Protein AF-A0A7S3B8C9-F1 (afdb_monomer)

Radius of gyration: 28.11 Å; Cα contacts (8 Å, |Δi|>4): 388; chains: 1; bounding box: 52×72×87 Å

Sequence (396 aa):
MQEWKDFEALPPGGKSAETAKGLLTSGVLKSQLLQKQERHVEASRAYSALAEGPCPVAAAQEGCSLEETQQRTLEEKMRSLEIALQCARLADADGSSKQLGSDYKRKLEENQQLAQVQLKFVKELQPCMEQARMELARMEQEAQNQPGCSAKHALIALMKERHAKVCSELVDLNSLLQWAWEWEMWESALAIFDFARPHKEYPAQVAIALKMILLQNRPKEIPPFEDCLKQAKQIRKLYPNSYIFQLDTVCALLEEQQLKQRRSVSDDIDRVPSILAGKGRTVEIQPAEIQPAPVPWEELYRCYGNPHSCGLKMRELWSADGETYRHLLSSLKALLKGWLKPTPSMAREQRMEIAAVHRQLGVVSDLDRIISEVEDPQLRTDFKELRQEVTQLQLI

Secondary structure (DSSP, 8-state):
---GGGGS-S---HHHHHHHHHHHHTSHHHHHHHHHTT-HHHHHHHHHHHHHSPPP-----TT--HHHHHHHHHHHHHHHHHHHHHHHHHHHHTTGGGGT-HHHHHHHHHHHHHHHHHHHHHHHHHHHHHHHHHHHHHHHHH-TT-THHHHHHHHHHHHHHHHHHHHHS---HHHHHHHHHHTT-HHHHHHHHHHHTTT---HHHHHHHHHHHHHTT-TT-PPPHHHHHHHHHHHHHH--STTTS-HHHHHHHHHHHHHHTT----SGGGSHHHHHTT--------TT--PPPPPPHHHHHHHHS-TTTS-HHHHHHHTS-HHHHHHHHHHHHHHHHHHHTTGGGS-HHHHHHHHHHHHHTTHHHHHHHHHHH---HHHHHHHHHHHHHHHHHHT-

Organism: NCBI:txid156174

Foldseek 3Di:
DPDPPVVPPDDDDPVVVVVVVLCVVLLVVVLVVCVVVLVLQVSLVSLLCSLADFGDQDPPDPPDDPLNSLLVLLVSSLVSLVSSLVSLVSCVVVVNNVVCDPVNNVVSVLLNLLSVLLSLLSVLLVVLLVVLVVVLVVVCVVDVDDPVNVVSVVVSVVSVVVSNVSSGHRDDLVVQLVVCVVSVVLVSNLSSQVSCVVPDADQVSLLVSLLCQLQVPPPPDRDDLVNSVVSLQVQCQVDVDCRNSVVLSSLLSSLVSCVVVVPPCVDLCCAPLNVLQPRHPPPCPDPDDPGRHRDDLLVVCQNQLDLVRHDPSSVCQCPPDPVSVVSSLSNNLSSLCSLLVCLVVDDPVVLQVVLVSCVVSVNLVSLVVCLVVDPDPVSNVSSVVSSVSSVVSNVD

Structure (mmCIF, N/CA/C/O backbone):
data_AF-A0A7S3B8C9-F1
#
_entry.id   AF-A0A7S3B8C9-F1
#
loop_
_atom_site.group_PDB
_atom_site.id
_atom_site.type_symbol
_atom_site.label_atom_id
_atom_site.label_alt_id
_atom_site.label_comp_id
_atom_site.label_asym_id
_atom_site.label_entity_id
_atom_site.label_seq_id
_atom_site.pdbx_PDB_ins_code
_atom_site.Cartn_x
_atom_site.Cartn_y
_atom_site.Cartn_z
_atom_site.occupancy
_atom_site.B_iso_or_equiv
_atom_site.auth_seq_id
_atom_site.auth_comp_id
_atom_site.auth_asym_id
_atom_site.auth_atom_id
_atom_site.pdbx_PDB_model_num
ATOM 1 N N . MET A 1 1 ? -23.062 -14.464 48.655 1.00 35.97 1 MET A N 1
ATOM 2 C CA . MET A 1 1 ? -23.072 -12.997 48.837 1.00 35.97 1 MET A CA 1
ATOM 3 C C . MET A 1 1 ? -21.839 -12.618 49.646 1.00 35.97 1 MET A C 1
ATOM 5 O O . MET A 1 1 ? -21.941 -12.444 50.850 1.00 35.97 1 MET A O 1
ATOM 9 N N . GLN A 1 2 ? -20.672 -12.594 48.997 1.00 31.30 2 GLN A N 1
ATOM 10 C CA . GLN A 1 2 ? -19.427 -12.109 49.599 1.00 31.30 2 GLN A CA 1
ATOM 11 C C . GLN A 1 2 ? -19.404 -10.586 49.415 1.00 31.30 2 GLN A C 1
ATOM 13 O O . GLN A 1 2 ? -19.699 -10.096 48.323 1.00 31.30 2 GLN A O 1
ATOM 18 N N . GLU A 1 3 ? -19.191 -9.866 50.509 1.00 37.19 3 GLU A N 1
ATOM 19 C CA . GLU A 1 3 ? -19.527 -8.457 50.679 1.00 37.19 3 GLU A CA 1
ATOM 20 C C . GLU A 1 3 ? -18.608 -7.505 49.900 1.00 37.19 3 GLU A C 1
ATOM 22 O O . GLU A 1 3 ? -17.403 -7.700 49.798 1.00 37.19 3 GLU A O 1
ATOM 27 N N . TRP A 1 4 ? -19.186 -6.396 49.441 1.00 38.84 4 TRP A N 1
ATOM 28 C CA . TRP A 1 4 ? -18.512 -5.223 48.867 1.00 38.84 4 TRP A CA 1
ATOM 29 C C . TRP A 1 4 ? -17.483 -4.538 49.797 1.00 38.84 4 TRP A C 1
ATOM 31 O O . TRP A 1 4 ? -16.884 -3.541 49.406 1.00 38.84 4 TRP A O 1
ATOM 41 N N . LYS A 1 5 ? -17.276 -5.037 51.022 1.00 37.88 5 LYS A N 1
ATOM 42 C CA . LYS A 1 5 ? -16.484 -4.363 52.063 1.00 37.88 5 LYS A CA 1
ATOM 43 C C . LYS A 1 5 ? -14.971 -4.486 51.880 1.00 37.88 5 LYS A C 1
ATOM 45 O O . LYS A 1 5 ? -14.237 -3.668 52.422 1.00 37.88 5 LYS A O 1
ATOM 50 N N . ASP A 1 6 ? -14.501 -5.420 51.057 1.00 40.19 6 ASP A N 1
ATOM 51 C CA . ASP A 1 6 ? -13.059 -5.622 50.854 1.00 40.19 6 ASP A CA 1
ATOM 52 C C . ASP A 1 6 ? -12.434 -4.647 49.834 1.00 40.19 6 ASP A C 1
ATOM 54 O O . ASP A 1 6 ? -11.219 -4.639 49.652 1.00 40.19 6 ASP A O 1
ATOM 58 N N . PHE A 1 7 ? -13.232 -3.787 49.185 1.00 41.69 7 PHE A N 1
ATOM 59 C CA . PHE A 1 7 ? -12.725 -2.767 48.253 1.00 41.69 7 PHE A CA 1
ATOM 60 C C . PHE A 1 7 ? -12.426 -1.405 48.910 1.00 41.69 7 PHE A C 1
ATOM 62 O O . PHE A 1 7 ? -11.807 -0.553 48.276 1.00 41.69 7 PHE A O 1
ATOM 69 N N . GLU A 1 8 ? -12.818 -1.195 50.172 1.00 39.81 8 GLU A N 1
ATOM 70 C CA . GLU A 1 8 ? -12.581 0.064 50.905 1.00 39.81 8 GLU A CA 1
ATOM 71 C C . GLU A 1 8 ? -11.243 0.095 51.669 1.00 39.81 8 GLU A C 1
ATOM 73 O O . GLU A 1 8 ? -10.869 1.123 52.229 1.00 39.81 8 GLU A O 1
ATOM 78 N N . ALA A 1 9 ? -10.467 -0.992 51.650 1.00 38.31 9 ALA A N 1
ATOM 79 C CA . ALA A 1 9 ? -9.166 -1.069 52.313 1.00 38.31 9 ALA A CA 1
ATOM 80 C C . ALA A 1 9 ? -8.001 -0.723 51.361 1.00 38.31 9 ALA A C 1
ATOM 82 O O . ALA A 1 9 ? -7.125 -1.545 51.099 1.00 38.31 9 ALA A O 1
ATOM 83 N N . LEU A 1 10 ? -7.967 0.508 50.843 1.00 37.44 10 LEU A N 1
ATOM 84 C CA . LEU A 1 10 ? -6.754 1.097 50.254 1.00 37.44 10 LEU A CA 1
ATOM 85 C C . LEU A 1 10 ? -6.317 2.309 51.095 1.00 37.44 10 LEU A C 1
ATOM 87 O O . LEU A 1 10 ? -7.171 3.073 51.546 1.00 37.44 10 LEU A O 1
ATOM 91 N N . PRO A 1 11 ? -5.005 2.497 51.341 1.00 36.56 11 PRO A N 1
ATOM 92 C CA . PRO A 1 11 ? -4.516 3.521 52.258 1.00 36.56 11 PRO A CA 1
ATOM 93 C C . PRO A 1 11 ? -4.837 4.936 51.742 1.00 36.56 11 PRO A C 1
ATOM 95 O O . PRO A 1 11 ? -4.921 5.148 50.526 1.00 36.56 11 PRO A O 1
ATOM 98 N N . PRO A 1 12 ? -4.991 5.928 52.642 1.00 39.62 12 PRO A N 1
ATOM 99 C CA . PRO A 1 12 ? -5.417 7.272 52.285 1.00 39.62 12 PRO A CA 1
ATOM 100 C C . PRO A 1 12 ? -4.251 8.035 51.647 1.00 39.62 12 PRO A C 1
ATOM 102 O O . PRO A 1 12 ? -3.489 8.732 52.308 1.00 39.62 12 PRO A O 1
ATOM 105 N N . GLY A 1 13 ? -4.102 7.891 50.334 1.00 36.97 13 GLY A N 1
ATOM 106 C CA . GLY A 1 13 ? -3.324 8.792 49.490 1.00 36.97 13 GLY A CA 1
ATOM 107 C C . GLY A 1 13 ? -4.278 9.509 48.543 1.00 36.97 13 GLY A C 1
ATOM 108 O O . GLY A 1 13 ? -4.949 8.854 47.749 1.00 36.97 13 GLY A O 1
ATOM 109 N N . GLY A 1 14 ? -4.343 10.842 48.608 1.00 38.84 14 GLY A N 1
ATOM 110 C CA . GLY A 1 14 ? -5.335 11.690 47.921 1.00 38.84 14 GLY A CA 1
ATOM 111 C C . GLY A 1 14 ? -5.435 11.555 46.392 1.00 38.84 14 GLY A C 1
ATOM 112 O O . GLY A 1 14 ? -6.376 12.070 45.811 1.00 38.84 14 GLY A O 1
ATOM 113 N N . LYS A 1 15 ? -4.534 10.810 45.738 1.00 43.41 15 LYS A N 1
ATOM 114 C CA . LYS A 1 15 ? -4.616 10.468 44.305 1.00 43.41 15 LYS A CA 1
ATOM 115 C C . LYS A 1 15 ? -5.424 9.188 44.027 1.00 43.41 15 LYS A C 1
ATOM 117 O O . LYS A 1 15 ? -5.913 9.002 42.920 1.00 43.41 15 LYS A O 1
ATOM 122 N N . SER A 1 16 ? -5.597 8.309 45.017 1.00 52.06 16 SER A N 1
ATOM 123 C CA . SER A 1 16 ? -6.273 7.008 44.870 1.00 52.06 16 SER A CA 1
ATOM 124 C C . SER A 1 16 ? -7.801 7.137 44.809 1.00 52.06 16 SER A C 1
ATOM 126 O O . SER A 1 16 ? -8.441 6.505 43.974 1.00 52.06 16 SER A O 1
ATOM 128 N N . ALA A 1 17 ? -8.394 8.011 45.629 1.00 44.78 17 ALA A N 1
ATOM 129 C CA . ALA A 1 17 ? -9.850 8.158 45.719 1.00 44.78 17 ALA A CA 1
ATOM 130 C C . ALA A 1 17 ? -10.471 8.865 44.498 1.00 44.78 17 ALA A C 1
ATOM 132 O O . ALA A 1 17 ? -11.533 8.456 44.036 1.00 44.78 17 ALA A O 1
ATOM 133 N N . GLU A 1 18 ? -9.811 9.882 43.933 1.00 45.78 18 GLU A N 1
ATOM 134 C CA . GLU A 1 18 ? -10.274 10.547 42.703 1.00 45.78 18 GLU A CA 1
ATOM 135 C C . GLU A 1 18 ? -10.107 9.649 41.476 1.00 45.78 18 GLU A C 1
ATOM 137 O O . GLU A 1 18 ? -11.013 9.569 40.647 1.00 45.78 18 GLU A O 1
ATOM 142 N N . THR A 1 19 ? -9.009 8.890 41.411 1.00 51.72 19 THR A N 1
ATOM 143 C CA . THR A 1 19 ? -8.790 7.886 40.361 1.00 51.72 19 THR A CA 1
ATOM 144 C C . THR A 1 19 ? -9.820 6.756 40.466 1.00 51.72 19 THR A C 1
ATOM 146 O O . THR A 1 19 ? -10.418 6.371 39.466 1.00 51.72 19 THR A O 1
ATOM 149 N N . ALA A 1 20 ? -10.113 6.270 41.677 1.00 46.75 20 ALA A N 1
ATOM 150 C CA . ALA A 1 20 ? -11.146 5.262 41.910 1.00 46.75 20 ALA A CA 1
ATOM 151 C C . ALA A 1 20 ? -12.556 5.784 41.577 1.00 46.75 20 ALA A C 1
ATOM 153 O O . ALA A 1 20 ? -13.338 5.078 40.943 1.00 46.75 20 ALA A O 1
ATOM 154 N N . LYS A 1 21 ? -12.875 7.037 41.930 1.00 47.16 21 LYS A N 1
ATOM 155 C CA . LYS A 1 21 ? -14.155 7.679 41.591 1.00 47.16 21 LYS A CA 1
ATOM 156 C C . LYS A 1 21 ? -14.303 7.898 40.082 1.00 47.16 21 LYS A C 1
ATOM 158 O O . LYS A 1 21 ? -15.380 7.644 39.552 1.00 47.16 21 LYS A O 1
ATOM 163 N N . GLY A 1 22 ? -13.228 8.283 39.390 1.00 52.88 22 GLY A N 1
ATOM 164 C CA . GLY A 1 22 ? -13.180 8.392 37.928 1.00 52.88 22 GLY A CA 1
ATOM 165 C C . GLY A 1 22 ? -13.323 7.044 37.210 1.00 52.88 22 GLY A C 1
ATOM 166 O O . GLY A 1 22 ? -13.997 6.956 36.189 1.00 52.88 22 GLY A O 1
ATOM 167 N N . LEU A 1 23 ? -12.760 5.969 37.770 1.00 53.81 23 LEU A N 1
ATOM 168 C CA . LEU A 1 23 ? -12.910 4.599 37.258 1.00 53.81 23 LEU A CA 1
ATOM 169 C C . LEU A 1 23 ? -14.314 4.009 37.496 1.00 53.81 23 LEU A C 1
ATOM 171 O O . LEU A 1 23 ? -14.769 3.148 36.736 1.00 53.81 23 LEU A O 1
ATOM 175 N N . LEU A 1 24 ? -15.003 4.460 38.550 1.00 52.56 24 LEU A N 1
ATOM 176 C CA . LEU A 1 24 ? -16.390 4.090 38.847 1.00 52.56 24 LEU A CA 1
ATOM 177 C C . LEU A 1 24 ? -17.375 4.787 37.902 1.00 52.56 24 LEU A C 1
ATOM 179 O O . LEU A 1 24 ? -18.306 4.144 37.418 1.00 52.56 24 LEU A O 1
ATOM 183 N N . THR A 1 25 ? -17.166 6.072 37.603 1.00 54.22 25 THR A N 1
ATOM 184 C CA . THR A 1 25 ? -18.020 6.828 36.671 1.00 54.22 25 THR A CA 1
ATOM 185 C C . THR A 1 25 ? -17.751 6.493 35.209 1.00 54.22 25 THR A C 1
ATOM 187 O O . THR A 1 25 ? -18.662 6.601 34.393 1.00 54.22 25 THR A O 1
ATOM 190 N N . SER A 1 26 ? -16.542 6.037 34.869 1.00 62.03 26 SER A N 1
ATOM 191 C CA . SER A 1 26 ? -16.179 5.680 33.496 1.00 62.03 26 SER A CA 1
ATOM 192 C C . SER A 1 26 ? -16.781 4.368 33.007 1.00 62.03 26 SER A C 1
ATOM 194 O O . SER A 1 26 ? -16.716 4.109 31.818 1.00 62.03 26 SER A O 1
ATOM 196 N N . GLY A 1 27 ? -17.335 3.518 33.882 1.00 67.75 27 GLY A N 1
ATOM 197 C CA . GLY A 1 27 ? -17.846 2.189 33.514 1.00 67.75 27 GLY A CA 1
ATOM 198 C C . GLY A 1 27 ? -16.761 1.120 33.293 1.00 67.75 27 GLY A C 1
ATOM 199 O O . GLY A 1 27 ? -17.086 -0.052 33.071 1.00 67.75 27 GLY A O 1
ATOM 200 N N . VAL A 1 28 ? -15.477 1.477 33.419 1.00 77.69 28 VAL A N 1
ATOM 201 C CA . VAL A 1 28 ? -14.329 0.563 33.262 1.00 77.69 28 VAL A CA 1
ATOM 202 C C . VAL A 1 28 ? -14.343 -0.544 34.318 1.00 77.69 28 VAL A C 1
ATOM 204 O O . VAL A 1 28 ? -14.175 -1.717 33.981 1.00 77.69 28 VAL A O 1
ATOM 207 N N . LEU A 1 29 ? -14.617 -0.206 35.583 1.00 79.38 29 LEU A N 1
ATOM 208 C CA . LEU A 1 29 ? -14.643 -1.190 36.676 1.00 79.38 29 LEU A CA 1
ATOM 209 C C . LEU A 1 29 ? -15.743 -2.238 36.503 1.00 79.38 29 LEU A C 1
ATOM 211 O O . LEU A 1 29 ? -15.519 -3.415 36.779 1.00 79.38 29 LEU A O 1
ATOM 215 N N . LYS A 1 30 ? -16.917 -1.835 36.000 1.00 83.81 30 LYS A N 1
ATOM 216 C CA . LYS A 1 30 ? -18.008 -2.770 35.698 1.00 83.81 30 LYS A CA 1
ATOM 217 C C . LYS A 1 30 ? -17.568 -3.784 34.643 1.00 83.81 30 LYS A C 1
ATOM 219 O O . LYS A 1 30 ? -17.777 -4.979 34.826 1.00 83.81 30 LYS A O 1
ATOM 224 N N . SER A 1 31 ? -16.932 -3.317 33.572 1.00 85.44 31 SER A N 1
ATOM 225 C CA . SER A 1 31 ? -16.451 -4.171 32.480 1.00 85.44 31 SER A CA 1
ATOM 226 C C . SER A 1 31 ? -15.377 -5.157 32.957 1.00 85.44 31 SER A C 1
ATOM 228 O O . SER A 1 31 ? -15.472 -6.351 32.676 1.00 85.44 31 SER A O 1
ATOM 230 N N . GLN A 1 32 ? -14.426 -4.693 33.776 1.00 86.56 32 GLN A N 1
ATOM 231 C CA . GLN A 1 32 ? -13.397 -5.545 34.388 1.00 86.56 32 GLN A CA 1
ATOM 232 C C . GLN A 1 32 ? -13.987 -6.584 35.348 1.00 86.56 32 GLN A C 1
ATOM 234 O O . GLN A 1 32 ? -13.549 -7.734 35.366 1.00 86.56 32 GLN A O 1
ATOM 239 N N . LEU A 1 33 ? -14.986 -6.201 36.149 1.00 88.12 33 LEU A N 1
ATOM 240 C CA . LEU A 1 33 ? -15.662 -7.122 37.060 1.00 88.12 33 LEU A CA 1
ATOM 241 C C . LEU A 1 33 ? -16.395 -8.223 36.288 1.00 88.12 33 LEU A C 1
ATOM 243 O O . LEU A 1 33 ? -16.258 -9.393 36.631 1.00 88.12 33 LEU A O 1
ATOM 247 N N . LEU A 1 34 ? -17.126 -7.863 35.227 1.00 88.69 34 LEU A N 1
ATOM 248 C CA . LEU A 1 34 ? -17.808 -8.828 34.359 1.00 88.69 34 LEU A CA 1
ATOM 249 C C . LEU A 1 34 ? -16.815 -9.792 33.701 1.00 88.69 34 LEU A C 1
ATOM 251 O O . LEU A 1 34 ? -17.081 -10.990 33.641 1.00 88.69 34 LEU A O 1
ATOM 255 N N . GLN A 1 35 ? -15.656 -9.287 33.265 1.00 86.94 35 GLN A N 1
ATOM 256 C CA . GLN A 1 35 ? -14.588 -10.116 32.710 1.00 86.94 35 GLN A CA 1
ATOM 257 C C . GLN A 1 35 ? -14.032 -11.102 33.747 1.00 86.94 35 GLN A C 1
ATOM 259 O O . GLN A 1 35 ? -13.902 -12.284 33.444 1.00 86.94 35 GLN A O 1
ATOM 264 N N . LYS A 1 36 ? -13.745 -10.645 34.975 1.00 88.62 36 LYS A N 1
ATOM 265 C CA . LYS A 1 36 ? -13.267 -11.508 36.072 1.00 88.62 36 LYS A CA 1
ATOM 266 C C . LYS A 1 36 ? -14.292 -12.552 36.517 1.00 88.62 36 LYS A C 1
ATOM 268 O O . LYS A 1 36 ? -13.905 -13.580 37.053 1.00 88.62 36 LYS A O 1
ATOM 273 N N . GLN A 1 37 ? -15.579 -12.277 36.326 1.00 89.44 37 GLN A N 1
ATOM 274 C CA . GLN A 1 37 ? -16.675 -13.209 36.599 1.00 89.44 37 GLN A CA 1
ATOM 275 C C . GLN A 1 37 ? -16.949 -14.174 35.433 1.00 89.44 37 GLN A C 1
ATOM 277 O O . GLN A 1 37 ? -17.967 -14.858 35.465 1.00 89.44 37 GLN A O 1
ATOM 282 N N . GLU A 1 38 ? -16.110 -14.185 34.388 1.00 86.69 38 GLU A N 1
ATOM 283 C CA . GLU A 1 38 ? -16.276 -15.020 33.183 1.00 86.69 38 GLU A CA 1
ATOM 284 C C . GLU A 1 38 ? -17.606 -14.769 32.443 1.00 86.69 38 GLU A C 1
ATOM 286 O O . GLU A 1 38 ? -18.069 -15.548 31.612 1.00 86.69 38 GLU A O 1
ATOM 291 N N . ARG A 1 39 ? -18.230 -13.605 32.676 1.00 88.38 39 ARG A N 1
ATOM 292 C CA . ARG A 1 39 ? -19.445 -13.167 31.974 1.00 88.38 39 ARG A CA 1
ATOM 293 C C . ARG A 1 39 ? -19.064 -12.527 30.642 1.00 88.38 39 ARG A C 1
ATOM 295 O O . ARG A 1 39 ? -19.304 -11.342 30.408 1.00 88.38 39 ARG A O 1
ATOM 302 N N . HIS A 1 40 ? -18.448 -13.315 29.764 1.00 88.75 40 HIS A N 1
ATOM 303 C CA . HIS A 1 40 ? -17.762 -12.846 28.557 1.00 88.75 40 HIS A CA 1
ATOM 304 C C . HIS A 1 40 ? -18.657 -12.073 27.573 1.00 88.75 40 HIS A C 1
ATOM 306 O O . HIS A 1 40 ? -18.230 -11.056 27.024 1.00 88.75 40 HIS A O 1
ATOM 312 N N . VAL A 1 41 ? -19.919 -12.483 27.400 1.00 88.00 41 VAL A N 1
ATOM 313 C CA . VAL A 1 41 ? -20.901 -11.771 26.556 1.00 88.00 41 VAL A CA 1
ATOM 314 C C . VAL A 1 41 ? -21.162 -10.356 27.077 1.00 88.00 41 VAL A C 1
ATOM 316 O O . VAL A 1 41 ? -21.166 -9.386 26.318 1.00 88.00 41 VAL A O 1
ATOM 319 N N . GLU A 1 42 ? -21.366 -10.223 28.383 1.00 90.25 42 GLU A N 1
ATOM 320 C CA . GLU A 1 42 ? -21.683 -8.943 29.012 1.00 90.25 42 GLU A CA 1
ATOM 321 C C . GLU A 1 42 ? -20.457 -8.045 29.119 1.00 90.25 42 GLU A C 1
ATOM 323 O O . GLU A 1 42 ? -20.565 -6.844 28.879 1.00 90.25 42 GLU A O 1
ATOM 328 N N . ALA A 1 43 ? -19.293 -8.629 29.416 1.00 89.81 43 ALA A N 1
ATOM 329 C CA . ALA A 1 43 ? -18.018 -7.930 29.383 1.00 89.81 43 ALA A CA 1
ATOM 330 C C . ALA A 1 43 ? -17.751 -7.360 27.983 1.00 89.81 43 ALA A C 1
ATOM 332 O O . ALA A 1 43 ? -17.446 -6.177 27.862 1.00 89.81 43 ALA A O 1
ATOM 333 N N . SER A 1 44 ? -17.955 -8.155 26.923 1.00 90.38 44 SER A N 1
ATOM 334 C CA . SER A 1 44 ? -17.796 -7.694 25.537 1.00 90.38 44 SER A CA 1
ATOM 335 C C . SER A 1 44 ? -18.695 -6.494 25.228 1.00 90.38 44 SER A C 1
ATOM 337 O O . SER A 1 44 ? -18.209 -5.474 24.742 1.00 90.38 44 SER A O 1
ATOM 339 N N . ARG A 1 45 ? -19.988 -6.571 25.576 1.00 90.94 45 ARG A N 1
ATOM 340 C CA . ARG A 1 45 ? -20.936 -5.461 25.375 1.00 90.94 45 ARG A CA 1
ATOM 341 C C . ARG A 1 45 ? -20.561 -4.222 26.183 1.00 90.94 45 ARG A C 1
ATOM 343 O O . ARG A 1 45 ? -20.679 -3.111 25.676 1.00 90.94 45 ARG A O 1
ATOM 350 N N . ALA A 1 46 ? -20.108 -4.403 27.421 1.00 88.62 46 ALA A N 1
ATOM 351 C CA . ALA A 1 46 ? -19.705 -3.300 28.282 1.00 88.62 46 ALA A CA 1
ATOM 352 C C . ALA A 1 46 ? -18.461 -2.585 27.729 1.00 88.62 46 ALA A C 1
ATOM 354 O O . ALA A 1 46 ? -18.478 -1.365 27.602 1.00 88.62 46 ALA A O 1
ATOM 355 N N . TYR A 1 47 ? -17.437 -3.326 27.296 1.00 90.06 47 TYR A N 1
ATOM 356 C CA . TYR A 1 47 ? -16.252 -2.746 26.658 1.00 90.06 47 TYR A CA 1
ATOM 357 C C . TYR A 1 47 ? -16.548 -2.099 25.297 1.00 90.06 47 TYR A C 1
ATOM 359 O O . TYR A 1 47 ? -16.010 -1.033 25.007 1.00 90.06 47 TYR A O 1
ATOM 367 N N . SER A 1 48 ? -17.444 -2.675 24.489 1.00 89.44 48 SER A N 1
ATOM 368 C CA . SER A 1 48 ? -17.911 -2.034 23.251 1.00 89.44 48 SER A CA 1
ATOM 369 C C . SER A 1 48 ? -18.605 -0.700 23.539 1.00 89.44 48 SER A C 1
ATOM 371 O O . SER A 1 48 ? -18.342 0.289 22.861 1.00 89.44 48 SER A O 1
ATOM 373 N N . ALA A 1 49 ? -19.448 -0.644 24.576 1.00 88.06 49 ALA A N 1
ATOM 374 C CA . ALA A 1 49 ? -20.120 0.587 24.981 1.00 88.06 49 ALA A CA 1
ATOM 375 C C . ALA A 1 49 ? -19.140 1.652 25.504 1.00 88.06 49 ALA A C 1
ATOM 377 O O . ALA A 1 49 ? -19.369 2.838 25.289 1.00 88.06 49 ALA A O 1
ATOM 378 N N . LEU A 1 50 ? -18.037 1.250 26.148 1.00 85.56 50 LEU A N 1
ATOM 379 C CA . LEU A 1 50 ? -16.966 2.172 26.548 1.00 85.56 50 LEU A CA 1
ATOM 380 C C . LEU A 1 50 ? -16.251 2.793 25.346 1.00 85.56 50 LEU A C 1
ATOM 382 O O . LEU A 1 50 ? -15.927 3.976 25.372 1.00 85.56 50 LEU A O 1
ATOM 386 N N . ALA A 1 51 ? -16.023 2.009 24.293 1.00 85.75 51 ALA A N 1
ATOM 387 C CA . ALA A 1 51 ? -15.381 2.503 23.081 1.00 85.75 51 ALA A CA 1
ATOM 388 C C . ALA A 1 51 ? -16.289 3.454 22.277 1.00 85.75 51 ALA A C 1
ATOM 390 O O . ALA A 1 51 ? -15.830 4.487 21.781 1.00 85.75 51 ALA A O 1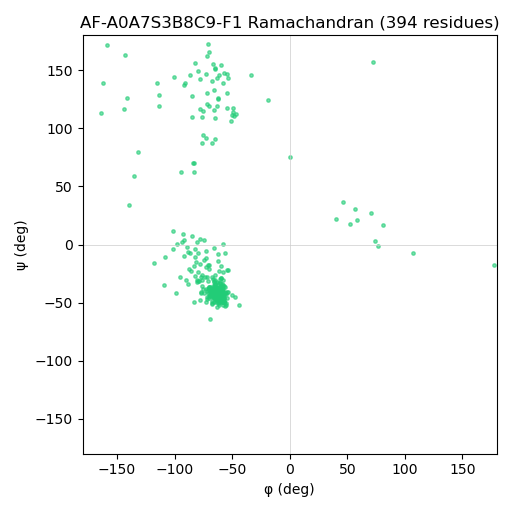
ATOM 391 N N . GLU A 1 52 ? -17.577 3.118 22.167 1.00 83.06 52 GLU A N 1
ATOM 392 C CA . GLU A 1 52 ? -18.576 3.917 21.444 1.00 83.06 52 GLU A CA 1
ATOM 393 C C . GLU A 1 52 ? -19.038 5.151 22.243 1.00 83.06 52 GLU A C 1
ATOM 395 O O . GLU A 1 52 ? -19.411 6.165 21.657 1.00 83.06 52 GLU A O 1
ATOM 400 N N . GLY A 1 53 ? -19.001 5.088 23.575 1.00 73.69 53 GLY A N 1
ATOM 401 C CA . GLY A 1 53 ? -19.463 6.156 24.455 1.00 73.69 53 GLY A CA 1
ATOM 402 C C . GLY A 1 53 ? -18.550 7.390 24.482 1.00 73.69 53 GLY A C 1
ATOM 403 O O . GLY A 1 53 ? -17.376 7.323 24.098 1.00 73.69 53 GLY A O 1
ATOM 404 N N . PRO A 1 54 ? -19.062 8.539 24.956 1.00 64.31 54 PRO A N 1
ATOM 405 C CA . PRO A 1 54 ? -18.236 9.713 25.202 1.00 64.31 54 PRO A CA 1
ATOM 406 C C . PRO A 1 54 ? -17.196 9.370 26.271 1.00 64.31 54 PRO A C 1
ATOM 408 O O . PRO A 1 54 ? -17.545 8.905 27.358 1.00 64.31 54 PRO A O 1
ATOM 411 N N . CYS A 1 55 ? -15.915 9.577 25.962 1.00 59.28 55 CYS A N 1
ATOM 412 C CA . CYS A 1 55 ? -14.875 9.311 26.944 1.00 59.28 55 CYS A CA 1
ATOM 413 C C . CYS A 1 55 ? -15.012 10.291 28.115 1.00 59.28 55 CYS A C 1
ATOM 415 O O . CYS A 1 55 ? -15.144 11.499 27.890 1.00 59.28 55 CYS A O 1
ATOM 417 N N . PRO A 1 56 ? -14.949 9.811 29.368 1.00 53.19 56 PRO A N 1
ATOM 418 C CA . PRO A 1 56 ? -14.736 10.705 30.487 1.00 53.19 56 PRO A CA 1
ATOM 419 C C . PRO A 1 56 ? -13.364 11.332 30.270 1.00 53.19 56 PRO A C 1
ATOM 421 O O . PRO A 1 56 ? -12.374 10.615 30.149 1.00 53.19 56 PRO A O 1
ATOM 424 N N . VAL A 1 57 ? -13.327 12.658 30.140 1.00 49.16 57 VAL A N 1
ATOM 425 C CA . VAL A 1 57 ? -12.092 13.426 29.957 1.00 49.16 57 VAL A CA 1
ATOM 426 C C . VAL A 1 57 ? -11.079 12.920 30.978 1.00 49.16 57 VAL A C 1
ATOM 428 O O . VAL A 1 57 ? -11.302 13.067 32.182 1.00 49.16 57 VAL A O 1
ATOM 431 N N . ALA A 1 58 ? -10.010 12.271 30.507 1.00 47.31 58 ALA A N 1
ATOM 432 C CA . ALA A 1 58 ? -8.907 11.891 31.369 1.00 47.31 58 ALA A CA 1
ATOM 433 C C . ALA A 1 58 ? -8.459 13.176 32.064 1.00 47.31 58 ALA A C 1
ATOM 435 O O . ALA A 1 58 ? -8.106 14.147 31.390 1.00 47.31 58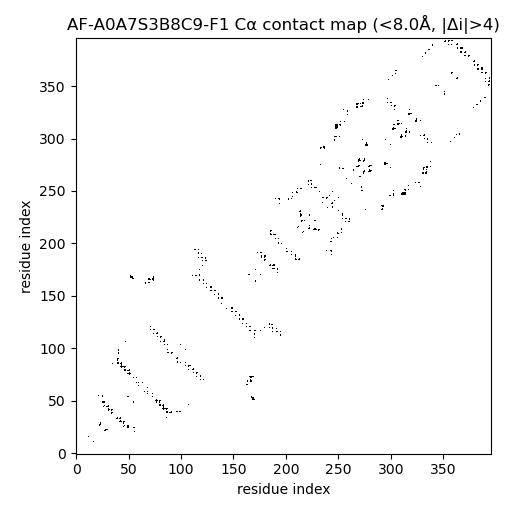 ALA A O 1
ATOM 436 N N . ALA A 1 59 ? -8.570 13.219 33.395 1.00 43.44 59 ALA A N 1
ATOM 437 C CA . ALA A 1 59 ? -8.065 14.336 34.175 1.00 43.44 59 ALA A CA 1
ATOM 438 C C . ALA A 1 59 ? -6.632 14.585 33.699 1.00 43.44 59 ALA A C 1
ATOM 440 O O . ALA A 1 59 ? -5.816 13.661 33.746 1.00 43.44 59 ALA A O 1
ATOM 441 N N . ALA A 1 60 ? -6.381 15.771 33.136 1.00 43.44 60 ALA A N 1
ATOM 442 C CA . ALA A 1 60 ? -5.097 16.106 32.545 1.00 43.44 60 ALA A CA 1
ATOM 443 C C . ALA A 1 60 ? -4.009 15.770 33.568 1.00 43.44 60 ALA A C 1
ATOM 445 O O . ALA A 1 60 ? -3.951 16.371 34.641 1.00 43.44 60 ALA A O 1
ATOM 446 N N . GLN A 1 61 ? -3.196 14.753 33.278 1.00 49.16 61 GLN A N 1
ATOM 447 C CA . GLN A 1 61 ? -2.019 14.487 34.089 1.00 49.16 61 GLN A CA 1
ATOM 448 C C . GLN A 1 61 ? -1.126 15.720 33.962 1.00 49.16 61 GLN A C 1
ATOM 450 O O . GLN A 1 61 ? -0.840 16.151 32.843 1.00 49.16 61 GLN A O 1
ATOM 455 N N . GLU A 1 62 ? -0.739 16.314 35.094 1.00 41.06 62 GLU A N 1
ATOM 456 C CA . GLU A 1 62 ? 0.136 17.488 35.127 1.00 41.06 62 GLU A CA 1
ATOM 457 C C . GLU A 1 62 ? 1.366 17.241 34.236 1.00 41.06 62 GLU A C 1
ATOM 459 O O . GLU A 1 62 ? 2.167 16.346 34.506 1.00 41.06 62 GLU A O 1
ATOM 464 N N . GLY A 1 63 ? 1.481 18.008 33.146 1.00 49.38 63 GLY A N 1
ATOM 465 C CA . GLY A 1 63 ? 2.596 17.938 32.197 1.00 49.38 63 GLY A CA 1
ATOM 466 C C . GLY A 1 63 ? 2.304 17.309 30.828 1.00 49.38 63 GLY A C 1
ATOM 467 O O . GLY A 1 63 ? 3.168 17.403 29.963 1.00 49.38 63 GLY A O 1
ATOM 468 N N . CYS A 1 64 ? 1.125 16.721 30.581 1.00 49.97 64 CYS A N 1
ATOM 469 C CA . CYS A 1 64 ? 0.736 16.285 29.230 1.00 49.97 64 CYS A CA 1
ATOM 470 C C . CYS A 1 64 ? -0.014 17.385 28.471 1.00 49.97 64 CYS A C 1
ATOM 472 O O . CYS A 1 64 ? -0.884 18.061 29.025 1.00 49.97 64 CYS A O 1
ATOM 474 N N . SER A 1 65 ? 0.288 17.543 27.182 1.00 66.44 65 SER A N 1
ATOM 475 C CA . SER A 1 65 ? -0.467 18.448 26.314 1.00 66.44 65 SER A CA 1
ATOM 476 C C . SER A 1 65 ? -1.904 17.941 26.102 1.00 66.44 65 SER A C 1
ATOM 478 O O . SER A 1 65 ? -2.202 16.745 26.212 1.00 66.44 65 SER A O 1
ATOM 480 N N . LEU A 1 66 ? -2.828 18.856 25.786 1.00 67.56 66 LEU A N 1
ATOM 481 C CA . LEU A 1 66 ? -4.227 18.513 25.489 1.00 67.56 66 LEU A CA 1
ATOM 482 C C . LEU A 1 66 ? -4.327 17.515 24.319 1.00 67.56 66 LEU A C 1
ATOM 484 O O . LEU A 1 66 ? -5.174 16.627 24.327 1.00 67.56 66 LEU A O 1
ATOM 488 N N . GLU A 1 67 ? -3.430 17.643 23.343 1.00 67.00 67 GLU A N 1
ATOM 489 C CA . GLU A 1 67 ? -3.363 16.815 22.135 1.00 67.00 67 GLU A CA 1
ATOM 490 C C . GLU A 1 67 ? -2.907 15.384 22.457 1.00 67.00 67 GLU A C 1
ATOM 492 O O . GLU A 1 67 ? -3.560 14.427 22.046 1.00 67.00 67 GLU A O 1
ATOM 497 N N . GLU A 1 68 ? -1.877 15.222 23.293 1.00 69.56 68 GLU A N 1
ATOM 498 C CA . GLU A 1 68 ? -1.443 13.906 23.789 1.00 69.56 68 GLU A CA 1
ATOM 499 C C . GLU A 1 68 ? -2.526 13.225 24.634 1.00 69.56 68 GLU A C 1
ATOM 501 O O . GLU A 1 68 ? -2.722 12.012 24.556 1.00 69.56 68 GLU A O 1
ATOM 506 N N . THR A 1 69 ? -3.264 14.002 25.430 1.00 69.62 69 THR A N 1
ATOM 507 C CA . THR A 1 69 ? -4.370 13.487 26.253 1.00 69.62 69 THR A CA 1
ATOM 508 C C . THR A 1 69 ? -5.521 12.980 25.373 1.00 69.62 69 THR A C 1
ATOM 510 O O . THR A 1 69 ? -6.106 11.927 25.638 1.00 69.62 69 THR A O 1
ATOM 513 N N . GLN A 1 70 ? -5.813 13.687 24.280 1.00 75.50 70 GLN A N 1
ATOM 514 C CA . GLN A 1 70 ? -6.798 13.274 23.281 1.00 75.50 70 GLN A CA 1
ATOM 515 C C . GLN A 1 70 ? -6.353 12.016 22.523 1.00 75.50 70 GLN A C 1
ATOM 517 O O . GLN A 1 70 ? -7.142 11.084 22.393 1.00 75.50 70 GLN A O 1
ATOM 522 N N . GLN A 1 71 ? -5.091 11.921 22.096 1.00 78.19 71 GLN A N 1
ATOM 523 C CA . GLN A 1 71 ? -4.595 10.711 21.435 1.00 78.19 71 GLN A CA 1
ATOM 524 C C . GLN A 1 71 ? -4.677 9.482 22.356 1.00 78.19 71 GLN A C 1
ATOM 526 O O . GLN A 1 71 ? -5.157 8.430 21.933 1.00 78.19 71 GLN A O 1
ATOM 531 N N . ARG A 1 72 ? -4.288 9.619 23.632 1.00 79.50 72 ARG A N 1
ATOM 532 C CA . ARG A 1 72 ? -4.434 8.543 24.631 1.00 79.50 72 ARG A CA 1
ATOM 533 C C . ARG A 1 72 ? -5.881 8.079 24.774 1.00 79.50 72 ARG A C 1
ATOM 535 O O . ARG A 1 72 ? -6.129 6.891 24.937 1.00 79.50 72 ARG A O 1
ATOM 542 N N . THR A 1 73 ? -6.834 9.001 24.659 1.00 81.50 73 THR A N 1
ATOM 543 C CA . THR A 1 73 ? -8.267 8.683 24.703 1.00 81.50 73 THR A CA 1
ATOM 544 C C . THR A 1 73 ? -8.662 7.734 23.563 1.00 81.50 73 THR A C 1
ATOM 546 O O . THR A 1 73 ? -9.344 6.734 23.793 1.00 81.50 73 THR A O 1
ATOM 549 N N . LEU A 1 74 ? -8.188 7.987 22.340 1.00 84.50 74 LEU A N 1
ATOM 550 C CA . LEU A 1 74 ? -8.415 7.092 21.201 1.00 84.50 74 LEU A CA 1
ATOM 551 C C . LEU A 1 74 ? -7.732 5.728 21.395 1.00 84.50 74 LEU A C 1
ATOM 553 O O . LEU A 1 74 ? -8.324 4.691 21.101 1.00 84.50 74 LEU A O 1
ATOM 557 N N . GLU A 1 75 ? -6.513 5.714 21.938 1.00 86.56 75 GLU A N 1
ATOM 558 C CA . GLU A 1 75 ? -5.780 4.481 22.256 1.00 86.56 75 GLU A CA 1
ATOM 559 C C . GLU A 1 75 ? -6.507 3.634 23.322 1.00 86.56 75 GLU A C 1
ATOM 561 O O . GLU A 1 75 ? -6.590 2.410 23.202 1.00 86.56 75 GLU A O 1
ATOM 566 N N . GLU A 1 76 ? -7.111 4.262 24.334 1.00 84.25 76 GLU A N 1
ATOM 567 C CA . GLU A 1 76 ? -7.941 3.588 25.342 1.00 84.25 76 GLU A CA 1
ATOM 568 C C . GLU A 1 76 ? -9.230 3.004 24.746 1.00 84.25 76 GLU A C 1
ATOM 570 O O . GLU A 1 76 ? -9.635 1.888 25.100 1.00 84.25 76 GLU A O 1
ATOM 575 N N . LYS A 1 77 ? -9.859 3.712 23.801 1.00 85.62 77 LYS A N 1
ATOM 576 C CA . LYS A 1 77 ? -11.015 3.201 23.049 1.00 85.62 77 LYS A CA 1
ATOM 577 C C . LYS A 1 77 ? -10.641 2.002 22.185 1.00 85.62 77 LYS A C 1
ATOM 579 O O . LYS A 1 77 ? -11.338 0.988 22.220 1.00 85.62 77 LYS A O 1
ATOM 584 N N . MET A 1 78 ? -9.513 2.071 21.478 1.00 88.25 78 MET A N 1
ATOM 585 C CA . MET A 1 78 ? -8.967 0.940 20.721 1.00 88.25 78 MET A CA 1
ATOM 586 C C . MET A 1 78 ? -8.721 -0.272 21.617 1.00 88.25 78 MET A C 1
ATOM 588 O O . MET A 1 78 ? -9.167 -1.375 21.301 1.00 88.25 78 MET A O 1
ATOM 592 N N . ARG A 1 79 ? -8.088 -0.063 22.776 1.00 88.00 79 ARG A N 1
ATOM 593 C CA . ARG A 1 79 ? -7.858 -1.125 23.761 1.00 88.00 79 ARG A CA 1
ATOM 594 C C . ARG A 1 79 ? -9.168 -1.723 24.276 1.00 88.00 79 ARG A C 1
ATOM 596 O O . ARG A 1 79 ? -9.260 -2.928 24.489 1.00 88.00 79 ARG A O 1
ATOM 603 N N . SER A 1 80 ? -10.197 -0.900 24.458 1.00 89.31 80 SER A N 1
ATOM 604 C CA . SER A 1 80 ? -11.525 -1.373 24.857 1.00 89.31 80 SER A CA 1
ATOM 605 C C . SER A 1 80 ? -12.154 -2.261 23.775 1.00 89.31 80 SER A C 1
ATOM 607 O O . SER A 1 80 ? -12.680 -3.324 24.101 1.00 89.31 80 SER A O 1
ATOM 609 N N . LEU A 1 81 ? -12.030 -1.905 22.490 1.00 90.62 81 LEU A N 1
ATOM 610 C CA . LEU A 1 81 ? -12.478 -2.746 21.367 1.00 90.62 81 LEU A CA 1
ATOM 611 C C . LEU A 1 81 ? -11.699 -4.069 21.283 1.00 90.62 81 LEU A C 1
ATOM 613 O O . LEU A 1 81 ? -12.300 -5.124 21.085 1.00 90.62 81 LEU A O 1
ATOM 617 N N . GLU A 1 82 ? -10.383 -4.039 21.503 1.00 91.06 82 GLU A N 1
ATOM 618 C CA . GLU A 1 82 ? -9.536 -5.240 21.567 1.00 91.06 82 GLU A CA 1
ATOM 619 C C . GLU A 1 82 ? -9.992 -6.212 22.661 1.00 91.06 82 GLU A C 1
ATOM 621 O O . GLU A 1 82 ? -10.178 -7.405 22.405 1.00 91.06 82 GLU A O 1
ATOM 626 N N . ILE A 1 83 ? -10.229 -5.703 23.873 1.00 90.81 83 ILE A N 1
ATOM 627 C CA . ILE A 1 83 ? -10.710 -6.520 24.994 1.00 90.81 83 ILE A CA 1
ATOM 628 C C . ILE A 1 83 ? -12.128 -7.032 24.713 1.00 90.81 83 ILE A C 1
ATOM 630 O O . ILE A 1 83 ? -12.437 -8.190 25.008 1.00 90.81 83 ILE A O 1
ATOM 634 N N . ALA A 1 84 ? -12.990 -6.211 24.105 1.00 90.56 84 ALA A N 1
ATOM 635 C CA . ALA A 1 84 ? -14.333 -6.625 23.718 1.00 90.56 84 ALA A CA 1
ATOM 636 C C . ALA A 1 84 ? -14.306 -7.798 22.721 1.00 90.56 84 ALA A C 1
ATOM 638 O O . ALA A 1 84 ? -15.098 -8.736 22.872 1.00 90.56 84 ALA A O 1
ATOM 639 N N . LEU A 1 85 ? -13.388 -7.774 21.745 1.00 91.25 85 LEU A N 1
ATOM 640 C CA . LEU A 1 85 ? -13.185 -8.850 20.769 1.00 91.25 85 LEU A CA 1
ATOM 641 C C . LEU A 1 85 ? -12.638 -10.108 21.429 1.00 91.25 85 LEU A C 1
ATOM 643 O O . LEU A 1 85 ? -13.125 -11.206 21.160 1.00 91.25 85 LEU A O 1
ATOM 647 N N . GLN A 1 86 ? -11.666 -9.961 22.329 1.00 91.31 86 GLN A N 1
ATOM 648 C CA . GLN A 1 86 ? -11.140 -11.085 23.097 1.00 91.31 86 GLN A CA 1
ATOM 649 C C . GLN A 1 86 ? -12.248 -11.763 23.913 1.00 91.31 86 GLN A C 1
ATOM 651 O O . GLN A 1 86 ? -12.382 -12.983 23.866 1.00 91.31 86 GLN A O 1
ATOM 656 N N . CYS A 1 87 ? -13.090 -10.987 24.600 1.00 88.69 87 CYS A N 1
ATOM 657 C CA . CYS A 1 87 ? -14.231 -11.523 25.341 1.00 88.69 87 CYS A CA 1
ATOM 658 C C . CYS A 1 87 ? -15.253 -12.198 24.412 1.00 88.69 87 CYS A C 1
ATOM 660 O O . CYS A 1 87 ? -15.770 -13.258 24.748 1.00 88.69 87 CYS A O 1
ATOM 662 N N . ALA A 1 88 ? -15.518 -11.640 23.226 1.00 88.75 88 ALA A N 1
ATOM 663 C CA . ALA A 1 88 ? -16.409 -12.270 22.251 1.00 88.75 88 ALA A CA 1
ATOM 664 C C . ALA A 1 88 ? -15.874 -13.628 21.755 1.00 88.75 88 ALA A C 1
ATOM 666 O O . ALA A 1 88 ? -16.658 -14.562 21.599 1.00 88.75 88 ALA A O 1
ATOM 667 N N . ARG A 1 89 ? -14.552 -13.753 21.561 1.00 89.00 89 ARG A N 1
ATOM 668 C CA . ARG A 1 89 ? -13.883 -15.013 21.187 1.00 89.00 89 ARG A CA 1
ATOM 669 C C . ARG A 1 89 ? -13.878 -16.041 22.320 1.00 89.00 89 ARG A C 1
ATOM 671 O O . ARG A 1 89 ? -14.037 -17.225 22.061 1.00 89.00 89 ARG A O 1
ATOM 678 N N . LEU A 1 90 ? -13.726 -15.612 23.573 1.00 87.62 90 LEU A N 1
ATOM 679 C CA . LEU A 1 90 ? -13.865 -16.515 24.725 1.00 87.62 90 LEU A CA 1
ATOM 680 C C . LEU A 1 90 ? -15.307 -17.024 24.850 1.00 87.62 90 LEU A C 1
ATOM 682 O O . LEU A 1 90 ? -15.534 -18.219 24.993 1.00 87.62 90 LEU A O 1
ATOM 686 N N . ALA A 1 91 ? -16.296 -16.151 24.637 1.00 85.81 91 ALA A N 1
ATOM 687 C CA . ALA A 1 91 ? -17.696 -16.566 24.594 1.00 85.81 91 ALA A CA 1
ATOM 688 C C . ALA A 1 91 ? -17.989 -17.610 23.491 1.00 85.81 91 ALA A C 1
ATOM 690 O O . ALA A 1 91 ? -18.904 -18.420 23.650 1.00 85.81 91 ALA A O 1
ATOM 691 N N . ASP A 1 92 ? -17.240 -17.611 22.378 1.00 84.31 92 ASP A N 1
ATOM 692 C CA . ASP A 1 92 ? -17.308 -18.679 21.366 1.00 84.31 92 ASP A CA 1
ATOM 693 C C . ASP A 1 92 ? -16.814 -20.016 21.896 1.00 84.31 92 ASP A C 1
ATOM 695 O O . ASP A 1 92 ? -17.501 -21.025 21.727 1.00 84.31 92 ASP A O 1
ATOM 699 N N . ALA A 1 93 ? -15.641 -20.014 22.530 1.00 84.00 93 ALA A N 1
ATOM 700 C CA . ALA A 1 93 ? -15.015 -21.219 23.061 1.00 84.00 93 ALA A CA 1
ATOM 701 C C . ALA A 1 93 ? -15.918 -21.920 24.089 1.00 84.00 93 ALA A C 1
ATOM 703 O O . ALA A 1 93 ? -16.034 -23.144 24.080 1.00 84.00 93 ALA A O 1
ATOM 704 N N . ASP A 1 94 ? -16.636 -21.135 24.892 1.00 81.69 94 ASP A N 1
ATOM 705 C CA . ASP A 1 94 ? -17.455 -21.635 25.999 1.00 81.69 94 ASP A CA 1
ATOM 706 C C . ASP A 1 94 ? -18.915 -21.912 25.579 1.00 81.69 94 ASP A C 1
ATOM 708 O O . ASP A 1 94 ? -19.775 -22.225 26.404 1.00 81.69 94 ASP A O 1
ATOM 712 N N . GLY A 1 95 ? -19.242 -21.747 24.289 1.00 77.00 95 GLY A N 1
ATOM 713 C CA . GLY A 1 95 ? -20.579 -21.986 23.729 1.00 77.00 95 GLY A CA 1
ATOM 714 C C . GLY A 1 95 ? -21.636 -20.923 24.066 1.00 77.00 95 GLY A C 1
ATOM 715 O O . GLY A 1 95 ? -22.794 -21.049 23.652 1.00 77.00 95 GLY A O 1
ATOM 716 N N . SER A 1 96 ? -21.261 -19.850 24.769 1.00 75.19 96 SER A N 1
ATOM 717 C CA . SER A 1 96 ? -22.151 -18.744 25.158 1.00 75.19 96 SER A CA 1
ATOM 718 C C . SER A 1 96 ? -22.365 -17.700 24.046 1.00 75.19 96 SER A C 1
ATOM 720 O O . SER A 1 96 ? -23.291 -16.885 24.114 1.00 75.19 96 SER A O 1
ATOM 722 N N . SER A 1 97 ? -21.589 -17.766 22.955 1.00 73.88 97 SER A N 1
ATOM 723 C CA . SER A 1 97 ? -21.625 -16.817 21.832 1.00 73.88 97 SER A CA 1
ATOM 724 C C . SER A 1 97 ? -22.966 -16.703 21.104 1.00 73.88 97 SER A C 1
ATOM 726 O O . SER A 1 97 ? -23.167 -15.704 20.401 1.00 73.88 97 SER A O 1
ATOM 728 N N . LYS A 1 98 ? -23.892 -17.665 21.219 1.00 72.44 98 LYS A N 1
ATOM 729 C CA . LYS A 1 98 ? -25.195 -17.585 20.524 1.00 72.44 98 LYS A CA 1
ATOM 730 C C . LYS A 1 98 ? -25.948 -16.278 20.828 1.00 72.44 98 LYS A C 1
ATOM 732 O O . LYS A 1 98 ? -26.780 -15.860 20.034 1.00 72.44 98 LYS A O 1
ATOM 737 N N . GLN A 1 99 ? -25.622 -15.615 21.940 1.00 72.44 99 GLN A N 1
ATOM 738 C CA . GLN A 1 99 ? -26.207 -14.344 22.372 1.00 72.44 99 GLN A CA 1
ATOM 739 C C . GLN A 1 99 ? -25.590 -13.083 21.733 1.00 72.44 99 GLN A C 1
ATOM 741 O O . GLN A 1 99 ? -26.199 -12.015 21.807 1.00 72.44 99 GLN A O 1
ATOM 746 N N . LEU A 1 100 ? -24.386 -13.158 21.152 1.00 77.69 100 LEU A N 1
ATOM 747 C CA . LEU A 1 100 ? -23.724 -12.006 20.520 1.00 77.69 100 LEU A CA 1
ATOM 748 C C . LEU A 1 100 ? -24.111 -11.861 19.042 1.00 77.69 100 LEU A C 1
ATOM 750 O O . LEU A 1 100 ? -24.275 -10.743 18.575 1.00 77.69 100 LEU A O 1
ATOM 754 N N . GLY A 1 101 ? -24.335 -12.968 18.327 1.00 81.06 101 GLY A N 1
ATOM 755 C CA . GLY A 1 101 ? -24.613 -12.948 16.886 1.00 81.06 101 GLY A CA 1
ATOM 756 C C . GLY A 1 101 ? -23.375 -12.612 16.038 1.00 81.06 101 GLY A C 1
ATOM 757 O O . GLY A 1 101 ? -22.408 -12.019 16.517 1.00 81.06 101 GLY A O 1
ATOM 758 N N . SER A 1 102 ? -23.381 -13.018 14.766 1.00 84.69 102 SER A N 1
ATOM 759 C CA . SER A 1 102 ? -22.277 -12.760 13.824 1.00 84.69 102 SER A CA 1
ATOM 760 C C . SER A 1 102 ? -22.103 -11.273 13.516 1.00 84.69 102 SER A C 1
ATOM 762 O O . SER A 1 102 ? -20.977 -10.786 13.439 1.00 84.69 102 SER A O 1
ATOM 764 N N . ASP A 1 103 ? -23.211 -10.543 13.397 1.00 87.25 103 ASP A N 1
ATOM 765 C CA . ASP A 1 103 ? -23.209 -9.133 12.996 1.00 87.25 103 ASP A CA 1
ATOM 766 C C . ASP A 1 103 ? -22.559 -8.231 14.045 1.00 87.25 103 ASP A C 1
ATOM 768 O O . ASP A 1 103 ? -21.848 -7.290 13.700 1.00 87.25 103 ASP A O 1
ATOM 772 N N . TYR A 1 104 ? -22.741 -8.549 15.330 1.00 88.75 104 TYR A N 1
ATOM 773 C CA . TYR A 1 104 ? -22.080 -7.833 16.417 1.00 88.75 104 TYR A CA 1
ATOM 774 C C . TYR A 1 104 ? -20.559 -7.972 16.336 1.00 88.75 104 TYR A C 1
ATOM 776 O O . TYR A 1 104 ? -19.847 -6.979 16.446 1.00 88.75 104 TYR A O 1
ATOM 784 N N . LYS A 1 105 ? -20.053 -9.195 16.122 1.00 87.06 105 LYS A N 1
ATOM 785 C CA . LYS A 1 105 ? -18.607 -9.441 16.029 1.00 87.06 105 LYS A CA 1
ATOM 786 C C . LYS A 1 105 ? -18.010 -8.749 14.817 1.00 87.06 105 LYS A C 1
ATOM 788 O O . LYS A 1 105 ? -16.996 -8.080 14.962 1.00 87.06 105 LYS A O 1
ATOM 793 N N . ARG A 1 106 ? -18.688 -8.837 13.666 1.00 89.06 106 ARG A N 1
ATOM 794 C CA . ARG A 1 106 ? -18.278 -8.124 12.453 1.00 89.06 106 ARG A CA 1
ATOM 795 C C . ARG A 1 106 ? -18.194 -6.618 12.705 1.00 89.06 106 ARG A C 1
ATOM 797 O O . ARG A 1 106 ? -17.160 -6.024 12.433 1.00 89.06 106 ARG A O 1
ATOM 804 N N . LYS A 1 107 ? -19.230 -6.017 13.304 1.00 90.56 107 LYS A N 1
ATOM 805 C CA . LYS A 1 107 ? -19.231 -4.587 13.654 1.00 90.56 107 LYS A CA 1
ATOM 806 C C . LYS A 1 107 ? -18.089 -4.230 14.613 1.00 90.56 107 LYS A C 1
ATOM 808 O O . LYS A 1 107 ? -17.479 -3.176 14.486 1.00 90.56 107 LYS A O 1
ATOM 813 N N . LEU A 1 108 ? -17.798 -5.091 15.584 1.00 89.94 108 LEU A N 1
ATOM 814 C CA . LEU A 1 108 ? -16.734 -4.862 16.557 1.00 89.94 108 LEU A CA 1
ATOM 815 C C . LEU A 1 108 ? -15.339 -4.900 15.903 1.00 89.94 108 LEU A C 1
ATOM 817 O O . LEU A 1 108 ? -14.495 -4.068 16.227 1.00 89.94 108 LEU A O 1
ATOM 821 N N . GLU A 1 109 ? -15.115 -5.822 14.962 1.00 91.69 109 GLU A N 1
ATOM 822 C CA . GLU A 1 109 ? -13.894 -5.892 14.145 1.00 91.69 109 GLU A CA 1
ATOM 823 C C . GLU A 1 109 ? -13.764 -4.673 13.222 1.00 91.69 109 GLU A C 1
ATOM 825 O O . GLU A 1 109 ? -12.701 -4.052 13.178 1.00 91.69 109 GLU A O 1
ATOM 830 N N . GLU A 1 110 ? -14.851 -4.279 12.551 1.00 91.56 110 GLU A N 1
ATOM 831 C CA . GLU A 1 110 ? -14.916 -3.067 11.724 1.00 91.56 110 GLU A CA 1
ATOM 832 C C . GLU A 1 110 ? -14.585 -1.813 12.553 1.00 91.56 110 GLU A C 1
ATOM 834 O O . GLU A 1 110 ? -13.738 -1.016 12.154 1.00 91.56 110 GLU A O 1
ATOM 839 N N . ASN A 1 111 ? -15.177 -1.664 13.744 1.00 91.69 111 ASN A N 1
ATOM 840 C CA . ASN A 1 111 ? -14.904 -0.548 14.653 1.00 91.69 111 ASN A CA 1
ATOM 841 C C . ASN A 1 111 ? -13.442 -0.530 15.125 1.00 91.69 111 ASN A C 1
ATOM 843 O O . ASN A 1 111 ? -12.842 0.540 15.225 1.00 91.69 111 ASN A O 1
ATOM 847 N N . GLN A 1 112 ? -12.854 -1.694 15.423 1.00 91.62 112 GLN A N 1
ATOM 848 C CA . GLN A 1 112 ? -11.448 -1.786 15.826 1.00 91.62 112 GLN A CA 1
ATOM 849 C C . GLN A 1 112 ? -10.521 -1.335 14.691 1.00 91.62 112 GLN A C 1
ATOM 851 O O . GLN A 1 112 ? -9.599 -0.549 14.914 1.00 91.62 112 GLN A O 1
ATOM 856 N N . GLN A 1 113 ? -10.769 -1.817 13.475 1.00 91.44 113 GLN A N 1
ATOM 857 C CA . GLN A 1 113 ? -9.999 -1.443 12.292 1.00 91.44 113 GLN A CA 1
ATOM 858 C C . GLN A 1 113 ? -10.165 0.049 11.960 1.00 91.44 113 GLN A C 1
ATOM 860 O O . GLN A 1 113 ? -9.173 0.726 11.692 1.00 91.44 113 GLN A O 1
ATOM 865 N N . LEU A 1 114 ? -11.381 0.594 12.061 1.00 92.25 114 LEU A N 1
ATOM 866 C CA . LEU A 1 114 ? -11.639 2.025 11.884 1.00 92.25 114 LEU A CA 1
ATOM 867 C C . LEU A 1 114 ? -10.872 2.871 12.910 1.00 92.25 114 LEU A C 1
ATOM 869 O O . LEU A 1 114 ? -10.224 3.851 12.544 1.00 92.25 114 LEU A O 1
ATOM 873 N N . ALA A 1 115 ? -10.865 2.461 14.180 1.00 90.88 115 ALA A N 1
ATOM 874 C CA . ALA A 1 115 ? -10.108 3.145 15.224 1.00 90.88 115 ALA A CA 1
ATOM 875 C C . ALA A 1 115 ? -8.588 3.116 14.953 1.00 90.88 115 ALA A C 1
ATOM 877 O O . ALA A 1 115 ? -7.903 4.118 15.158 1.00 90.88 115 ALA A O 1
ATOM 878 N N . GLN A 1 116 ? -8.057 2.010 14.414 1.00 91.56 116 GLN A N 1
ATOM 879 C CA . GLN A 1 116 ? -6.658 1.929 13.967 1.00 91.56 116 GLN A CA 1
ATOM 880 C C . GLN A 1 116 ? -6.356 2.906 12.821 1.00 91.56 116 GLN A C 1
ATOM 882 O O . GLN A 1 116 ? -5.294 3.535 12.817 1.00 91.56 116 GLN A O 1
ATOM 887 N N . VAL A 1 117 ? -7.275 3.059 11.862 1.00 93.25 117 VAL A N 1
ATOM 888 C CA . VAL A 1 117 ? -7.157 4.050 10.779 1.00 93.25 117 VAL A CA 1
ATOM 889 C C . VAL A 1 117 ? -7.178 5.472 11.345 1.00 93.25 117 VAL A C 1
ATOM 891 O O . VAL A 1 117 ? -6.316 6.275 10.992 1.00 93.25 117 VAL A O 1
ATOM 894 N N . GLN A 1 118 ? -8.081 5.773 12.281 1.00 93.31 118 GLN A N 1
ATOM 895 C CA . GLN A 1 118 ? -8.127 7.071 12.962 1.00 93.31 118 GLN A CA 1
ATOM 896 C C . GLN A 1 118 ? -6.845 7.369 13.746 1.00 93.31 118 GLN A C 1
ATOM 898 O O . GLN A 1 118 ? -6.375 8.503 13.735 1.00 93.31 118 GLN A O 1
ATOM 903 N N . LEU A 1 119 ? -6.232 6.368 14.381 1.00 90.75 119 LEU A N 1
ATOM 904 C CA . LEU A 1 119 ? -4.965 6.566 15.082 1.00 90.75 119 LEU A CA 1
ATOM 905 C C . LEU A 1 119 ? -3.823 6.899 14.112 1.00 90.75 119 LEU A C 1
ATOM 907 O O . LEU A 1 119 ? -3.003 7.763 14.417 1.00 90.75 119 LEU A O 1
ATOM 911 N N . LYS A 1 120 ? -3.767 6.248 12.940 1.00 90.75 120 LYS A N 1
ATOM 912 C CA . LYS A 1 120 ? -2.816 6.622 11.875 1.00 90.75 120 LYS A CA 1
ATOM 913 C C . LYS A 1 120 ? -3.052 8.062 11.416 1.00 90.75 120 LYS A C 1
ATOM 915 O O . LYS A 1 120 ? -2.099 8.831 11.351 1.00 90.75 120 LYS A O 1
ATOM 920 N N . PHE A 1 121 ? -4.317 8.431 11.210 1.00 93.81 121 PHE A N 1
ATOM 921 C CA . PHE A 1 121 ? -4.718 9.790 10.854 1.00 93.81 121 PHE A CA 1
ATOM 922 C C . PHE A 1 121 ? -4.244 10.821 11.879 1.00 93.81 121 PHE A C 1
ATOM 924 O O . PHE A 1 121 ? -3.609 11.801 11.514 1.00 93.81 121 PHE A O 1
ATOM 931 N N . VAL A 1 122 ? -4.476 10.592 13.172 1.00 91.00 122 VAL A N 1
ATOM 932 C CA . VAL A 1 122 ? -4.031 11.506 14.238 1.00 91.00 122 VAL A CA 1
ATOM 933 C C . VAL A 1 122 ? -2.507 11.654 14.258 1.00 91.00 122 VAL A C 1
ATOM 935 O O . VAL A 1 122 ? -2.001 12.772 14.363 1.00 91.00 122 VAL A O 1
ATOM 938 N N . LYS A 1 123 ? -1.774 10.546 14.096 1.00 89.75 123 LYS A N 1
ATOM 939 C CA . LYS A 1 123 ? -0.303 10.545 14.079 1.00 89.75 123 LYS A CA 1
ATOM 940 C C . LYS A 1 123 ? 0.286 11.316 12.900 1.00 89.75 123 LYS A C 1
AT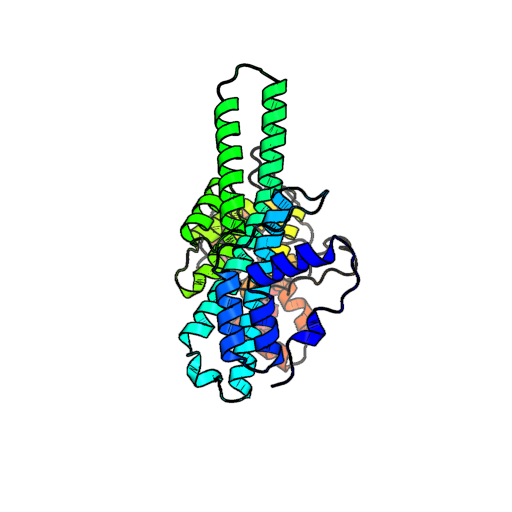OM 942 O O . LYS A 1 123 ? 1.329 11.938 13.062 1.00 89.75 123 LYS A O 1
ATOM 947 N N . GLU A 1 124 ? -0.363 11.283 11.740 1.00 90.31 124 GLU A N 1
ATOM 948 C CA . GLU A 1 124 ? 0.041 12.078 10.574 1.00 90.31 124 GLU A CA 1
ATOM 949 C C . GLU A 1 124 ? -0.446 13.535 10.681 1.00 90.31 124 GLU A C 1
ATOM 951 O O . GLU A 1 124 ? 0.262 14.454 10.282 1.00 90.31 124 GLU A O 1
ATOM 956 N N . LEU A 1 125 ? -1.603 13.785 11.306 1.00 90.19 125 LEU A N 1
ATOM 957 C CA . LEU A 1 125 ? -2.155 15.132 11.476 1.00 90.19 125 LEU A CA 1
ATOM 958 C C . LEU A 1 125 ? -1.300 16.005 12.404 1.00 90.19 125 LEU A C 1
ATOM 960 O O . LEU A 1 125 ? -1.158 17.204 12.166 1.00 90.19 125 LEU A O 1
ATOM 964 N N . GLN A 1 126 ? -0.744 15.429 13.472 1.00 86.25 126 GLN A N 1
ATOM 965 C CA . GLN A 1 126 ? 0.049 16.159 14.463 1.00 86.25 126 GLN A CA 1
ATOM 966 C C . GLN A 1 126 ? 1.246 16.924 13.854 1.00 86.25 126 GLN A C 1
ATOM 968 O O . GLN A 1 126 ? 1.326 18.139 14.069 1.00 86.25 126 GLN A O 1
ATOM 973 N N . PRO A 1 127 ? 2.144 16.304 13.059 1.00 86.31 127 PRO A N 1
ATOM 974 C CA . PRO A 1 127 ? 3.224 17.035 12.398 1.00 86.31 127 PRO A CA 1
ATOM 975 C C . PRO A 1 127 ? 2.710 18.045 11.360 1.00 86.31 127 PRO A C 1
ATOM 977 O O . PRO A 1 127 ? 3.283 19.128 11.256 1.00 86.31 127 PRO A O 1
ATOM 980 N N . CYS A 1 128 ? 1.612 17.762 10.648 1.00 85.75 128 CYS A N 1
ATOM 981 C CA . CYS A 1 128 ? 0.999 18.724 9.722 1.00 85.75 128 CYS A CA 1
ATOM 982 C C . CYS A 1 128 ? 0.503 19.986 10.447 1.00 85.75 128 CYS A C 1
ATOM 984 O O . CYS A 1 128 ? 0.718 21.105 9.976 1.00 85.75 128 CYS A O 1
ATOM 986 N N . MET A 1 129 ? -0.130 19.826 11.614 1.00 85.75 129 MET A N 1
ATOM 987 C CA . MET A 1 129 ? -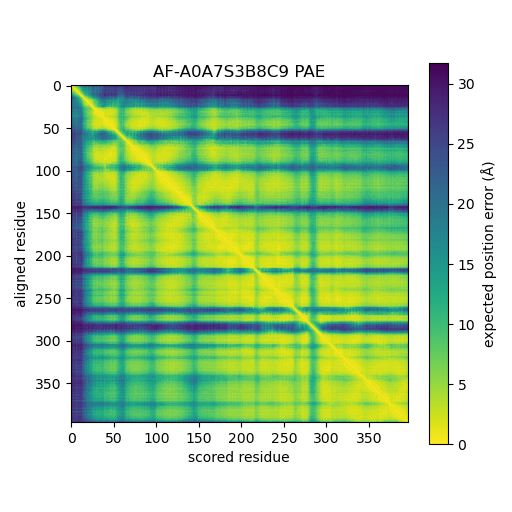0.548 20.951 12.455 1.00 85.75 129 MET A CA 1
ATOM 988 C C . MET A 1 129 ? 0.650 21.762 12.949 1.00 85.75 129 MET A C 1
ATOM 990 O O . MET A 1 129 ? 0.590 22.991 12.943 1.00 85.75 129 MET A O 1
ATOM 994 N N . GLU A 1 130 ? 1.732 21.101 13.365 1.00 85.94 130 GLU A N 1
ATOM 995 C CA . GLU A 1 130 ? 2.934 21.784 13.848 1.00 85.94 130 GLU A CA 1
ATOM 996 C C . GLU A 1 130 ? 3.638 22.556 12.725 1.00 85.94 130 GLU A C 1
ATOM 998 O O . GLU A 1 130 ? 3.981 23.726 12.892 1.00 85.94 130 GLU A O 1
ATOM 1003 N N . GLN A 1 131 ? 3.749 21.965 11.533 1.00 85.44 131 GLN A N 1
ATOM 1004 C CA . GLN A 1 131 ? 4.249 22.669 10.354 1.00 85.44 131 GLN A CA 1
ATOM 1005 C C . GLN A 1 131 ? 3.391 23.900 10.031 1.00 85.44 131 GLN A C 1
ATOM 1007 O O . GLN A 1 131 ? 3.926 24.986 9.798 1.00 85.44 131 GLN A O 1
ATOM 1012 N N . ALA A 1 132 ? 2.063 23.767 10.077 1.00 84.81 132 ALA A N 1
ATOM 1013 C CA . ALA A 1 132 ? 1.161 24.887 9.844 1.00 84.81 132 ALA A CA 1
ATOM 1014 C C . ALA A 1 132 ? 1.339 26.014 10.881 1.00 84.81 132 ALA A C 1
ATOM 1016 O O . ALA A 1 132 ? 1.270 27.185 10.501 1.00 84.81 132 ALA A O 1
ATOM 1017 N N . ARG A 1 133 ? 1.603 25.682 12.155 1.00 85.88 133 ARG A N 1
ATOM 1018 C CA . ARG A 1 133 ? 1.910 26.655 13.223 1.00 85.88 133 ARG A CA 1
ATOM 1019 C C . ARG A 1 133 ? 3.229 27.375 12.984 1.00 85.88 133 ARG A C 1
ATOM 1021 O O . ARG A 1 133 ? 3.269 28.595 13.100 1.00 85.88 133 ARG A O 1
ATOM 1028 N N . MET A 1 134 ? 4.285 26.646 12.629 1.00 86.25 134 MET A N 1
ATOM 1029 C CA . MET A 1 134 ? 5.591 27.243 12.332 1.00 86.25 134 MET A CA 1
ATOM 1030 C C . MET A 1 134 ? 5.518 28.190 11.129 1.00 86.25 134 MET A C 1
ATOM 1032 O O . MET A 1 134 ? 6.058 29.293 11.173 1.00 86.25 134 MET A O 1
ATOM 1036 N N . GLU A 1 135 ? 4.813 27.792 10.067 1.00 83.94 135 GLU A N 1
ATOM 1037 C CA . GLU A 1 135 ? 4.587 28.647 8.898 1.00 83.94 135 GLU A CA 1
ATOM 1038 C C . GLU A 1 135 ? 3.786 29.901 9.253 1.00 83.94 135 GLU A C 1
ATOM 1040 O O . GLU A 1 135 ? 4.130 30.987 8.790 1.00 83.94 135 GLU A O 1
ATOM 1045 N N . LEU A 1 136 ? 2.752 29.770 10.093 1.00 83.94 136 LEU A N 1
ATOM 1046 C CA . LEU A 1 136 ? 1.984 30.910 10.584 1.00 83.94 136 LEU A CA 1
ATOM 1047 C C . LEU A 1 136 ? 2.871 31.874 11.382 1.00 83.94 136 LEU A C 1
ATOM 1049 O O . LEU A 1 136 ? 2.902 33.058 11.062 1.00 83.94 136 LEU A O 1
ATOM 1053 N N . ALA A 1 137 ? 3.641 31.368 12.348 1.00 83.88 137 ALA A N 1
ATOM 1054 C CA . ALA A 1 137 ? 4.553 32.181 13.149 1.00 83.88 137 ALA A CA 1
ATOM 1055 C C . ALA A 1 137 ? 5.583 32.912 12.271 1.00 83.88 137 ALA A C 1
ATOM 1057 O O . ALA A 1 137 ? 5.884 34.084 12.501 1.00 83.88 137 ALA A O 1
ATOM 1058 N N . ARG A 1 138 ? 6.086 32.252 11.218 1.00 83.12 138 ARG A N 1
ATOM 1059 C CA . ARG A 1 138 ? 6.965 32.884 10.228 1.00 83.12 138 ARG A CA 1
ATOM 1060 C C . ARG A 1 138 ? 6.244 33.996 9.458 1.00 83.12 138 ARG A C 1
ATOM 1062 O O . ARG A 1 138 ? 6.784 35.088 9.337 1.00 83.12 138 ARG A O 1
ATOM 1069 N N . MET A 1 139 ? 5.024 33.751 8.972 1.00 81.00 139 MET A N 1
ATOM 1070 C CA . MET A 1 139 ? 4.226 34.763 8.262 1.00 81.00 139 MET A CA 1
ATOM 1071 C C . MET A 1 139 ? 3.899 35.976 9.145 1.00 81.00 139 MET A C 1
ATOM 1073 O O . MET A 1 139 ? 3.939 37.107 8.666 1.00 81.00 139 MET A O 1
ATOM 1077 N N . GLU A 1 140 ? 3.610 35.756 10.429 1.00 82.50 140 GLU A N 1
ATOM 1078 C CA . GLU A 1 140 ? 3.362 36.818 11.412 1.00 82.50 140 GLU A CA 1
ATOM 1079 C C . GLU A 1 140 ? 4.610 37.665 11.686 1.00 82.50 140 GLU A C 1
ATOM 1081 O O . GLU A 1 140 ? 4.504 38.885 11.823 1.00 82.50 140 GLU A O 1
ATOM 1086 N N . GLN A 1 141 ? 5.791 37.036 11.729 1.00 77.50 141 GLN A N 1
ATOM 1087 C CA . GLN A 1 141 ? 7.075 37.734 11.847 1.00 77.50 141 GLN A CA 1
ATOM 1088 C C . GLN A 1 141 ? 7.436 38.515 10.575 1.00 77.50 141 GLN A C 1
ATOM 1090 O O . GLN A 1 141 ? 8.007 39.601 10.667 1.00 77.50 141 GLN A O 1
ATOM 1095 N N . GLU A 1 142 ? 7.108 37.983 9.396 1.00 74.88 142 GLU A N 1
ATOM 1096 C CA . GLU A 1 142 ? 7.482 38.561 8.100 1.00 74.88 142 GLU A CA 1
ATOM 1097 C C . GLU A 1 142 ? 6.541 39.692 7.639 1.00 74.88 142 GLU A C 1
ATOM 1099 O O . GLU A 1 142 ? 6.987 40.589 6.923 1.00 74.88 142 GLU A O 1
ATOM 1104 N N . ALA A 1 143 ? 5.266 39.713 8.051 1.00 58.69 143 ALA A N 1
ATOM 1105 C CA . ALA A 1 143 ? 4.366 40.840 7.788 1.00 58.69 143 ALA A CA 1
ATOM 1106 C C . ALA A 1 143 ? 3.109 40.828 8.678 1.00 58.69 143 ALA A C 1
ATOM 1108 O O . ALA A 1 143 ? 2.190 40.039 8.466 1.00 58.69 143 ALA A O 1
ATOM 1109 N N . GLN A 1 144 ? 2.980 41.811 9.576 1.00 55.25 144 GLN A N 1
ATOM 1110 C CA . GLN A 1 144 ? 1.814 41.971 10.463 1.00 55.25 144 GLN A CA 1
ATOM 1111 C C . GLN A 1 144 ? 0.459 42.212 9.757 1.00 55.25 144 GLN A C 1
ATOM 1113 O O . GLN A 1 144 ? -0.564 42.186 10.428 1.00 55.25 144 GLN A O 1
ATOM 1118 N N . ASN A 1 145 ? 0.401 42.429 8.434 1.00 56.28 145 ASN A N 1
ATOM 1119 C CA . ASN A 1 145 ? -0.832 42.835 7.735 1.00 56.28 145 ASN A CA 1
ATOM 1120 C C . ASN A 1 145 ? -1.059 42.154 6.370 1.00 56.28 145 ASN A C 1
ATOM 1122 O O . ASN A 1 145 ? -1.600 42.777 5.456 1.00 56.28 145 ASN A O 1
ATOM 1126 N N . GLN A 1 146 ? -0.657 40.890 6.186 1.00 58.69 146 GLN A N 1
ATOM 1127 C CA . GLN A 1 146 ? -1.028 40.157 4.968 1.00 58.69 146 GLN A CA 1
ATOM 1128 C C . GLN A 1 146 ? -2.335 39.354 5.131 1.00 58.69 146 GLN A C 1
ATOM 1130 O O . GLN A 1 146 ? -2.503 38.643 6.124 1.00 58.69 146 GLN A O 1
ATOM 1135 N N . PRO A 1 147 ? -3.238 39.378 4.128 1.00 60.38 147 PRO A N 1
ATOM 1136 C CA . PRO A 1 147 ? -4.523 38.669 4.162 1.00 60.38 147 PRO A CA 1
ATOM 1137 C C . PRO A 1 147 ? -4.403 37.136 4.262 1.00 60.38 147 PRO A C 1
ATOM 1139 O O . PRO A 1 147 ? -5.378 36.474 4.598 1.00 60.38 147 PRO A O 1
ATOM 1142 N N . GLY A 1 148 ? -3.220 36.555 4.022 1.00 61.16 148 GLY A N 1
ATOM 1143 C CA . GLY A 1 148 ? -2.981 35.113 4.172 1.00 61.16 148 GLY A CA 1
ATOM 1144 C C . GLY A 1 148 ? -2.917 34.618 5.625 1.00 61.16 148 GLY A C 1
ATOM 1145 O O . GLY A 1 148 ? -3.117 33.431 5.874 1.00 61.16 148 GLY A O 1
ATOM 1146 N N . CYS A 1 149 ? -2.681 35.512 6.591 1.00 67.62 149 CYS A N 1
ATOM 1147 C CA . CYS A 1 149 ? -2.529 35.145 8.000 1.00 67.62 149 CYS A CA 1
ATOM 1148 C C . CYS A 1 149 ? -3.852 34.653 8.626 1.00 67.62 149 CYS A C 1
ATOM 1150 O O . CYS A 1 149 ? -3.874 33.651 9.343 1.00 67.62 149 CYS A O 1
ATOM 1152 N N . SER A 1 150 ? -4.986 35.285 8.296 1.00 76.31 150 SER A N 1
ATOM 1153 C CA . SER A 1 150 ? -6.307 34.904 8.827 1.00 76.31 150 SER A CA 1
ATOM 1154 C C . SER A 1 150 ? -6.788 33.541 8.315 1.00 76.31 150 SER A C 1
ATOM 1156 O O . SER A 1 150 ? -7.337 32.749 9.081 1.00 76.31 150 SER A O 1
ATOM 1158 N N . ALA A 1 151 ? -6.532 33.226 7.042 1.00 80.25 151 ALA A N 1
ATOM 1159 C CA . ALA A 1 151 ? -6.871 31.930 6.457 1.00 80.25 151 ALA A CA 1
ATOM 1160 C C . ALA A 1 151 ? -6.092 30.782 7.123 1.00 80.25 151 ALA A C 1
ATOM 1162 O O . ALA A 1 151 ? -6.659 29.728 7.413 1.00 80.25 151 ALA A O 1
ATOM 1163 N N . LYS A 1 152 ? -4.805 30.997 7.428 1.00 83.25 152 LYS A N 1
ATOM 1164 C CA . LYS A 1 152 ? -3.962 29.997 8.098 1.00 83.25 152 LYS A CA 1
ATOM 1165 C C . LYS A 1 152 ? -4.393 29.760 9.552 1.00 83.25 152 LYS A C 1
ATOM 1167 O O . LYS A 1 152 ? -4.442 28.610 9.983 1.00 83.25 152 LYS A O 1
ATOM 1172 N N . HIS A 1 153 ? -4.800 30.806 10.276 1.00 84.12 153 HIS A N 1
ATOM 1173 C CA . HIS A 1 153 ? -5.427 30.667 11.596 1.00 84.12 153 HIS A CA 1
ATOM 1174 C C . HIS A 1 153 ? -6.700 29.814 11.553 1.00 84.12 153 HIS A C 1
ATOM 1176 O O . HIS A 1 153 ? -6.855 28.900 12.365 1.00 84.12 153 HIS A O 1
ATOM 1182 N N . ALA A 1 154 ? -7.596 30.094 10.600 1.00 85.56 154 ALA A N 1
ATOM 1183 C CA . ALA A 1 154 ? -8.837 29.341 10.433 1.00 85.56 154 ALA A CA 1
ATOM 1184 C C . ALA A 1 154 ? -8.564 27.859 10.129 1.00 85.56 154 ALA A C 1
ATOM 1186 O O . ALA A 1 154 ? -9.208 26.986 10.711 1.00 85.56 154 ALA A O 1
ATOM 1187 N N . LEU A 1 155 ? -7.563 27.570 9.290 1.00 86.56 155 LEU A N 1
ATOM 1188 C CA . LEU A 1 155 ? -7.131 26.203 9.001 1.00 86.56 155 LEU A CA 1
ATOM 1189 C C . LEU A 1 155 ? -6.627 25.482 10.261 1.00 86.56 155 LEU A C 1
ATOM 1191 O O . LEU A 1 155 ? -7.077 24.377 10.543 1.00 86.56 155 LEU A O 1
ATOM 1195 N N . ILE A 1 156 ? -5.744 26.102 11.052 1.00 86.56 156 ILE A N 1
ATOM 1196 C CA . ILE A 1 156 ? -5.219 25.487 12.286 1.00 86.56 156 ILE A CA 1
ATOM 1197 C C . ILE A 1 156 ? -6.344 25.243 13.302 1.00 86.56 156 ILE A C 1
ATOM 1199 O O . ILE A 1 156 ? -6.364 24.200 13.957 1.00 86.56 156 ILE A O 1
ATOM 1203 N N . ALA A 1 157 ? -7.286 26.180 13.439 1.00 86.69 157 ALA A N 1
ATOM 1204 C CA . ALA A 1 157 ? -8.446 26.011 14.311 1.00 86.69 157 ALA A CA 1
ATOM 1205 C C . ALA A 1 157 ? -9.324 24.831 13.861 1.00 86.69 157 ALA A C 1
ATOM 1207 O O . ALA A 1 157 ? -9.694 23.997 14.689 1.00 86.69 157 ALA A O 1
ATOM 1208 N N . LEU A 1 158 ? -9.577 24.713 12.554 1.00 88.94 158 LEU A N 1
ATOM 1209 C CA . LEU A 1 158 ? -10.316 23.594 11.974 1.00 88.94 158 LEU A CA 1
ATOM 1210 C C . LEU A 1 158 ? -9.592 22.259 12.207 1.00 88.94 158 LEU A C 1
ATOM 1212 O O . LEU A 1 158 ? -10.219 21.294 12.638 1.00 88.94 158 LEU A O 1
ATOM 1216 N N . MET A 1 159 ? -8.274 22.198 11.991 1.00 89.00 159 MET A N 1
ATOM 1217 C CA . MET A 1 159 ? -7.477 20.990 12.244 1.00 89.00 159 MET A CA 1
ATOM 1218 C C . MET A 1 159 ? -7.539 20.567 13.718 1.00 89.00 159 MET A C 1
ATOM 1220 O O . MET A 1 159 ? -7.729 19.386 13.998 1.00 89.00 159 MET A O 1
ATOM 1224 N N . LYS A 1 160 ? -7.467 21.516 14.664 1.00 87.06 160 LYS A N 1
ATOM 1225 C CA . LYS A 1 160 ? -7.625 21.243 16.106 1.00 87.06 160 LYS A CA 1
ATOM 1226 C C . LYS A 1 160 ? -9.013 20.705 16.453 1.00 87.06 160 LYS A C 1
ATOM 1228 O O . LYS A 1 160 ? -9.123 19.749 17.218 1.00 87.06 160 LYS A O 1
ATOM 1233 N N . GLU A 1 161 ? -10.067 21.298 15.895 1.00 88.06 161 GLU A N 1
ATOM 1234 C CA . GLU A 1 161 ? -11.443 20.825 16.086 1.00 88.06 161 GLU A CA 1
ATOM 1235 C C . GLU A 1 161 ? -11.598 19.385 15.580 1.00 88.06 161 GLU A C 1
ATOM 1237 O O . GLU A 1 161 ? -12.119 18.520 16.287 1.00 88.06 161 GLU A O 1
ATOM 1242 N N . ARG A 1 162 ? -11.102 19.098 14.370 1.00 88.62 162 ARG A N 1
ATOM 1243 C CA . ARG A 1 162 ? -11.164 17.747 13.800 1.00 88.62 162 ARG A CA 1
ATOM 1244 C C . ARG A 1 162 ? -10.297 16.757 14.562 1.00 88.62 162 ARG A C 1
ATOM 1246 O O . ARG A 1 162 ? -10.761 15.649 14.790 1.00 88.62 162 ARG A O 1
ATOM 1253 N N . HIS A 1 163 ? -9.107 17.144 15.018 1.00 88.69 163 HIS A N 1
ATOM 1254 C CA . HIS A 1 163 ? -8.279 16.313 15.893 1.00 88.69 163 HIS A CA 1
ATOM 1255 C C . HIS A 1 163 ? -9.054 15.896 17.151 1.00 88.69 163 HIS A C 1
ATOM 1257 O O . HIS A 1 163 ? -9.160 14.709 17.455 1.00 88.69 163 HIS A O 1
ATOM 1263 N N . ALA A 1 164 ? -9.675 16.858 17.842 1.00 85.50 164 ALA A N 1
ATOM 1264 C CA . ALA A 1 164 ? -10.489 16.582 19.023 1.00 85.50 164 ALA A CA 1
ATOM 1265 C C . ALA A 1 164 ? -11.681 15.657 18.711 1.00 85.50 164 ALA A C 1
ATOM 1267 O O . ALA A 1 164 ? -12.019 14.784 19.513 1.00 85.50 164 ALA A O 1
ATOM 1268 N N . LYS A 1 165 ? -12.292 15.799 17.530 1.00 87.81 165 LYS A N 1
ATOM 1269 C CA . LYS A 1 165 ? -13.378 14.926 17.069 1.00 87.81 165 LYS A CA 1
ATOM 1270 C C . LYS A 1 165 ? -12.893 13.495 16.803 1.00 87.81 165 LYS A C 1
ATOM 1272 O O . LYS A 1 165 ? -13.441 12.561 17.373 1.00 87.81 165 LYS A O 1
ATOM 1277 N N . VAL A 1 166 ? -11.822 13.323 16.025 1.00 88.44 166 VAL A N 1
ATOM 1278 C CA . VAL A 1 166 ? -11.240 12.005 15.695 1.00 88.44 166 VAL A CA 1
ATOM 1279 C C . VAL A 1 166 ? -10.776 11.260 16.947 1.00 88.44 166 VAL A C 1
ATOM 1281 O O . VAL A 1 166 ? -10.875 10.039 17.003 1.00 88.44 166 VAL A O 1
ATOM 1284 N N . CYS A 1 167 ? -10.301 11.984 17.959 1.00 85.56 167 CYS A N 1
ATOM 1285 C CA . CYS A 1 167 ? -9.874 11.397 19.224 1.00 85.56 167 CYS A CA 1
ATOM 1286 C C . CYS A 1 167 ? -11.029 11.060 20.182 1.00 85.56 167 CYS A C 1
ATOM 1288 O O . CYS A 1 167 ? -10.865 10.218 21.065 1.00 85.56 167 CYS A O 1
ATOM 1290 N N . SER A 1 168 ? -12.182 11.722 20.050 1.00 82.56 168 SER A N 1
ATOM 1291 C CA . SER A 1 168 ? -13.305 11.556 20.982 1.00 82.56 168 SER A CA 1
ATOM 1292 C C . SER A 1 168 ? -14.350 10.546 20.512 1.00 82.56 168 SER A C 1
ATOM 1294 O O . SER A 1 168 ? -14.978 9.899 21.352 1.00 82.56 168 SER A O 1
ATOM 1296 N N . GLU A 1 169 ? -14.512 10.339 19.206 1.00 86.56 169 GLU A N 1
ATOM 1297 C CA . GLU A 1 169 ? -15.508 9.426 18.635 1.00 86.56 169 GLU A CA 1
ATOM 1298 C C . GLU A 1 169 ? -15.004 8.688 17.388 1.00 86.56 169 GLU A C 1
ATOM 1300 O O . GLU A 1 169 ? -14.014 9.076 16.763 1.00 86.56 169 GLU A O 1
ATOM 1305 N N . LEU A 1 170 ? -15.699 7.606 17.020 1.00 87.38 170 LEU A N 1
ATOM 1306 C CA . LEU A 1 170 ? -15.459 6.929 15.749 1.00 87.38 170 LEU A CA 1
ATOM 1307 C C . LEU A 1 170 ? -16.091 7.748 14.623 1.00 87.38 170 LEU A C 1
ATOM 1309 O O . LEU A 1 170 ? -17.314 7.847 14.529 1.00 87.38 170 LEU A O 1
ATOM 1313 N N . VAL A 1 171 ? -15.249 8.365 13.799 1.00 90.31 171 VAL A N 1
ATOM 1314 C CA . VAL A 1 171 ? -15.682 9.268 12.728 1.00 90.31 171 VAL A CA 1
ATOM 1315 C C . VAL A 1 171 ? -15.997 8.468 11.468 1.00 90.31 171 VAL A C 1
ATOM 1317 O O . VAL A 1 171 ? -15.346 7.466 11.172 1.00 90.31 171 VAL A O 1
ATOM 1320 N N . ASP A 1 172 ? -16.990 8.920 10.701 1.00 90.44 172 ASP A N 1
ATOM 1321 C CA . ASP A 1 172 ? -17.320 8.303 9.425 1.00 90.44 172 ASP A CA 1
ATOM 1322 C C . ASP A 1 172 ? -16.151 8.385 8.426 1.00 90.44 172 ASP A C 1
ATOM 1324 O O . ASP A 1 172 ? -15.391 9.357 8.367 1.00 90.44 172 ASP A O 1
ATOM 1328 N N . LEU A 1 173 ? -16.025 7.345 7.604 1.00 91.62 173 LEU A N 1
ATOM 1329 C CA . LEU A 1 173 ? -14.891 7.192 6.699 1.00 91.62 173 LEU A CA 1
ATOM 1330 C C . LEU A 1 173 ? -14.824 8.284 5.618 1.00 91.62 173 LEU A C 1
ATOM 1332 O O . LEU A 1 173 ? -13.731 8.642 5.185 1.00 91.62 173 LEU A O 1
ATOM 1336 N N . ASN A 1 174 ? -15.970 8.828 5.191 1.00 92.12 174 ASN A N 1
ATOM 1337 C CA . ASN A 1 174 ? -16.014 9.875 4.169 1.00 92.12 174 ASN A CA 1
ATOM 1338 C C . ASN A 1 174 ? -15.444 11.189 4.707 1.00 92.12 174 ASN A C 1
ATOM 1340 O O . ASN A 1 174 ? -14.647 11.820 4.019 1.00 92.12 174 ASN A O 1
ATOM 1344 N N . SER A 1 175 ? -15.796 11.565 5.939 1.00 93.56 175 SER A N 1
ATOM 1345 C CA . SER A 1 175 ? -15.219 12.724 6.622 1.00 93.56 175 SER A CA 1
ATOM 1346 C C . SER A 1 175 ? -13.708 12.570 6.795 1.00 93.56 175 SER A C 1
ATOM 1348 O O . SER A 1 175 ? -12.962 13.489 6.466 1.00 93.56 175 SER A O 1
ATOM 1350 N N . LEU A 1 176 ? -13.244 11.395 7.243 1.00 94.12 176 LEU A N 1
ATOM 1351 C CA . LEU A 1 176 ? -11.809 11.116 7.374 1.00 94.12 176 LEU A CA 1
ATOM 1352 C C . LEU A 1 176 ? -11.084 11.227 6.029 1.00 94.12 176 LEU A C 1
ATOM 1354 O O . LEU A 1 176 ? -10.018 11.836 5.959 1.00 94.12 176 LEU A O 1
ATOM 1358 N N . LEU A 1 177 ? -11.666 10.674 4.959 1.00 95.12 177 LEU A N 1
ATOM 1359 C CA . LEU A 1 177 ? -11.081 10.742 3.622 1.00 95.12 177 LEU A CA 1
ATOM 1360 C C . LEU A 1 177 ? -11.037 12.177 3.102 1.00 95.12 177 LEU A C 1
ATOM 1362 O O . LEU A 1 177 ? -10.022 12.586 2.548 1.00 95.12 177 LEU A O 1
ATOM 1366 N N . GLN A 1 178 ? -12.119 12.936 3.285 1.00 95.19 178 GLN A N 1
ATOM 1367 C CA . GLN A 1 178 ? -12.189 14.330 2.869 1.00 95.19 178 GLN A CA 1
ATOM 1368 C C . GLN A 1 178 ? -11.080 15.146 3.539 1.00 95.19 178 GLN A C 1
ATOM 1370 O O . GLN A 1 178 ? -10.334 15.830 2.845 1.00 95.19 178 GLN A O 1
ATOM 1375 N N . TRP A 1 179 ? -10.921 15.028 4.859 1.00 94.38 179 TRP A N 1
ATOM 1376 C CA . TRP A 1 179 ? -9.881 15.761 5.584 1.00 94.38 179 TRP A CA 1
ATOM 1377 C C . TRP A 1 179 ? -8.477 15.298 5.197 1.00 94.38 179 TRP A C 1
ATOM 1379 O O . TRP A 1 179 ? -7.602 16.132 4.984 1.00 94.38 179 TRP A O 1
ATOM 1389 N N . ALA A 1 180 ? -8.265 13.986 5.043 1.00 94.62 180 ALA A N 1
ATOM 1390 C CA . ALA A 1 180 ? -6.975 13.457 4.607 1.00 94.62 180 ALA A CA 1
ATOM 1391 C C . ALA A 1 180 ? -6.593 13.993 3.221 1.00 94.62 180 ALA A C 1
ATOM 1393 O O . ALA A 1 180 ? -5.440 14.331 2.978 1.00 94.62 180 ALA A O 1
ATOM 1394 N N . TRP A 1 181 ? -7.567 14.108 2.318 1.00 93.94 181 TRP A N 1
ATOM 1395 C CA . TRP A 1 181 ? -7.345 14.618 0.970 1.00 93.94 181 TRP A CA 1
ATOM 1396 C C . TRP A 1 181 ? -7.091 16.128 0.947 1.00 93.94 181 TRP A C 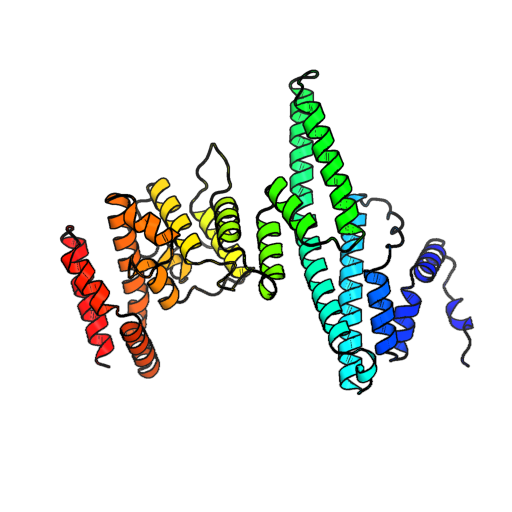1
ATOM 1398 O O . TRP A 1 181 ? -6.170 16.586 0.278 1.00 93.94 181 TRP A O 1
ATOM 1408 N N . GLU A 1 182 ? -7.889 16.903 1.687 1.00 91.44 182 GLU A N 1
ATOM 1409 C CA . GLU A 1 182 ? -7.761 18.363 1.787 1.00 91.44 182 GLU A CA 1
ATOM 1410 C C . GLU A 1 182 ? -6.434 18.796 2.421 1.00 91.44 182 GLU A C 1
ATOM 1412 O O . GLU A 1 182 ? -5.901 19.848 2.072 1.00 91.44 182 GLU A O 1
ATOM 1417 N N . TRP A 1 183 ? -5.902 17.997 3.346 1.00 91.38 183 TRP A N 1
ATOM 1418 C CA . TRP A 1 183 ? -4.652 18.287 4.055 1.00 91.38 183 TRP A CA 1
ATOM 1419 C C . TRP A 1 183 ? -3.450 17.521 3.517 1.00 91.38 183 TRP A C 1
ATOM 1421 O O . TRP A 1 183 ? -2.401 17.521 4.156 1.00 91.38 183 TRP A O 1
ATOM 1431 N N . GLU A 1 184 ? -3.592 16.887 2.350 1.00 91.62 184 GLU A N 1
ATOM 1432 C CA . GLU A 1 184 ? -2.512 16.154 1.685 1.00 91.62 184 GLU A CA 1
ATOM 1433 C C . GLU A 1 184 ? -1.888 15.043 2.558 1.00 91.62 184 GLU A C 1
ATOM 1435 O O . GLU A 1 184 ? -0.711 14.708 2.430 1.00 91.62 184 GLU A O 1
ATOM 1440 N N . MET A 1 185 ? -2.687 14.444 3.443 1.00 92.69 185 MET A N 1
ATOM 1441 C CA . MET A 1 185 ? -2.302 13.326 4.307 1.00 92.69 185 MET A CA 1
ATOM 1442 C C . MET A 1 185 ? -2.441 12.002 3.548 1.00 92.69 185 MET A C 1
ATOM 1444 O O . MET A 1 185 ? -3.369 11.206 3.750 1.00 92.69 185 MET A O 1
ATOM 1448 N N . TRP A 1 186 ? -1.555 11.807 2.574 1.00 93.69 186 TRP A N 1
ATOM 1449 C CA . TRP A 1 186 ? -1.663 10.728 1.597 1.00 93.69 186 TRP A CA 1
ATOM 1450 C C . TRP A 1 186 ? -1.508 9.332 2.214 1.00 93.69 186 TRP A C 1
ATOM 1452 O O . TRP A 1 186 ? -2.142 8.392 1.730 1.00 93.69 186 TRP A O 1
ATOM 1462 N N . GLU A 1 187 ? -0.715 9.169 3.279 1.00 93.12 187 GLU A N 1
ATOM 1463 C CA . GLU A 1 187 ? -0.560 7.864 3.940 1.00 93.12 187 GLU A CA 1
ATOM 1464 C C . GLU A 1 187 ? -1.853 7.444 4.649 1.00 93.12 187 GLU A C 1
ATOM 1466 O O . GLU A 1 187 ? -2.288 6.291 4.538 1.00 93.12 187 GLU A O 1
ATOM 1471 N N . SER A 1 188 ? -2.514 8.394 5.310 1.00 94.81 188 SER A N 1
ATOM 1472 C CA . SER A 1 188 ? -3.844 8.218 5.889 1.00 94.81 188 SER A CA 1
ATOM 1473 C C . SER A 1 188 ? -4.892 7.934 4.823 1.00 94.81 188 SER A C 1
ATOM 1475 O O . SER A 1 188 ? -5.716 7.039 5.012 1.00 94.81 188 SER A O 1
ATOM 1477 N N . ALA A 1 189 ? -4.840 8.617 3.676 1.00 95.94 189 ALA A N 1
ATOM 1478 C CA . ALA A 1 189 ? -5.730 8.321 2.555 1.00 95.94 189 ALA A CA 1
ATOM 1479 C C . ALA A 1 189 ? -5.564 6.868 2.067 1.00 95.94 189 ALA A C 1
ATOM 1481 O O . ALA A 1 189 ? -6.563 6.176 1.864 1.00 95.94 189 ALA A O 1
ATOM 1482 N N . LEU A 1 190 ? -4.329 6.358 1.951 1.00 96.06 190 LEU A N 1
ATOM 1483 C CA . LEU A 1 190 ? -4.088 4.947 1.614 1.00 96.06 190 LEU A CA 1
ATOM 1484 C C . LEU A 1 190 ? -4.635 3.987 2.677 1.00 96.06 190 LEU A C 1
ATOM 1486 O O . LEU A 1 190 ? -5.254 2.986 2.319 1.00 96.06 190 LEU A O 1
ATOM 1490 N N . ALA A 1 191 ? -4.459 4.294 3.967 1.00 95.50 191 ALA A N 1
ATOM 1491 C CA . ALA A 1 191 ? -5.018 3.486 5.054 1.00 95.50 191 ALA A CA 1
ATOM 1492 C C . ALA A 1 191 ? -6.554 3.418 4.985 1.00 95.50 191 ALA A C 1
ATOM 1494 O O . ALA A 1 191 ? -7.143 2.355 5.181 1.00 95.50 191 ALA A O 1
ATOM 1495 N N . ILE A 1 192 ? -7.192 4.545 4.666 1.00 95.94 192 ILE A N 1
ATOM 1496 C CA . ILE A 1 192 ? -8.641 4.651 4.486 1.00 95.94 192 ILE A CA 1
ATOM 1497 C C . ILE A 1 192 ? -9.104 3.837 3.272 1.00 95.94 192 ILE A C 1
ATOM 1499 O O . ILE A 1 192 ? -10.087 3.105 3.375 1.00 95.94 192 ILE A O 1
ATOM 1503 N N . PHE A 1 193 ? -8.397 3.905 2.138 1.00 96.19 193 PHE A N 1
ATOM 1504 C CA . PHE A 1 193 ? -8.733 3.093 0.965 1.00 96.19 193 PHE A CA 1
ATOM 1505 C C . PHE A 1 193 ? -8.563 1.594 1.215 1.00 96.19 193 PHE A C 1
ATOM 1507 O O . PHE A 1 193 ? -9.381 0.816 0.727 1.00 96.19 193 PHE A O 1
ATOM 1514 N N . ASP A 1 194 ? -7.541 1.184 1.971 1.00 95.38 194 ASP A N 1
ATOM 1515 C CA . ASP A 1 194 ? -7.321 -0.225 2.315 1.00 95.38 194 ASP A CA 1
ATOM 1516 C C . ASP A 1 194 ? -8.479 -0.769 3.159 1.00 95.38 194 ASP A C 1
ATOM 1518 O O . ASP A 1 194 ? -9.024 -1.834 2.866 1.00 95.38 194 ASP A O 1
ATOM 1522 N N . PHE A 1 195 ? -8.920 0.021 4.143 1.00 93.88 195 PHE A N 1
ATOM 1523 C CA . PHE A 1 195 ? -10.089 -0.285 4.963 1.00 93.88 195 PHE A CA 1
ATOM 1524 C C . PHE A 1 195 ? -11.391 -0.303 4.145 1.00 93.88 195 PHE A C 1
ATOM 1526 O O . PHE A 1 195 ? -12.216 -1.195 4.318 1.00 93.88 195 PHE A O 1
ATOM 1533 N N . ALA A 1 196 ? -11.574 0.639 3.213 1.00 92.69 196 ALA A N 1
ATOM 1534 C CA . ALA A 1 196 ? -12.780 0.737 2.386 1.00 92.69 196 ALA A CA 1
ATOM 1535 C C . ALA A 1 196 ? -12.921 -0.388 1.345 1.00 92.69 196 ALA A C 1
ATOM 1537 O O . ALA A 1 196 ? -14.033 -0.629 0.862 1.00 92.69 196 ALA A O 1
ATOM 1538 N N . ARG A 1 197 ? -11.816 -1.060 0.984 1.00 91.06 197 ARG A N 1
ATOM 1539 C CA . ARG A 1 197 ? -11.732 -2.013 -0.136 1.00 91.06 197 ARG A CA 1
ATOM 1540 C C . ARG A 1 197 ? -12.867 -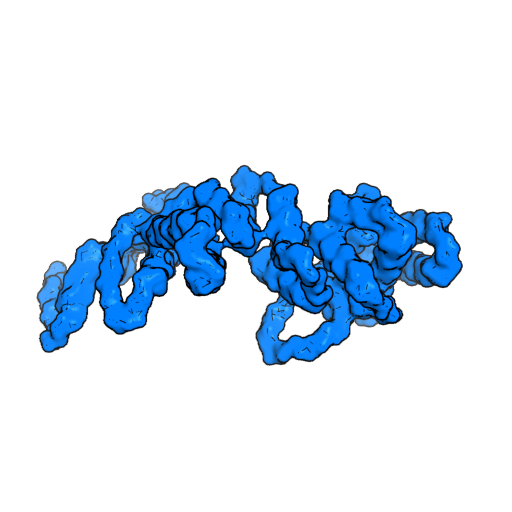3.047 -0.179 1.00 91.06 197 ARG A C 1
ATOM 1542 O O . ARG A 1 197 ? -13.414 -3.230 -1.263 1.00 91.06 197 ARG A O 1
ATOM 1549 N N . PRO A 1 198 ? -13.275 -3.707 0.929 1.00 86.94 198 PRO A N 1
ATOM 1550 C CA . PRO A 1 198 ? -14.354 -4.700 0.894 1.00 86.94 198 PRO A CA 1
ATOM 1551 C C . PRO A 1 198 ? -15.706 -4.137 0.437 1.00 86.94 198 PRO A C 1
ATOM 1553 O O . PRO A 1 198 ? -16.564 -4.890 -0.017 1.00 86.94 198 PRO A O 1
ATOM 1556 N N . HIS A 1 199 ? -15.905 -2.824 0.566 1.00 86.06 199 HIS A N 1
ATOM 1557 C CA . HIS A 1 199 ? -17.139 -2.144 0.188 1.00 86.06 199 HIS A CA 1
ATOM 1558 C C . HIS A 1 199 ? -17.028 -1.480 -1.183 1.00 86.06 199 HIS A C 1
ATOM 1560 O O . HIS A 1 199 ? -17.987 -1.509 -1.957 1.00 86.06 199 HIS A O 1
ATOM 1566 N N . LYS A 1 200 ? -15.887 -0.837 -1.468 1.00 88.75 200 LYS A N 1
ATOM 1567 C CA . LYS A 1 200 ? -15.668 -0.105 -2.716 1.00 88.75 200 LYS A CA 1
ATOM 1568 C C . LYS A 1 200 ? -14.189 0.162 -2.990 1.00 88.75 200 LYS A C 1
ATOM 1570 O O . LYS A 1 200 ? -13.448 0.596 -2.111 1.00 88.75 200 LYS A O 1
ATOM 1575 N N . GLU A 1 201 ? -13.805 0.000 -4.251 1.00 91.44 201 GLU A N 1
ATOM 1576 C CA . GLU A 1 201 ? -12.457 0.268 -4.750 1.00 91.44 201 GLU A CA 1
ATOM 1577 C C . GLU A 1 201 ? -12.360 1.621 -5.480 1.00 91.44 201 GLU A C 1
ATOM 1579 O O . GLU A 1 201 ? -13.281 2.049 -6.179 1.00 91.44 201 GLU A O 1
ATOM 1584 N N . TYR A 1 202 ? -11.213 2.284 -5.324 1.00 93.50 202 TYR A N 1
ATOM 1585 C CA . TYR A 1 202 ? -10.873 3.617 -5.834 1.00 93.50 202 TYR A CA 1
ATOM 1586 C C . TYR A 1 202 ? -9.458 3.631 -6.448 1.00 93.50 202 TYR A C 1
ATOM 1588 O O . TYR A 1 202 ? -8.577 4.370 -5.997 1.00 93.50 202 TYR A O 1
ATOM 1596 N N . PRO A 1 203 ? -9.188 2.804 -7.475 1.00 93.00 203 PRO A N 1
ATOM 1597 C CA . PRO A 1 203 ? -7.829 2.582 -7.970 1.00 93.00 203 PRO A CA 1
ATOM 1598 C C . PRO A 1 203 ? -7.150 3.854 -8.496 1.00 93.00 203 PRO A C 1
ATOM 1600 O O . PRO A 1 203 ? -5.944 4.012 -8.322 1.00 93.00 203 PRO A O 1
ATOM 1603 N N . ALA A 1 204 ? -7.904 4.785 -9.089 1.00 93.69 204 ALA A N 1
ATOM 1604 C CA . ALA A 1 204 ? -7.361 6.052 -9.578 1.00 93.69 204 ALA A CA 1
ATOM 1605 C C . ALA A 1 204 ? -6.897 6.970 -8.433 1.00 93.69 204 ALA A C 1
ATOM 1607 O O . ALA A 1 204 ? -5.840 7.590 -8.526 1.00 93.69 204 ALA A O 1
ATOM 1608 N N . GLN A 1 205 ? -7.657 7.038 -7.339 1.00 95.06 205 GLN A N 1
ATOM 1609 C CA . GLN A 1 205 ? -7.315 7.837 -6.162 1.00 95.06 205 GLN A CA 1
ATOM 1610 C C . GLN A 1 205 ? -6.118 7.243 -5.415 1.00 95.06 205 GLN A C 1
ATOM 1612 O O . GLN A 1 205 ? -5.247 7.994 -4.980 1.00 95.06 205 GLN A O 1
ATOM 1617 N N . VAL A 1 206 ? -6.026 5.911 -5.342 1.00 96.25 206 VAL A N 1
ATOM 1618 C CA . VAL A 1 206 ? -4.833 5.218 -4.833 1.00 96.25 206 VAL A CA 1
ATOM 1619 C C . VAL A 1 206 ? -3.607 5.580 -5.674 1.00 96.25 206 VAL A C 1
ATOM 1621 O O . VAL A 1 206 ? -2.582 5.959 -5.114 1.00 96.25 206 VAL A O 1
ATOM 1624 N N . ALA A 1 207 ? -3.712 5.548 -7.007 1.00 94.62 207 ALA A N 1
ATOM 1625 C CA . ALA A 1 207 ? -2.606 5.924 -7.888 1.00 94.62 207 ALA A CA 1
ATOM 1626 C C . ALA A 1 207 ? -2.147 7.379 -7.674 1.00 94.62 207 ALA A C 1
ATOM 1628 O O . ALA A 1 207 ? -0.946 7.656 -7.690 1.00 94.62 207 ALA A O 1
ATOM 1629 N N . ILE A 1 208 ? -3.087 8.303 -7.439 1.00 94.44 208 ILE A N 1
ATOM 1630 C CA . ILE A 1 208 ? -2.775 9.696 -7.089 1.00 94.44 208 ILE A CA 1
ATOM 1631 C C . ILE A 1 208 ? -2.024 9.743 -5.758 1.00 94.44 208 ILE A C 1
ATOM 1633 O O . ILE A 1 208 ? -0.923 10.281 -5.727 1.00 94.44 208 ILE A O 1
ATOM 1637 N N . ALA A 1 209 ? -2.553 9.142 -4.689 1.00 94.94 209 ALA A N 1
ATOM 1638 C CA . ALA A 1 209 ? -1.904 9.147 -3.377 1.00 94.94 209 ALA A CA 1
ATOM 1639 C C . ALA A 1 209 ? -0.490 8.535 -3.425 1.00 94.94 209 ALA A C 1
ATOM 1641 O O . ALA A 1 209 ? 0.452 9.132 -2.910 1.00 94.94 209 ALA A O 1
ATOM 1642 N N . LEU A 1 210 ? -0.305 7.409 -4.129 1.00 95.50 210 LEU A N 1
ATOM 1643 C CA . LEU A 1 210 ? 1.015 6.808 -4.361 1.00 95.50 210 LEU A CA 1
ATOM 1644 C C . LEU A 1 210 ? 1.976 7.778 -5.055 1.00 95.50 210 LEU A C 1
ATOM 1646 O O . LEU A 1 210 ? 3.125 7.906 -4.638 1.00 95.50 210 LEU A O 1
ATOM 1650 N N . LYS A 1 211 ? 1.512 8.483 -6.094 1.00 93.19 211 LYS A N 1
ATOM 1651 C CA . LYS A 1 211 ? 2.309 9.509 -6.775 1.00 93.19 211 LYS A CA 1
ATOM 1652 C C . LYS A 1 211 ? 2.714 10.625 -5.817 1.00 93.19 211 LYS A C 1
ATOM 1654 O O . LYS A 1 211 ? 3.882 11.007 -5.818 1.00 93.19 211 LYS A O 1
ATOM 1659 N N . MET A 1 212 ? 1.784 11.128 -5.009 1.00 92.62 212 MET A N 1
ATOM 1660 C CA . MET A 1 212 ? 2.073 12.213 -4.072 1.00 92.62 212 MET A CA 1
ATOM 1661 C C . MET A 1 212 ? 3.090 11.782 -2.999 1.00 92.62 212 MET A C 1
ATOM 1663 O O . MET A 1 212 ? 4.014 12.538 -2.710 1.00 92.62 212 MET A O 1
ATOM 1667 N N . ILE A 1 213 ? 2.988 10.552 -2.472 1.00 91.94 213 ILE A N 1
ATOM 1668 C CA . ILE A 1 213 ? 3.935 10.009 -1.477 1.00 91.94 213 ILE A CA 1
ATOM 1669 C C . ILE A 1 213 ? 5.319 9.790 -2.093 1.00 91.94 213 ILE A C 1
ATOM 1671 O O . ILE A 1 213 ? 6.325 10.234 -1.543 1.00 91.94 213 ILE A O 1
ATOM 1675 N N . LEU A 1 214 ? 5.386 9.110 -3.243 1.00 91.06 214 LEU A N 1
ATOM 1676 C CA . LEU A 1 214 ? 6.662 8.743 -3.860 1.00 91.06 214 LEU A CA 1
ATOM 1677 C C . LEU A 1 214 ? 7.401 9.957 -4.422 1.00 91.06 214 LEU A C 1
ATOM 1679 O O . LEU A 1 214 ? 8.623 10.001 -4.347 1.00 91.06 214 LEU A O 1
ATOM 1683 N N . LEU A 1 215 ? 6.682 10.936 -4.977 1.00 85.94 215 LEU A N 1
ATOM 1684 C CA . LEU A 1 215 ? 7.290 12.115 -5.600 1.00 85.94 215 LEU A CA 1
ATOM 1685 C C . LEU A 1 215 ? 7.333 13.347 -4.679 1.00 85.94 215 LEU A C 1
ATOM 1687 O O . LEU A 1 215 ? 7.826 14.395 -5.092 1.00 85.94 215 LEU A O 1
ATOM 1691 N N . GLN A 1 216 ? 6.831 13.224 -3.448 1.00 72.25 216 GLN A N 1
ATOM 1692 C CA . GLN A 1 216 ? 6.875 14.214 -2.365 1.00 72.25 216 GLN A CA 1
ATOM 1693 C C . GLN A 1 216 ? 6.366 15.632 -2.680 1.00 72.25 216 GLN A C 1
ATOM 1695 O O . GLN A 1 216 ? 6.690 16.532 -1.918 1.00 72.25 216 GLN A O 1
ATOM 1700 N N . ASN A 1 217 ? 5.595 15.882 -3.746 1.00 59.72 217 ASN A N 1
ATOM 1701 C CA . ASN A 1 217 ? 4.938 17.171 -4.064 1.00 59.72 217 ASN A CA 1
ATOM 1702 C C . ASN A 1 217 ? 5.729 18.471 -3.806 1.00 59.72 217 ASN A C 1
ATOM 1704 O O . ASN A 1 217 ? 5.130 19.537 -3.686 1.00 59.72 217 ASN A O 1
ATOM 1708 N N . ARG A 1 218 ? 7.063 18.448 -3.737 1.00 58.56 218 ARG A N 1
ATOM 1709 C CA . ARG A 1 218 ? 7.850 19.660 -3.518 1.00 58.56 218 ARG A CA 1
ATOM 1710 C C . ARG A 1 218 ? 8.058 20.302 -4.883 1.00 58.56 218 ARG A C 1
ATOM 1712 O O . ARG A 1 218 ? 8.827 19.774 -5.681 1.00 58.56 218 ARG A O 1
ATOM 1719 N N . PRO A 1 219 ? 7.430 21.454 -5.181 1.00 53.38 219 PRO A N 1
ATOM 1720 C CA . PRO A 1 219 ? 7.469 22.055 -6.516 1.00 53.38 219 PRO A CA 1
ATOM 1721 C C . PRO A 1 219 ? 8.866 22.529 -6.949 1.00 53.38 219 PRO A C 1
ATOM 1723 O O . PRO A 1 219 ? 9.016 23.032 -8.058 1.00 53.38 219 PRO A O 1
ATOM 1726 N N . LYS A 1 220 ? 9.882 22.420 -6.083 1.00 57.94 220 LYS A N 1
ATOM 1727 C CA . LYS A 1 220 ? 11.217 22.985 -6.302 1.00 57.94 220 LYS A CA 1
ATOM 1728 C C . LYS A 1 220 ? 12.341 21.951 -6.370 1.00 57.94 220 LYS A C 1
ATOM 1730 O O . LYS A 1 220 ? 13.405 22.296 -6.869 1.00 57.94 220 LYS A O 1
ATOM 1735 N N . GLU A 1 221 ? 12.127 20.711 -5.925 1.00 71.06 221 GLU A N 1
ATOM 1736 C CA . GLU A 1 221 ? 13.191 19.703 -5.848 1.00 71.06 221 GLU A CA 1
ATOM 1737 C C . GLU A 1 221 ? 12.667 18.324 -6.252 1.00 71.06 221 GLU A C 1
ATOM 1739 O O . GLU A 1 221 ? 11.671 17.840 -5.719 1.00 71.06 221 GLU A O 1
ATOM 1744 N N . ILE A 1 222 ? 13.348 17.697 -7.212 1.00 75.38 222 ILE A N 1
ATOM 1745 C CA . ILE A 1 222 ? 13.115 16.298 -7.574 1.00 75.38 222 ILE A CA 1
ATOM 1746 C C . ILE A 1 222 ? 13.638 15.452 -6.402 1.00 75.38 222 ILE A C 1
ATOM 1748 O O . ILE A 1 222 ? 14.830 15.558 -6.099 1.00 75.38 222 ILE A O 1
ATOM 1752 N N . PRO A 1 223 ? 12.797 14.647 -5.726 1.00 80.81 223 PRO A N 1
ATOM 1753 C CA . PRO A 1 223 ? 13.242 13.868 -4.575 1.00 80.81 223 PRO A CA 1
ATOM 1754 C C . PRO A 1 223 ? 14.312 12.851 -4.998 1.00 80.81 223 PRO A C 1
ATOM 1756 O O . PRO A 1 223 ? 14.194 12.279 -6.085 1.00 80.81 223 PRO A O 1
ATOM 1759 N N . PRO A 1 224 ? 15.334 12.578 -4.166 1.00 84.88 224 PRO A N 1
ATOM 1760 C CA . PRO A 1 224 ? 16.324 11.543 -4.446 1.00 84.88 224 PRO A CA 1
ATOM 1761 C C . PRO A 1 224 ? 15.676 10.183 -4.732 1.00 84.88 224 PRO A C 1
ATOM 1763 O O . PRO A 1 224 ? 14.669 9.805 -4.127 1.00 84.88 224 PRO A O 1
ATOM 1766 N N . PHE A 1 225 ? 16.254 9.421 -5.663 1.00 85.62 225 PHE A N 1
ATOM 1767 C CA . PHE A 1 225 ? 15.720 8.112 -6.049 1.00 85.62 225 PHE A CA 1
ATOM 1768 C C . PHE A 1 225 ? 15.693 7.137 -4.862 1.00 85.62 225 PHE A C 1
ATOM 1770 O O . PHE A 1 225 ? 14.742 6.373 -4.708 1.00 85.62 225 PHE A O 1
ATOM 1777 N N . GLU A 1 226 ? 16.701 7.191 -3.989 1.00 85.38 226 GLU A N 1
ATOM 1778 C CA . GLU A 1 226 ? 16.771 6.401 -2.757 1.00 85.38 226 GLU A CA 1
ATOM 1779 C C . GLU A 1 226 ? 15.592 6.666 -1.826 1.00 85.38 226 GLU A C 1
ATOM 1781 O O . GLU A 1 226 ? 15.065 5.722 -1.238 1.00 85.38 226 GLU A O 1
ATOM 1786 N N . ASP A 1 227 ? 15.157 7.921 -1.716 1.00 86.06 227 ASP A N 1
ATOM 1787 C CA . ASP A 1 227 ? 14.027 8.291 -0.868 1.00 86.06 227 ASP A CA 1
ATOM 1788 C C . ASP A 1 227 ? 12.725 7.749 -1.456 1.00 86.06 227 ASP A C 1
ATOM 1790 O O . ASP A 1 227 ? 11.938 7.128 -0.739 1.00 86.06 227 ASP A O 1
ATOM 1794 N N . CYS A 1 228 ? 12.538 7.881 -2.775 1.00 88.88 228 CYS A N 1
ATOM 1795 C CA . CYS A 1 228 ? 11.401 7.290 -3.487 1.00 88.88 228 CYS A CA 1
ATOM 1796 C C . CYS A 1 228 ? 11.358 5.767 -3.279 1.00 88.88 228 CYS A C 1
ATOM 1798 O O . CYS A 1 228 ? 10.312 5.187 -2.989 1.00 88.88 228 CYS A O 1
ATOM 1800 N N . LEU A 1 229 ? 12.512 5.106 -3.379 1.00 88.25 229 LEU A N 1
ATOM 1801 C CA . LEU A 1 229 ? 12.637 3.669 -3.178 1.00 88.25 229 LEU A CA 1
ATOM 1802 C C . LEU A 1 229 ? 12.358 3.259 -1.727 1.00 88.25 229 LEU A C 1
ATOM 1804 O O . LEU A 1 229 ? 11.682 2.254 -1.491 1.00 88.25 229 LEU A O 1
ATOM 1808 N N . LYS A 1 230 ? 12.876 4.010 -0.750 1.00 87.50 230 LYS A N 1
ATOM 1809 C CA . LYS A 1 230 ? 12.614 3.782 0.675 1.00 87.50 230 LYS A CA 1
ATOM 1810 C C . LYS A 1 230 ? 11.117 3.883 0.959 1.00 87.50 230 LYS A C 1
ATOM 1812 O O . LYS A 1 230 ? 10.571 3.001 1.619 1.00 87.50 230 LYS A O 1
ATOM 1817 N N . GLN A 1 231 ? 10.453 4.889 0.393 1.00 89.81 231 GLN A N 1
ATOM 1818 C CA . GLN A 1 231 ? 9.005 5.052 0.497 1.00 89.81 231 GLN A CA 1
ATOM 1819 C C . GLN A 1 231 ? 8.251 3.895 -0.169 1.00 89.81 231 GLN A C 1
ATOM 1821 O O . GLN A 1 231 ? 7.384 3.294 0.457 1.00 89.81 231 GLN A O 1
ATOM 1826 N N . ALA A 1 232 ? 8.632 3.476 -1.380 1.00 91.62 232 ALA A N 1
ATOM 1827 C CA . ALA A 1 232 ? 8.018 2.319 -2.039 1.00 91.62 232 ALA A CA 1
ATOM 1828 C C . ALA A 1 232 ? 8.145 1.032 -1.199 1.00 91.62 232 ALA A C 1
ATOM 1830 O O . ALA A 1 232 ? 7.170 0.298 -1.025 1.00 91.62 232 ALA A O 1
ATOM 1831 N N . LYS A 1 233 ? 9.324 0.775 -0.617 1.00 89.50 233 LYS A N 1
ATOM 1832 C CA . LYS A 1 233 ? 9.555 -0.360 0.294 1.00 89.50 233 LYS A CA 1
ATOM 1833 C C . LYS A 1 233 ? 8.687 -0.268 1.552 1.00 89.50 233 LYS A C 1
ATOM 1835 O O . LYS A 1 233 ? 8.119 -1.277 1.973 1.00 89.50 233 LYS A O 1
ATOM 1840 N N . GLN A 1 234 ? 8.551 0.925 2.126 1.00 90.19 234 GLN A N 1
ATOM 1841 C CA . GLN A 1 234 ? 7.703 1.158 3.291 1.00 90.19 234 GLN A CA 1
ATOM 1842 C C . GLN A 1 234 ? 6.220 0.926 2.969 1.00 90.19 234 GLN A C 1
ATOM 1844 O O . GLN A 1 234 ? 5.542 0.216 3.711 1.00 90.19 234 GLN A O 1
ATOM 1849 N N . ILE A 1 235 ? 5.726 1.424 1.832 1.00 92.25 235 ILE A N 1
ATOM 1850 C CA . ILE A 1 235 ? 4.348 1.181 1.379 1.00 92.25 235 ILE A CA 1
ATOM 1851 C C . ILE A 1 235 ? 4.123 -0.319 1.171 1.00 92.25 235 ILE A C 1
ATOM 1853 O O . ILE A 1 235 ? 3.126 -0.844 1.655 1.00 92.25 235 ILE A O 1
ATOM 1857 N N . ARG A 1 236 ? 5.057 -1.043 0.533 1.00 91.56 236 ARG A N 1
ATOM 1858 C CA . ARG A 1 236 ? 4.947 -2.504 0.353 1.00 91.56 236 ARG A CA 1
ATOM 1859 C C . ARG A 1 236 ? 4.863 -3.248 1.683 1.00 91.56 236 ARG A C 1
ATOM 1861 O O . ARG A 1 236 ? 4.117 -4.217 1.798 1.00 91.56 236 ARG A O 1
ATOM 1868 N N . LYS A 1 237 ? 5.644 -2.808 2.672 1.00 89.94 237 LYS A N 1
ATOM 1869 C CA . LYS A 1 237 ? 5.653 -3.381 4.020 1.00 89.94 237 LYS A CA 1
ATOM 1870 C C . LYS A 1 237 ? 4.315 -3.175 4.729 1.00 89.94 237 LYS A C 1
ATOM 1872 O O . LYS A 1 237 ? 3.829 -4.098 5.373 1.00 89.94 237 LYS A O 1
ATOM 1877 N N . LEU A 1 238 ? 3.742 -1.978 4.621 1.00 89.94 238 LEU A N 1
ATOM 1878 C CA . LEU A 1 238 ? 2.474 -1.627 5.264 1.00 89.94 238 LEU A CA 1
ATOM 1879 C C . LEU A 1 238 ? 1.262 -2.219 4.536 1.00 89.94 238 LEU A C 1
ATOM 1881 O O . LEU A 1 238 ? 0.298 -2.620 5.182 1.00 89.94 238 LEU A O 1
ATOM 1885 N N . TYR A 1 239 ? 1.330 -2.296 3.208 1.00 92.25 239 TYR A N 1
ATOM 1886 C CA . TYR A 1 239 ? 0.234 -2.692 2.334 1.00 92.25 239 TYR A CA 1
ATOM 1887 C C . TYR A 1 239 ? 0.713 -3.740 1.316 1.00 92.25 239 TYR A C 1
ATOM 1889 O O . TYR A 1 239 ? 0.967 -3.428 0.154 1.00 92.25 239 TYR A O 1
ATOM 1897 N N . PRO A 1 240 ? 0.834 -5.020 1.711 1.00 89.12 240 PRO A N 1
ATOM 1898 C CA . PRO A 1 240 ? 1.299 -6.080 0.814 1.00 89.12 240 PRO A CA 1
ATOM 1899 C C . PRO A 1 240 ? 0.264 -6.482 -0.252 1.00 89.12 240 PRO A C 1
ATOM 1901 O O . PRO A 1 240 ? 0.554 -7.303 -1.123 1.00 89.12 240 PRO A O 1
ATOM 1904 N N . ASN A 1 241 ? -0.951 -5.938 -0.203 1.00 90.62 241 ASN A N 1
ATOM 1905 C CA . ASN A 1 241 ? -1.991 -6.241 -1.177 1.00 90.62 241 ASN A CA 1
ATOM 1906 C C . ASN A 1 241 ? -1.800 -5.452 -2.485 1.00 90.62 241 ASN A C 1
ATOM 1908 O O . ASN A 1 241 ? -1.302 -4.329 -2.477 1.00 90.62 241 ASN A O 1
ATOM 1912 N N . SER A 1 242 ? -2.224 -6.035 -3.608 1.00 90.88 242 SER A N 1
ATOM 1913 C CA . SER A 1 242 ? -2.075 -5.453 -4.952 1.00 90.88 242 SER A CA 1
ATOM 1914 C C . SER A 1 242 ? -2.976 -4.244 -5.218 1.00 90.88 242 SER A C 1
ATOM 1916 O O . SER A 1 242 ? -2.714 -3.485 -6.148 1.00 90.88 242 SER A O 1
ATOM 1918 N N . TYR A 1 243 ? -4.029 -4.058 -4.415 1.00 94.12 243 TYR A N 1
ATOM 1919 C CA . TYR A 1 243 ? -4.956 -2.939 -4.566 1.00 94.12 243 TYR A CA 1
ATOM 1920 C C . TYR A 1 243 ? -4.317 -1.613 -4.134 1.00 94.12 243 TYR A C 1
ATOM 1922 O O . TYR A 1 243 ? -4.390 -0.638 -4.882 1.00 94.12 243 TYR A O 1
ATOM 1930 N N . ILE A 1 244 ? -3.657 -1.585 -2.968 1.00 95.25 244 ILE A N 1
ATOM 1931 C CA . ILE A 1 244 ? -2.921 -0.407 -2.489 1.00 95.25 244 ILE A CA 1
ATOM 1932 C C . ILE A 1 244 ? -1.525 -0.341 -3.094 1.00 95.25 244 ILE A C 1
ATOM 1934 O O . ILE A 1 244 ? -1.143 0.696 -3.629 1.00 95.25 244 ILE A O 1
ATOM 1938 N N . PHE A 1 245 ? -0.758 -1.434 -3.056 1.00 95.06 245 PHE A N 1
ATOM 1939 C CA . PHE A 1 245 ? 0.553 -1.485 -3.698 1.00 95.06 245 PHE A CA 1
ATOM 1940 C C . PHE A 1 245 ? 0.394 -1.820 -5.181 1.00 95.06 245 PHE A C 1
ATOM 1942 O O . PHE A 1 245 ? 0.725 -2.916 -5.636 1.00 95.06 245 PHE A O 1
ATOM 1949 N N . GLN A 1 246 ? -0.154 -0.865 -5.932 1.00 94.88 246 GLN A N 1
ATOM 1950 C CA . GLN A 1 246 ? -0.323 -0.965 -7.377 1.00 94.88 246 GLN A CA 1
ATOM 1951 C C . GLN A 1 246 ? 1.050 -1.012 -8.048 1.00 94.88 246 GLN A C 1
ATOM 1953 O O . GLN A 1 246 ? 1.635 0.027 -8.358 1.00 94.88 246 GLN A O 1
ATOM 1958 N N . LEU A 1 247 ? 1.569 -2.227 -8.247 1.00 94.75 247 LEU A N 1
ATOM 1959 C CA . LEU A 1 247 ? 2.936 -2.461 -8.711 1.00 94.75 247 LEU A CA 1
ATOM 1960 C C . LEU A 1 247 ? 3.243 -1.700 -10.005 1.00 94.75 247 LEU A C 1
ATOM 1962 O O . LEU A 1 247 ? 4.299 -1.092 -10.110 1.00 94.75 247 LEU A O 1
ATOM 1966 N N . ASP A 1 248 ? 2.290 -1.663 -10.936 1.00 94.69 248 ASP A N 1
ATOM 1967 C CA . ASP A 1 248 ? 2.385 -0.903 -12.185 1.00 94.69 248 ASP A CA 1
ATOM 1968 C C . ASP A 1 248 ? 2.677 0.588 -11.952 1.00 94.69 248 ASP A C 1
ATOM 1970 O O . ASP A 1 248 ? 3.645 1.132 -12.479 1.00 94.69 248 ASP A O 1
ATOM 1974 N N . THR A 1 249 ? 1.875 1.232 -11.101 1.00 95.25 249 THR A N 1
ATOM 1975 C CA . THR A 1 249 ? 2.036 2.640 -10.729 1.00 95.25 249 THR A CA 1
ATOM 1976 C C . THR A 1 249 ? 3.373 2.868 -10.026 1.00 95.25 249 THR A C 1
ATOM 1978 O O . THR A 1 249 ? 4.082 3.817 -10.351 1.00 95.25 249 THR A O 1
ATOM 1981 N N . VAL A 1 250 ? 3.748 1.995 -9.086 1.00 95.56 250 VAL A N 1
ATOM 1982 C CA . VAL A 1 250 ? 5.010 2.112 -8.338 1.00 95.56 250 VAL A CA 1
ATOM 1983 C C . VAL A 1 250 ? 6.218 1.971 -9.266 1.00 95.56 250 VAL A C 1
ATOM 1985 O O . VAL A 1 250 ? 7.117 2.808 -9.214 1.00 95.56 250 VAL A O 1
ATOM 1988 N N . CYS A 1 251 ? 6.236 0.958 -10.137 1.00 95.31 251 CYS A N 1
ATOM 1989 C CA . CYS A 1 251 ? 7.294 0.766 -11.127 1.00 95.31 251 CYS A CA 1
ATOM 1990 C C . CYS A 1 251 ? 7.405 1.980 -12.050 1.00 95.31 251 CYS A C 1
ATOM 1992 O O . CYS A 1 251 ? 8.495 2.533 -12.177 1.00 95.31 251 CYS A O 1
ATOM 1994 N N . ALA A 1 252 ? 6.290 2.452 -12.615 1.00 94.88 252 ALA A N 1
ATOM 1995 C CA . ALA A 1 252 ? 6.296 3.590 -13.529 1.00 94.88 252 ALA A CA 1
ATOM 1996 C C . ALA A 1 252 ? 6.861 4.858 -12.870 1.00 94.88 252 ALA A C 1
ATOM 1998 O O . ALA A 1 252 ? 7.707 5.534 -13.451 1.00 94.88 252 ALA A O 1
ATOM 1999 N N . LEU A 1 253 ? 6.444 5.155 -11.634 1.00 93.69 253 LEU A N 1
ATOM 2000 C CA . LEU A 1 253 ? 6.919 6.326 -10.894 1.00 93.69 253 LEU A CA 1
ATOM 2001 C C . LEU A 1 253 ? 8.410 6.232 -10.546 1.00 93.69 253 LEU A C 1
ATOM 2003 O O . LEU A 1 253 ? 9.126 7.226 -10.657 1.00 93.69 253 LEU A O 1
ATOM 2007 N N . LEU A 1 254 ? 8.896 5.056 -10.139 1.00 93.44 254 LEU A N 1
ATOM 2008 C CA . LEU A 1 254 ? 10.316 4.855 -9.838 1.00 93.44 254 LEU A CA 1
ATOM 2009 C C . LEU A 1 254 ? 11.186 4.954 -11.097 1.00 93.44 254 LEU A C 1
ATOM 2011 O O . LEU A 1 254 ? 12.257 5.558 -11.045 1.00 93.44 254 LEU A O 1
ATOM 2015 N N . GLU A 1 255 ? 10.726 4.409 -12.224 1.00 93.25 255 GLU A N 1
ATOM 2016 C CA . GLU A 1 255 ? 11.428 4.510 -13.508 1.00 93.25 255 GLU A CA 1
ATOM 2017 C C . GLU A 1 255 ? 11.478 5.960 -14.005 1.00 93.25 255 GLU A C 1
ATOM 2019 O O . GLU A 1 255 ? 12.541 6.448 -14.393 1.00 93.25 255 GLU A O 1
ATOM 2024 N N . GLU A 1 256 ? 10.363 6.691 -13.908 1.00 91.31 256 GLU A N 1
ATOM 2025 C CA . GLU A 1 256 ? 10.304 8.118 -14.238 1.00 91.31 256 GLU A CA 1
ATOM 2026 C C . GLU A 1 256 ? 11.292 8.933 -13.382 1.00 91.31 256 GLU A C 1
ATOM 2028 O O . GLU A 1 256 ? 11.974 9.827 -13.887 1.00 91.31 256 GLU A O 1
ATOM 2033 N N . GLN A 1 257 ? 11.420 8.613 -12.090 1.00 89.25 257 GLN A N 1
ATOM 2034 C CA . GLN A 1 257 ? 12.386 9.272 -11.207 1.00 89.25 257 GLN A CA 1
ATOM 2035 C C . GLN A 1 257 ? 13.838 8.927 -11.543 1.00 89.25 257 GLN A C 1
ATOM 2037 O O . GLN A 1 257 ? 14.694 9.817 -11.558 1.00 89.25 257 GLN A O 1
ATOM 2042 N N . GLN A 1 258 ? 14.122 7.662 -11.856 1.00 88.56 258 GLN A N 1
ATOM 2043 C CA . GLN A 1 258 ? 15.456 7.231 -12.270 1.00 88.56 258 GLN A CA 1
ATOM 2044 C C . GLN A 1 258 ? 15.905 7.950 -13.555 1.00 88.56 258 GLN A C 1
ATOM 2046 O O . GLN A 1 258 ? 17.048 8.413 -13.630 1.00 88.56 258 GLN A O 1
ATOM 2051 N N . LEU A 1 259 ? 14.988 8.117 -14.516 1.00 87.75 259 LEU A N 1
ATOM 2052 C CA . LEU A 1 259 ? 15.194 8.882 -15.749 1.00 87.75 259 LEU A CA 1
ATOM 2053 C C . LEU A 1 259 ? 15.429 10.375 -15.482 1.00 87.75 259 LEU A C 1
ATOM 2055 O O . LEU A 1 259 ? 16.410 10.944 -15.965 1.00 87.75 259 LEU A O 1
ATOM 2059 N N . LYS A 1 260 ? 14.580 11.014 -14.666 1.00 85.56 260 LYS A N 1
ATOM 2060 C CA . LYS A 1 260 ? 14.690 12.449 -14.331 1.00 85.56 260 LYS A CA 1
ATOM 2061 C C . LYS A 1 260 ? 16.023 12.815 -13.687 1.00 85.56 260 LYS A C 1
ATOM 2063 O O . LYS A 1 260 ? 16.564 13.884 -13.959 1.00 85.56 260 LYS A O 1
ATOM 2068 N N . GLN A 1 261 ? 16.572 11.927 -12.865 1.00 81.75 261 GLN A N 1
ATOM 2069 C CA . GLN A 1 261 ? 17.861 12.137 -12.203 1.00 81.75 261 GLN A CA 1
ATOM 2070 C C . GLN A 1 261 ? 19.063 11.828 -13.103 1.00 81.75 261 GLN A C 1
ATOM 2072 O O . GLN A 1 261 ? 20.198 11.931 -12.642 1.00 81.75 261 GLN A O 1
ATOM 2077 N N . ARG A 1 262 ? 18.835 11.446 -14.373 1.00 70.06 262 ARG A N 1
ATOM 2078 C CA . ARG A 1 262 ? 19.867 11.058 -15.350 1.00 70.06 262 ARG A CA 1
ATOM 2079 C C . ARG A 1 262 ? 20.893 10.096 -14.764 1.00 70.06 262 ARG A C 1
ATOM 2081 O O . ARG A 1 262 ? 22.084 10.177 -15.068 1.00 70.06 262 ARG A O 1
ATOM 2088 N N . ARG A 1 263 ? 20.446 9.188 -13.896 1.00 62.28 263 ARG A N 1
ATOM 2089 C CA . ARG A 1 263 ? 21.336 8.163 -13.371 1.00 62.28 263 ARG A CA 1
ATOM 2090 C C . ARG A 1 263 ? 21.742 7.287 -14.537 1.00 62.28 263 ARG A C 1
ATOM 2092 O O . ARG A 1 263 ? 20.933 6.520 -15.052 1.00 62.28 263 ARG A O 1
ATOM 2099 N N . SER A 1 264 ? 23.002 7.391 -14.946 1.00 55.72 264 SER A N 1
ATOM 2100 C CA . SER A 1 264 ? 23.613 6.392 -15.808 1.00 55.72 264 SER A CA 1
ATOM 2101 C C . SER A 1 264 ? 23.737 5.115 -14.983 1.00 55.72 264 SER A C 1
ATOM 2103 O O . SER A 1 264 ? 24.727 4.892 -14.288 1.00 55.72 264 SER A O 1
ATOM 2105 N N . VAL A 1 265 ? 22.688 4.303 -14.990 1.00 59.94 265 VAL A N 1
ATOM 2106 C CA . VAL A 1 265 ? 22.716 2.980 -14.382 1.00 59.94 265 VAL A CA 1
ATOM 2107 C C . VAL A 1 265 ? 23.570 2.093 -15.283 1.00 59.94 265 VAL A C 1
ATOM 2109 O O . VAL A 1 265 ? 23.064 1.530 -16.259 1.00 59.94 265 VAL A O 1
ATOM 2112 N N . SER A 1 266 ? 24.875 2.030 -15.000 1.00 55.81 266 SER A N 1
ATOM 2113 C CA . SER A 1 266 ? 25.807 1.148 -15.712 1.00 55.81 266 SER A CA 1
ATOM 2114 C C . SER A 1 266 ? 25.521 -0.326 -15.423 1.00 55.81 266 SER A C 1
ATOM 2116 O O . SER A 1 266 ? 25.761 -1.173 -16.279 1.00 55.81 266 SER A O 1
ATOM 2118 N N . ASP A 1 267 ? 24.966 -0.621 -14.242 1.00 62.38 267 ASP A N 1
ATOM 2119 C CA . ASP A 1 267 ? 24.858 -1.976 -13.712 1.00 62.38 267 ASP A CA 1
ATOM 2120 C C . ASP A 1 267 ? 23.391 -2.422 -13.615 1.00 62.38 267 ASP A C 1
ATOM 2122 O O . ASP A 1 267 ? 22.558 -1.764 -12.991 1.00 62.38 267 ASP A O 1
ATOM 2126 N N . ASP A 1 268 ? 23.082 -3.602 -14.165 1.00 66.81 268 ASP A N 1
ATOM 2127 C CA . ASP A 1 268 ? 21.743 -4.227 -14.157 1.00 66.81 268 ASP A CA 1
ATOM 2128 C C . ASP A 1 268 ? 21.138 -4.361 -12.739 1.00 66.81 268 ASP A C 1
ATOM 2130 O O . ASP A 1 268 ? 19.923 -4.470 -12.561 1.00 66.81 268 ASP A O 1
ATOM 2134 N N . ILE A 1 269 ? 21.985 -4.352 -11.709 1.00 64.31 269 ILE A N 1
ATOM 2135 C CA . ILE A 1 269 ? 21.601 -4.506 -10.304 1.00 64.31 269 ILE A CA 1
ATOM 2136 C C . ILE A 1 269 ? 20.924 -3.242 -9.743 1.00 64.31 269 ILE A C 1
ATOM 2138 O O . ILE A 1 269 ? 20.060 -3.355 -8.875 1.00 64.31 269 ILE A O 1
ATOM 2142 N N . ASP A 1 270 ? 21.243 -2.060 -10.270 1.00 74.88 270 ASP A N 1
ATOM 2143 C CA . ASP A 1 270 ? 20.710 -0.779 -9.778 1.00 74.88 270 ASP A CA 1
ATOM 2144 C C . ASP A 1 270 ? 19.442 -0.336 -10.536 1.00 74.88 270 ASP A C 1
ATOM 2146 O O . ASP A 1 270 ? 18.937 0.779 -10.375 1.00 74.88 270 ASP A O 1
ATOM 2150 N N . ARG A 1 271 ? 18.897 -1.227 -11.370 1.00 84.19 271 ARG A N 1
ATOM 2151 C CA . ARG A 1 271 ? 17.626 -1.042 -12.077 1.00 84.19 271 ARG A CA 1
ATOM 2152 C C . ARG A 1 271 ? 16.449 -1.299 -11.136 1.00 84.19 271 ARG A C 1
ATOM 2154 O O . ARG A 1 271 ? 16.485 -2.235 -10.335 1.00 84.19 271 ARG A O 1
ATOM 2161 N N . VAL A 1 272 ? 15.377 -0.518 -11.281 1.00 89.62 272 VAL A N 1
ATOM 2162 C CA . VAL A 1 272 ? 14.144 -0.622 -10.472 1.00 89.62 272 VAL A CA 1
ATOM 2163 C C . VAL A 1 272 ? 13.658 -2.068 -10.268 1.00 89.62 272 VAL A C 1
ATOM 2165 O O . VAL A 1 272 ? 13.493 -2.457 -9.107 1.00 89.62 272 VAL A O 1
ATOM 2168 N N . PRO A 1 273 ? 13.476 -2.910 -11.310 1.00 90.75 273 PRO A N 1
ATOM 2169 C CA . PRO A 1 273 ? 12.969 -4.267 -11.108 1.00 90.75 273 PRO A CA 1
ATOM 2170 C C . PRO A 1 273 ? 13.929 -5.150 -10.301 1.00 90.75 273 PRO A C 1
ATOM 2172 O O . PRO A 1 273 ? 13.487 -5.899 -9.433 1.00 90.75 273 PRO A O 1
ATOM 2175 N N . SER A 1 274 ? 15.242 -5.025 -10.516 1.00 86.00 274 SER A N 1
ATOM 2176 C CA . SER A 1 274 ? 16.260 -5.749 -9.742 1.00 86.00 274 SER A CA 1
ATOM 2177 C C . SER A 1 274 ? 16.224 -5.364 -8.263 1.00 86.00 274 SER A C 1
ATOM 2179 O O . SER A 1 274 ? 16.352 -6.223 -7.390 1.00 86.00 274 SER A O 1
ATOM 2181 N N . ILE A 1 275 ? 16.009 -4.081 -7.966 1.00 86.75 275 ILE A N 1
ATOM 2182 C CA . ILE A 1 275 ? 15.919 -3.580 -6.595 1.00 86.75 275 ILE A CA 1
ATOM 2183 C C . ILE A 1 275 ? 14.632 -4.067 -5.911 1.00 86.75 275 ILE A C 1
ATOM 2185 O O . ILE A 1 275 ? 14.697 -4.535 -4.773 1.00 86.75 275 ILE A O 1
ATOM 2189 N N . LEU A 1 276 ? 13.477 -3.987 -6.582 1.00 89.00 276 LEU A N 1
ATOM 2190 C CA . LEU A 1 276 ? 12.188 -4.438 -6.032 1.00 89.00 276 LEU A CA 1
ATOM 2191 C C . LEU A 1 276 ? 12.132 -5.960 -5.828 1.00 89.00 276 LEU A C 1
ATOM 2193 O O . LEU A 1 276 ? 11.492 -6.434 -4.889 1.00 89.00 276 LEU A O 1
ATOM 2197 N N . ALA A 1 277 ? 12.862 -6.719 -6.646 1.00 86.50 277 ALA A N 1
ATOM 2198 C CA . ALA A 1 277 ? 13.076 -8.153 -6.461 1.00 86.50 277 ALA A CA 1
ATOM 2199 C C . ALA A 1 277 ? 14.134 -8.493 -5.387 1.00 86.50 277 ALA A C 1
ATOM 2201 O O . ALA A 1 277 ? 14.486 -9.660 -5.209 1.00 86.50 277 ALA A O 1
ATOM 2202 N N . GLY A 1 278 ? 14.671 -7.492 -4.678 1.00 80.94 278 GLY A N 1
ATOM 2203 C CA . GLY A 1 278 ? 15.600 -7.680 -3.561 1.00 80.94 278 GLY A CA 1
ATOM 2204 C C . GLY A 1 278 ? 17.060 -7.932 -3.955 1.00 80.94 278 GLY A C 1
ATOM 2205 O O . GLY A 1 278 ? 17.830 -8.403 -3.124 1.00 80.94 278 GLY A O 1
ATOM 2206 N N . LYS A 1 279 ? 17.465 -7.641 -5.200 1.00 70.88 279 LYS A N 1
ATOM 2207 C CA . LYS A 1 279 ? 18.839 -7.859 -5.698 1.00 70.88 279 LYS A CA 1
ATOM 2208 C C . LYS A 1 279 ? 19.720 -6.606 -5.764 1.00 70.88 279 LYS A C 1
ATOM 2210 O O . LYS A 1 279 ? 20.887 -6.748 -6.111 1.00 70.88 279 LYS A O 1
ATOM 2215 N N . GLY A 1 280 ? 19.194 -5.421 -5.448 1.00 58.72 280 GLY A N 1
ATOM 2216 C CA . GLY A 1 280 ? 19.904 -4.136 -5.560 1.00 58.72 280 GLY A CA 1
ATOM 2217 C C . GLY A 1 280 ? 21.120 -3.977 -4.638 1.00 58.72 280 GLY A C 1
ATOM 2218 O O . GLY A 1 280 ? 21.125 -4.502 -3.528 1.00 58.72 280 GLY A O 1
ATOM 2219 N N . ARG A 1 281 ? 22.122 -3.184 -5.059 1.00 53.81 281 ARG A N 1
ATOM 2220 C CA . ARG A 1 281 ? 23.321 -2.847 -4.258 1.00 53.81 281 ARG A CA 1
ATOM 2221 C C . ARG A 1 281 ? 23.067 -1.838 -3.140 1.00 53.81 281 ARG A C 1
ATOM 2223 O O . ARG A 1 281 ? 24.028 -1.414 -2.510 1.00 53.81 281 ARG A O 1
ATOM 2230 N N . THR A 1 282 ? 21.822 -1.413 -2.914 1.00 50.25 282 THR A N 1
ATOM 2231 C CA . THR A 1 282 ? 21.520 -0.296 -2.010 1.00 50.25 282 THR A CA 1
ATOM 2232 C C . THR A 1 282 ? 22.237 -0.451 -0.672 1.00 50.25 282 THR A C 1
ATOM 2234 O O . THR A 1 282 ? 21.931 -1.363 0.094 1.00 50.25 282 THR A O 1
ATOM 2237 N N . VAL A 1 283 ? 23.209 0.453 -0.511 1.00 44.06 283 VAL A N 1
ATOM 2238 C CA . VAL A 1 283 ? 24.070 0.773 0.627 1.00 44.06 283 VAL A CA 1
ATOM 2239 C C . VAL A 1 283 ? 23.510 0.250 1.937 1.00 44.06 283 VAL A C 1
ATOM 2241 O O . VAL A 1 283 ? 22.380 0.587 2.267 1.00 44.06 283 VAL A O 1
ATOM 2244 N N . GLU A 1 284 ? 24.325 -0.542 2.642 1.00 40.38 284 GLU A N 1
ATOM 2245 C CA . GLU A 1 284 ? 24.272 -0.863 4.076 1.00 40.38 284 GLU A CA 1
ATOM 2246 C C . GLU A 1 284 ? 23.113 -0.197 4.839 1.00 40.38 284 GLU A C 1
ATOM 2248 O O . GLU A 1 284 ? 23.293 0.751 5.602 1.00 40.38 284 GLU A O 1
ATOM 2253 N N . ILE A 1 285 ? 21.893 -0.705 4.652 1.00 46.09 285 ILE A N 1
ATOM 2254 C CA . ILE A 1 285 ? 20.816 -0.422 5.591 1.00 46.09 285 ILE A CA 1
ATOM 2255 C C . ILE A 1 285 ? 21.093 -1.347 6.769 1.00 46.09 285 ILE A C 1
ATOM 2257 O O . ILE A 1 285 ? 21.146 -2.567 6.615 1.00 46.09 285 ILE A O 1
ATOM 2261 N N . GLN A 1 286 ? 21.362 -0.715 7.905 1.00 40.34 286 GLN A N 1
ATOM 2262 C CA . GLN A 1 286 ? 21.720 -1.293 9.195 1.00 40.34 286 GLN A CA 1
ATOM 2263 C C . GLN A 1 286 ? 21.044 -2.649 9.497 1.00 40.34 286 GLN A C 1
ATOM 2265 O O . GLN A 1 286 ? 19.876 -2.865 9.156 1.00 40.34 286 GLN A O 1
ATOM 2270 N N . PRO A 1 287 ? 21.737 -3.564 10.198 1.00 45.03 287 PRO A N 1
ATOM 2271 C CA . PRO A 1 287 ? 21.210 -4.887 10.495 1.00 45.03 287 PRO A CA 1
ATOM 2272 C C . PRO A 1 287 ? 20.151 -4.795 11.605 1.00 45.03 287 PRO A C 1
ATOM 2274 O O . PRO A 1 287 ? 20.510 -4.789 12.774 1.00 45.03 287 PRO A O 1
ATOM 2277 N N . ALA A 1 288 ? 18.863 -4.697 11.248 1.00 45.31 288 ALA A N 1
ATOM 2278 C CA . ALA A 1 288 ? 17.711 -5.068 12.099 1.00 45.31 288 ALA A CA 1
ATOM 2279 C C . ALA A 1 288 ? 16.337 -4.801 11.453 1.00 45.31 288 ALA A C 1
ATOM 2281 O O . ALA A 1 288 ? 15.333 -5.336 11.927 1.00 45.31 288 ALA A O 1
ATOM 2282 N N . GLU A 1 289 ? 16.233 -3.979 10.404 1.00 56.12 289 GLU A N 1
ATOM 2283 C CA . GLU A 1 289 ? 14.922 -3.705 9.811 1.00 56.12 289 GLU A CA 1
ATOM 2284 C C . GLU A 1 289 ? 14.443 -4.903 8.983 1.00 56.12 289 GLU A C 1
ATOM 2286 O O . GLU A 1 289 ? 15.039 -5.250 7.964 1.00 56.12 289 GLU A O 1
ATOM 2291 N N . ILE A 1 290 ? 13.344 -5.533 9.422 1.00 57.56 290 ILE A N 1
ATOM 2292 C CA . ILE A 1 290 ? 12.602 -6.534 8.642 1.00 57.56 290 ILE A CA 1
ATOM 2293 C C . ILE A 1 290 ? 12.326 -5.927 7.263 1.00 57.56 290 ILE A C 1
ATOM 2295 O O . ILE A 1 290 ? 11.493 -5.014 7.143 1.00 57.56 290 ILE A O 1
ATOM 2299 N N . GLN A 1 291 ? 13.058 -6.404 6.252 1.00 63.97 291 GLN A N 1
ATOM 2300 C CA . GLN A 1 291 ? 12.886 -5.969 4.874 1.00 63.97 291 GLN A CA 1
ATOM 2301 C C . GLN A 1 291 ? 11.520 -6.447 4.367 1.00 63.97 291 GLN A C 1
ATOM 2303 O O . GLN A 1 291 ? 11.101 -7.559 4.705 1.00 63.97 291 GLN A O 1
ATOM 2308 N N . PRO A 1 292 ? 10.797 -5.628 3.582 1.00 69.38 292 PRO A N 1
ATOM 2309 C CA . PRO A 1 292 ? 9.570 -6.086 2.943 1.00 69.38 292 PRO A CA 1
ATOM 2310 C C . PRO A 1 292 ? 9.861 -7.308 2.070 1.00 69.38 292 PRO A C 1
ATOM 2312 O O . PRO A 1 292 ? 10.938 -7.413 1.478 1.00 69.38 292 PRO A O 1
ATOM 2315 N N . ALA A 1 293 ? 8.887 -8.214 1.973 1.00 81.75 293 ALA A N 1
ATOM 2316 C CA . ALA A 1 293 ? 8.988 -9.357 1.077 1.00 81.75 293 ALA A CA 1
ATOM 2317 C C . ALA A 1 293 ? 9.289 -8.871 -0.359 1.00 81.75 293 ALA A C 1
ATOM 2319 O O . ALA A 1 293 ? 8.586 -7.967 -0.836 1.00 81.75 293 ALA A O 1
ATOM 2320 N N . PRO A 1 294 ? 10.306 -9.440 -1.038 1.00 86.81 294 PRO A N 1
ATOM 2321 C CA . PRO A 1 294 ? 10.618 -9.100 -2.421 1.00 86.81 294 PRO A CA 1
ATOM 2322 C C . PRO A 1 294 ? 9.404 -9.261 -3.334 1.00 86.81 294 PRO A C 1
ATOM 2324 O O . PRO A 1 294 ? 8.578 -10.155 -3.132 1.00 86.81 294 PRO A O 1
ATOM 2327 N N . VAL A 1 295 ? 9.304 -8.415 -4.359 1.00 89.44 295 VAL A N 1
ATOM 2328 C CA . VAL A 1 295 ? 8.266 -8.577 -5.382 1.00 89.44 295 VAL A CA 1
ATOM 2329 C C . VAL A 1 295 ? 8.621 -9.788 -6.255 1.00 89.44 295 VAL A C 1
ATOM 2331 O O . VAL A 1 295 ? 9.762 -9.875 -6.722 1.00 89.44 295 VAL A O 1
ATOM 2334 N N . PRO A 1 296 ? 7.687 -10.727 -6.494 1.00 90.88 296 PRO A N 1
ATOM 2335 C CA . PRO A 1 296 ? 7.938 -11.864 -7.370 1.00 90.88 296 PRO A CA 1
ATOM 2336 C C . PRO A 1 296 ? 8.343 -11.424 -8.781 1.00 90.88 296 PRO A C 1
ATOM 2338 O O . PRO A 1 296 ? 7.746 -10.513 -9.358 1.00 90.88 296 PRO A O 1
ATOM 2341 N N . TRP A 1 297 ? 9.323 -12.115 -9.372 1.00 91.19 297 TRP A N 1
ATOM 2342 C CA . TRP A 1 297 ? 9.798 -11.828 -10.732 1.00 91.19 297 TRP A CA 1
ATOM 2343 C C . TRP A 1 297 ? 8.684 -11.875 -11.778 1.00 91.19 297 TRP A C 1
ATOM 2345 O O . TRP A 1 297 ? 8.667 -11.053 -12.685 1.00 91.19 297 TRP A O 1
ATOM 2355 N N . GLU A 1 298 ? 7.734 -12.795 -11.621 1.00 92.19 298 GLU A N 1
ATOM 2356 C CA . GLU A 1 298 ? 6.553 -12.917 -12.475 1.00 92.19 298 GLU A CA 1
ATOM 2357 C C . GLU A 1 298 ? 5.667 -11.663 -12.437 1.00 92.19 298 GLU A C 1
ATOM 2359 O O . GLU A 1 298 ? 5.210 -11.196 -13.479 1.00 92.19 298 GLU A O 1
ATOM 2364 N N . GLU A 1 299 ? 5.431 -11.095 -11.251 1.00 92.31 299 GLU A N 1
ATOM 2365 C CA . GLU A 1 299 ? 4.628 -9.877 -11.106 1.00 92.31 299 GLU A CA 1
ATOM 2366 C C . GLU A 1 299 ? 5.335 -8.678 -11.734 1.00 92.31 299 GLU A C 1
ATOM 2368 O O . GLU A 1 299 ? 4.713 -7.917 -12.473 1.00 92.31 299 GLU A O 1
ATOM 2373 N N . LEU A 1 300 ? 6.649 -8.554 -11.519 1.00 94.31 300 LEU A N 1
ATOM 2374 C CA . LEU A 1 300 ? 7.454 -7.540 -12.196 1.00 94.31 300 LEU A CA 1
ATOM 2375 C C . LEU A 1 300 ? 7.430 -7.756 -13.714 1.00 94.31 300 LEU A C 1
ATOM 2377 O O . LEU A 1 300 ? 7.253 -6.803 -14.464 1.00 94.31 300 LEU A O 1
ATOM 2381 N N . TYR A 1 301 ? 7.540 -8.996 -14.196 1.00 94.69 301 TYR A N 1
ATOM 2382 C CA . TYR A 1 301 ? 7.487 -9.273 -15.628 1.00 94.69 301 TYR A CA 1
ATOM 2383 C C . TYR A 1 301 ? 6.160 -8.818 -16.243 1.00 94.69 301 TYR A C 1
ATOM 2385 O O . TYR A 1 301 ? 6.173 -8.224 -17.314 1.00 94.69 301 TYR A O 1
ATOM 2393 N N . ARG A 1 302 ? 5.021 -8.980 -15.558 1.00 92.62 302 ARG A N 1
ATOM 2394 C CA . ARG A 1 302 ? 3.732 -8.451 -16.045 1.00 92.62 302 ARG A CA 1
ATOM 2395 C C . ARG A 1 302 ? 3.726 -6.926 -16.225 1.00 92.62 302 ARG A C 1
ATOM 2397 O O . ARG A 1 302 ? 3.010 -6.431 -17.091 1.00 92.62 302 ARG A O 1
ATOM 2404 N N . CYS A 1 303 ? 4.522 -6.187 -15.452 1.00 92.94 303 CYS A N 1
ATOM 2405 C CA . CYS A 1 303 ? 4.659 -4.733 -15.586 1.00 92.94 303 CYS A CA 1
ATOM 2406 C C . CYS A 1 303 ? 5.575 -4.313 -16.750 1.00 92.94 303 CYS A C 1
ATOM 2408 O O . CYS A 1 303 ? 5.354 -3.260 -17.346 1.00 92.94 303 CYS A O 1
ATOM 2410 N N . TYR A 1 304 ? 6.590 -5.116 -17.088 1.00 93.12 304 TYR A N 1
ATOM 2411 C CA . TYR A 1 304 ? 7.628 -4.739 -18.061 1.00 93.12 304 TYR A CA 1
ATOM 2412 C C . TYR A 1 304 ? 7.567 -5.495 -19.394 1.00 93.12 304 TYR A C 1
ATOM 2414 O O . TYR A 1 304 ? 7.915 -4.931 -20.423 1.00 93.12 304 TYR A O 1
ATOM 2422 N N . GLY A 1 305 ? 7.182 -6.769 -19.391 1.00 85.12 305 GLY A N 1
ATOM 2423 C CA . GLY A 1 305 ? 7.394 -7.701 -20.503 1.00 85.12 305 GLY A CA 1
ATOM 2424 C C . GLY A 1 305 ? 6.638 -7.342 -21.777 1.00 85.12 305 GLY A 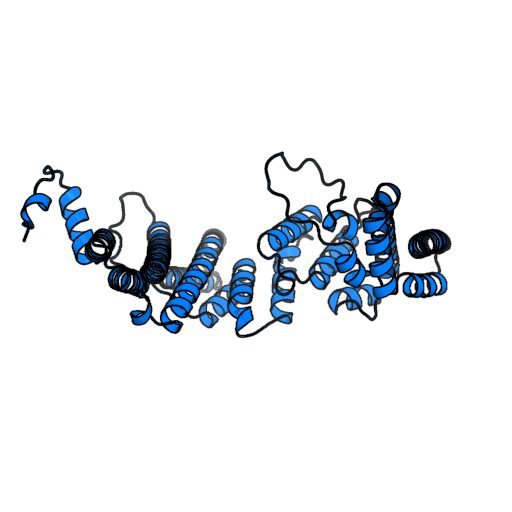C 1
ATOM 2425 O O . GLY A 1 305 ? 7.161 -7.524 -22.877 1.00 85.12 305 GLY A O 1
ATOM 2426 N N . ASN A 1 306 ? 5.439 -6.775 -21.639 1.00 81.75 306 ASN A N 1
ATOM 2427 C CA . ASN A 1 306 ? 4.593 -6.463 -22.780 1.00 81.75 306 ASN A CA 1
ATOM 2428 C C . ASN A 1 306 ? 3.810 -5.147 -22.567 1.00 81.75 306 ASN A C 1
ATOM 2430 O O . ASN A 1 306 ? 2.950 -5.076 -21.684 1.00 81.75 306 ASN A O 1
ATOM 2434 N N . PRO A 1 307 ? 4.059 -4.111 -23.398 1.00 80.31 307 PRO A N 1
ATOM 2435 C CA . PRO A 1 307 ? 3.373 -2.816 -23.325 1.00 80.31 307 PRO A CA 1
ATOM 2436 C C . PRO A 1 307 ? 1.843 -2.898 -23.465 1.00 80.31 307 PRO A C 1
ATOM 2438 O O . PRO A 1 307 ? 1.118 -2.007 -23.021 1.00 80.31 307 PRO A O 1
ATOM 2441 N N . HIS A 1 308 ? 1.327 -3.961 -24.087 1.00 79.88 308 HIS A N 1
ATOM 2442 C CA . HIS A 1 308 ? -0.107 -4.167 -24.285 1.00 79.88 308 HIS A CA 1
ATOM 2443 C C . HIS A 1 308 ? -0.787 -4.853 -23.097 1.00 79.88 308 HIS A C 1
ATOM 2445 O O . HIS A 1 308 ? -1.996 -4.692 -22.928 1.00 79.88 308 HIS A O 1
ATOM 2451 N N . SER A 1 309 ? -0.038 -5.583 -22.265 1.00 80.94 309 SER A N 1
ATOM 2452 C CA . SER A 1 309 ? -0.582 -6.297 -21.103 1.00 80.94 309 SER A CA 1
ATOM 2453 C C . SER A 1 309 ? -0.197 -5.684 -19.757 1.00 80.94 309 SER A C 1
ATOM 2455 O O . SER A 1 309 ? -0.765 -6.083 -18.743 1.00 80.94 309 SER A O 1
ATOM 2457 N N . CYS A 1 310 ? 0.739 -4.731 -19.723 1.00 88.69 310 CYS A N 1
ATOM 2458 C CA . CYS A 1 310 ? 1.031 -3.972 -18.512 1.00 88.69 310 CYS A CA 1
ATOM 2459 C C . CYS A 1 310 ? -0.115 -3.006 -18.162 1.00 88.69 310 CYS A C 1
ATOM 2461 O O . CYS A 1 310 ? -1.035 -2.761 -18.963 1.00 88.69 310 CYS A O 1
ATOM 2463 N N . GLY A 1 311 ? -0.079 -2.486 -16.935 1.00 89.12 311 GLY A N 1
ATOM 2464 C CA . GLY A 1 311 ? -1.072 -1.538 -16.461 1.00 89.12 311 GLY A CA 1
ATOM 2465 C C . GLY A 1 311 ? -0.932 -0.175 -17.138 1.00 89.12 311 GLY A C 1
ATOM 2466 O O . GLY A 1 311 ? -0.021 0.091 -17.926 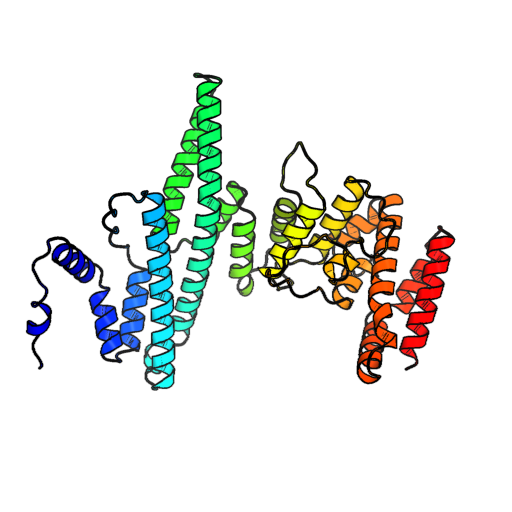1.00 89.12 311 GLY A O 1
ATOM 2467 N N . LEU A 1 312 ? -1.909 0.690 -16.868 1.00 91.00 312 LEU A N 1
ATOM 2468 C CA . LEU A 1 312 ? -2.054 1.964 -17.566 1.00 91.00 312 LEU A CA 1
ATOM 2469 C C . LEU A 1 312 ? -0.808 2.851 -17.422 1.00 91.00 312 LEU A C 1
ATOM 2471 O O . LEU A 1 312 ? -0.415 3.490 -18.393 1.00 91.00 312 LEU A O 1
ATOM 2475 N N . LYS A 1 313 ? -0.175 2.880 -16.243 1.00 91.75 313 LYS A N 1
ATOM 2476 C CA . LYS A 1 313 ? 0.933 3.800 -15.962 1.00 91.75 313 LYS A CA 1
ATOM 2477 C C . LYS A 1 313 ? 2.229 3.339 -16.607 1.00 91.75 313 LYS A C 1
ATOM 2479 O O . LYS A 1 313 ? 2.919 4.160 -17.208 1.00 91.75 313 LYS A O 1
ATOM 2484 N N . MET A 1 314 ? 2.533 2.042 -16.567 1.00 94.25 314 MET A N 1
ATOM 2485 C CA . MET A 1 314 ? 3.673 1.529 -17.333 1.00 94.25 314 MET A CA 1
ATOM 2486 C C . MET A 1 314 ? 3.446 1.677 -18.833 1.00 94.25 314 MET A C 1
ATOM 2488 O O . MET A 1 314 ? 4.384 2.014 -19.548 1.00 94.25 314 MET A O 1
ATOM 2492 N N . ARG A 1 315 ? 2.219 1.470 -19.328 1.00 93.62 315 ARG A N 1
ATOM 2493 C CA . ARG A 1 315 ? 1.903 1.653 -20.751 1.00 93.62 315 ARG A CA 1
ATOM 2494 C C . ARG A 1 315 ? 2.125 3.091 -21.210 1.00 93.62 315 ARG A C 1
ATOM 2496 O O . ARG A 1 315 ? 2.742 3.295 -22.251 1.00 93.62 315 ARG A O 1
ATOM 2503 N N . GLU A 1 316 ? 1.654 4.067 -20.433 1.00 92.75 316 GLU A N 1
ATOM 2504 C CA . GLU A 1 316 ? 1.921 5.490 -20.678 1.00 92.75 316 GLU A CA 1
ATOM 2505 C C . GLU A 1 316 ? 3.434 5.743 -20.783 1.00 92.75 316 GLU A C 1
ATOM 2507 O O . GLU A 1 316 ? 3.885 6.365 -21.746 1.00 92.75 316 GLU A O 1
ATOM 2512 N N . LEU A 1 317 ? 4.223 5.183 -19.857 1.00 92.31 317 LEU A N 1
ATOM 2513 C CA . LEU A 1 317 ? 5.678 5.336 -19.839 1.00 92.31 317 LEU A CA 1
ATOM 2514 C C . LEU A 1 317 ? 6.362 4.675 -21.051 1.00 92.31 317 LEU A C 1
ATOM 2516 O O . LEU A 1 317 ? 7.227 5.288 -21.670 1.00 92.31 317 LEU A O 1
ATOM 2520 N N . TRP A 1 318 ? 5.936 3.473 -21.453 1.00 91.69 318 TRP A N 1
ATOM 2521 C CA . TRP A 1 318 ? 6.415 2.799 -22.671 1.00 91.69 318 TRP A CA 1
ATOM 2522 C C . TRP A 1 318 ? 6.194 3.625 -23.942 1.00 91.69 318 TRP A C 1
ATOM 2524 O O . TRP A 1 318 ? 6.974 3.513 -24.886 1.00 91.69 318 TRP A O 1
ATOM 2534 N N . SER A 1 319 ? 5.142 4.446 -23.964 1.00 90.94 319 SER A N 1
ATOM 2535 C CA . SER A 1 319 ? 4.771 5.291 -25.104 1.00 90.94 319 SER A CA 1
ATOM 2536 C C . SER A 1 319 ? 5.322 6.722 -25.058 1.00 90.94 319 SER A C 1
ATOM 2538 O O . SER A 1 319 ? 4.994 7.506 -25.945 1.00 90.94 319 SER A O 1
ATOM 2540 N N . ALA A 1 320 ? 6.120 7.081 -24.045 1.00 89.56 320 ALA A N 1
ATOM 2541 C CA . ALA A 1 320 ? 6.524 8.467 -23.805 1.00 89.56 320 ALA A CA 1
ATOM 2542 C C . ALA A 1 320 ? 7.484 9.014 -24.878 1.00 89.56 320 ALA A C 1
ATOM 2544 O O . ALA A 1 320 ? 7.140 9.941 -25.610 1.00 89.56 320 ALA A O 1
ATOM 2545 N N . ASP A 1 321 ? 8.685 8.445 -24.981 1.00 90.00 321 ASP A N 1
ATOM 2546 C CA . ASP A 1 321 ? 9.695 8.815 -25.973 1.00 90.00 321 ASP A CA 1
ATOM 2547 C C . ASP A 1 321 ? 10.721 7.683 -26.186 1.00 90.00 321 ASP A C 1
ATOM 2549 O O . ASP A 1 321 ? 10.743 6.673 -25.476 1.00 90.00 321 ASP A O 1
ATOM 2553 N N . GLY A 1 322 ? 11.588 7.841 -27.192 1.00 87.19 322 GLY A N 1
ATOM 2554 C CA . GLY A 1 322 ? 12.585 6.828 -27.550 1.00 87.19 322 GLY A CA 1
ATOM 2555 C C . GLY A 1 322 ? 13.725 6.653 -26.536 1.00 87.19 322 GLY A C 1
ATOM 2556 O O . GLY A 1 322 ? 14.430 5.643 -26.578 1.00 87.19 322 GLY A O 1
ATOM 2557 N N . GLU A 1 323 ? 13.956 7.611 -25.635 1.00 87.50 323 GLU A N 1
ATOM 2558 C CA . GLU A 1 323 ? 14.936 7.468 -24.549 1.00 87.50 323 GLU A CA 1
ATOM 2559 C C . GLU A 1 323 ? 14.358 6.610 -23.422 1.00 87.50 323 GLU A C 1
ATOM 2561 O O . GLU A 1 323 ? 14.969 5.618 -23.019 1.00 87.50 323 GLU A O 1
ATOM 2566 N N . THR A 1 324 ? 13.131 6.921 -23.014 1.00 90.12 324 THR A N 1
ATOM 2567 C CA . THR A 1 324 ? 12.332 6.169 -22.048 1.00 90.12 324 THR A CA 1
ATOM 2568 C C . THR A 1 324 ? 12.142 4.727 -22.507 1.00 90.12 324 THR A C 1
ATOM 2570 O O . THR A 1 324 ? 12.391 3.801 -21.738 1.00 90.12 324 THR A O 1
ATOM 2573 N N . TYR A 1 325 ? 11.803 4.508 -23.781 1.00 90.50 325 TYR A N 1
ATOM 2574 C CA . TYR A 1 325 ? 11.668 3.165 -24.350 1.00 90.50 325 TYR A CA 1
ATOM 2575 C C . TYR A 1 325 ? 12.962 2.339 -24.214 1.00 90.50 325 TYR A C 1
ATOM 2577 O O . TYR A 1 325 ? 12.937 1.208 -23.726 1.00 90.50 325 TYR A O 1
ATOM 2585 N N . ARG A 1 326 ? 14.124 2.910 -24.571 1.00 88.81 326 ARG A N 1
ATOM 2586 C CA . ARG A 1 326 ? 15.433 2.234 -24.436 1.00 88.81 326 ARG A CA 1
ATOM 2587 C C . ARG A 1 326 ? 15.806 1.958 -22.979 1.00 88.81 326 ARG A C 1
ATOM 2589 O O . ARG A 1 326 ? 16.381 0.909 -22.670 1.00 88.81 326 ARG A O 1
ATOM 2596 N N . HIS A 1 327 ? 15.473 2.879 -22.079 1.00 89.81 327 HIS A N 1
ATOM 2597 C CA . HIS A 1 327 ? 15.663 2.699 -20.642 1.00 89.81 327 HIS A CA 1
ATOM 2598 C C . HIS A 1 327 ? 14.825 1.537 -20.103 1.00 89.81 327 HIS A C 1
ATOM 2600 O O . HIS A 1 327 ? 15.371 0.653 -19.443 1.00 89.81 327 HIS A O 1
ATOM 2606 N N . LEU A 1 328 ? 13.541 1.472 -20.458 1.00 92.44 328 LEU A N 1
ATOM 2607 C CA . LEU A 1 328 ? 12.650 0.390 -20.041 1.00 92.44 328 LEU A CA 1
ATOM 2608 C C . LEU A 1 328 ? 13.058 -0.968 -20.620 1.00 92.44 328 LEU A C 1
ATOM 2610 O O . LEU A 1 328 ? 13.005 -1.968 -19.905 1.00 92.44 328 LEU A O 1
ATOM 2614 N N . LEU A 1 329 ? 13.547 -1.021 -21.864 1.00 91.88 329 LEU A N 1
ATOM 2615 C CA . LEU A 1 329 ? 14.149 -2.239 -22.418 1.00 91.88 329 LEU A CA 1
ATOM 2616 C C . LEU A 1 329 ? 15.372 -2.692 -21.616 1.00 91.88 329 LEU A C 1
ATOM 2618 O O . LEU A 1 329 ? 15.542 -3.884 -21.362 1.00 91.88 329 LEU A O 1
ATOM 2622 N N . SER A 1 330 ? 16.206 -1.751 -21.176 1.00 90.62 330 SER A N 1
ATOM 2623 C CA . SER A 1 330 ? 17.355 -2.060 -20.322 1.00 90.62 330 SER A CA 1
ATOM 2624 C C . SER A 1 330 ? 16.914 -2.580 -18.947 1.00 90.62 330 SER A C 1
ATOM 2626 O O . SER A 1 330 ? 17.486 -3.552 -18.452 1.00 90.62 330 SER A O 1
ATOM 2628 N N . SER A 1 331 ? 15.859 -2.006 -18.356 1.00 93.00 331 SER A N 1
ATOM 2629 C CA . SER A 1 331 ? 15.242 -2.511 -17.120 1.00 93.00 331 SER A CA 1
ATOM 2630 C C . SER A 1 331 ? 14.633 -3.909 -17.300 1.00 93.00 331 SER A C 1
ATOM 2632 O O . SER A 1 331 ? 14.848 -4.778 -16.456 1.00 93.00 331 SER A O 1
ATOM 2634 N N . LEU A 1 332 ? 13.946 -4.176 -18.416 1.00 93.69 332 LEU A N 1
ATOM 2635 C CA . LEU A 1 332 ? 13.405 -5.500 -18.745 1.00 93.69 332 LEU A CA 1
ATOM 2636 C C . LEU A 1 332 ? 14.518 -6.541 -18.933 1.00 93.69 332 LEU A C 1
ATOM 2638 O O . LEU A 1 332 ? 14.417 -7.658 -18.424 1.00 93.69 332 LEU A O 1
ATOM 2642 N N . LYS A 1 333 ? 15.610 -6.176 -19.613 1.00 92.25 333 LYS A N 1
ATOM 2643 C CA . LYS A 1 333 ? 16.799 -7.029 -19.740 1.00 92.25 333 LYS A CA 1
ATOM 2644 C C . LYS A 1 333 ? 17.360 -7.398 -18.366 1.00 92.25 333 LYS A C 1
ATOM 2646 O O . LYS A 1 333 ? 17.603 -8.575 -18.098 1.00 92.25 333 LYS A O 1
ATOM 2651 N N . ALA A 1 334 ? 17.544 -6.407 -17.494 1.00 91.06 334 ALA A N 1
ATOM 2652 C CA . ALA A 1 334 ? 18.043 -6.614 -16.138 1.00 91.06 334 ALA A CA 1
ATOM 2653 C C . ALA A 1 334 ? 17.115 -7.517 -15.310 1.00 91.06 334 ALA A C 1
ATOM 2655 O O . ALA A 1 334 ? 17.593 -8.418 -14.619 1.00 91.06 334 ALA A O 1
ATOM 2656 N N . LEU A 1 335 ? 15.796 -7.335 -15.440 1.00 93.06 335 LEU A N 1
ATOM 2657 C CA . LEU A 1 335 ? 14.783 -8.194 -14.826 1.00 93.06 335 LEU A CA 1
ATOM 2658 C C . LEU A 1 335 ? 14.948 -9.652 -15.264 1.00 93.06 335 LEU A C 1
ATOM 2660 O O . LEU A 1 335 ? 15.051 -10.536 -14.416 1.00 93.06 335 LEU A O 1
ATOM 2664 N N . LEU A 1 336 ? 15.014 -9.912 -16.573 1.00 92.62 336 LEU A N 1
ATOM 2665 C CA . LEU A 1 336 ? 15.118 -11.270 -17.114 1.00 92.62 336 LEU A CA 1
ATOM 2666 C C . LEU A 1 336 ? 16.435 -11.948 -16.725 1.00 92.62 336 LEU A C 1
ATOM 2668 O O . LEU A 1 336 ? 16.420 -13.085 -16.251 1.00 92.62 336 LEU A O 1
ATOM 2672 N N . LYS A 1 337 ? 17.567 -11.237 -16.820 1.00 90.88 337 LYS A N 1
ATOM 2673 C CA . LYS A 1 337 ? 18.860 -11.730 -16.313 1.00 90.88 337 LYS A CA 1
ATOM 2674 C C . LYS A 1 337 ? 18.786 -12.033 -14.817 1.00 90.88 337 LYS A C 1
ATOM 2676 O O . LYS A 1 337 ? 19.278 -13.062 -14.356 1.00 90.88 337 LYS A O 1
ATOM 2681 N N . GLY A 1 338 ? 18.153 -11.148 -14.048 1.00 88.31 338 GLY A N 1
ATOM 2682 C CA . GLY A 1 338 ? 17.923 -11.314 -12.618 1.00 88.31 338 GLY A CA 1
ATOM 2683 C C . GLY A 1 338 ? 17.114 -12.569 -12.295 1.00 88.31 338 GLY A C 1
ATOM 2684 O O . GLY A 1 338 ? 17.481 -13.297 -11.366 1.00 88.31 338 GLY A O 1
ATOM 2685 N N . TRP A 1 339 ? 16.072 -12.847 -13.073 1.00 90.19 339 TRP A N 1
ATOM 2686 C CA . TRP A 1 339 ? 15.200 -14.005 -12.901 1.00 90.19 339 TRP A CA 1
ATOM 2687 C C . TRP A 1 339 ? 15.881 -15.325 -13.293 1.00 90.19 339 TRP A C 1
ATOM 2689 O O . TRP A 1 339 ? 15.751 -16.306 -12.563 1.00 90.19 339 TRP A O 1
ATOM 2699 N N . LEU A 1 340 ? 16.672 -15.335 -14.372 1.00 88.75 340 LEU A N 1
ATOM 2700 C CA . LEU A 1 340 ? 17.361 -16.530 -14.885 1.00 88.75 340 LEU A CA 1
ATOM 2701 C C . LEU A 1 340 ? 18.642 -16.890 -14.118 1.00 88.75 340 LEU A C 1
ATOM 2703 O O . LEU A 1 340 ? 18.973 -18.064 -13.973 1.00 88.75 340 LEU A O 1
ATOM 2707 N N . LYS A 1 341 ? 19.366 -15.903 -13.575 1.00 87.19 341 LYS A N 1
ATOM 2708 C CA . LYS A 1 341 ? 20.658 -16.117 -12.894 1.00 87.19 341 LYS A CA 1
ATOM 2709 C C . LYS A 1 341 ? 20.668 -17.219 -11.814 1.00 87.19 341 LYS A C 1
ATOM 2711 O O . LYS A 1 341 ? 21.650 -17.956 -11.761 1.00 87.19 341 LYS A O 1
ATOM 2716 N N . PRO A 1 342 ? 19.669 -17.346 -10.916 1.00 83.12 342 PRO A N 1
ATOM 2717 C CA . PRO A 1 342 ? 19.682 -18.393 -9.896 1.00 83.12 342 PRO A CA 1
ATOM 2718 C C . PRO A 1 342 ? 19.196 -19.752 -10.425 1.00 83.12 342 PRO A C 1
ATOM 2720 O O . PRO A 1 342 ? 19.443 -20.775 -9.785 1.00 83.12 342 PRO A O 1
ATOM 2723 N N . THR A 1 343 ? 18.538 -19.793 -11.587 1.00 83.88 343 THR A N 1
ATOM 2724 C CA . THR A 1 343 ? 17.892 -20.993 -12.127 1.00 83.88 343 THR A CA 1
ATOM 2725 C C . THR A 1 343 ? 18.840 -22.188 -12.286 1.00 83.88 343 THR A C 1
ATOM 2727 O O . THR A 1 343 ? 18.439 -23.280 -11.894 1.00 83.88 343 THR A O 1
ATOM 2730 N N . PRO A 1 344 ? 20.103 -22.054 -12.747 1.00 84.81 344 PRO A N 1
ATOM 2731 C CA . PRO A 1 344 ? 21.026 -23.189 -12.845 1.00 84.81 344 PRO A CA 1
ATOM 2732 C C . PRO A 1 344 ? 21.325 -23.883 -11.508 1.00 84.81 344 PRO A C 1
ATOM 2734 O O . PRO A 1 344 ? 21.586 -25.082 -11.498 1.00 84.81 344 PRO A O 1
ATOM 2737 N N . SER A 1 345 ? 21.272 -23.144 -10.393 1.00 85.31 345 SER A N 1
ATOM 2738 C CA . SER A 1 345 ? 21.522 -23.673 -9.041 1.00 85.31 345 SER A CA 1
ATOM 2739 C C . SER A 1 345 ? 20.288 -24.273 -8.358 1.00 85.31 345 SER A C 1
ATOM 2741 O O . SER A 1 345 ? 20.410 -24.855 -7.283 1.00 85.31 345 SER A O 1
ATOM 2743 N N . MET A 1 346 ? 19.103 -24.133 -8.957 1.00 88.31 346 MET A N 1
ATOM 2744 C CA . MET A 1 346 ? 17.843 -24.608 -8.384 1.00 88.31 346 MET A CA 1
ATOM 2745 C C . MET A 1 346 ? 17.604 -26.100 -8.641 1.00 88.31 346 MET A C 1
ATOM 2747 O O . MET A 1 346 ? 18.083 -26.682 -9.621 1.00 88.31 346 MET A O 1
ATOM 2751 N N . ALA A 1 347 ? 16.792 -26.715 -7.776 1.00 90.62 347 ALA A N 1
ATOM 2752 C CA . ALA A 1 347 ? 16.328 -28.085 -7.969 1.00 90.62 347 ALA A CA 1
ATOM 2753 C C . ALA A 1 347 ? 15.536 -28.217 -9.283 1.00 90.62 347 ALA A C 1
ATOM 2755 O O . ALA A 1 347 ? 14.947 -27.255 -9.779 1.00 90.62 347 ALA A O 1
ATOM 2756 N N . ARG A 1 348 ? 15.497 -29.424 -9.868 1.00 89.38 348 ARG A N 1
ATOM 2757 C CA . ARG A 1 348 ? 14.791 -29.662 -11.141 1.00 89.38 348 ARG A CA 1
ATOM 2758 C C . ARG A 1 348 ? 13.318 -29.241 -11.082 1.00 89.38 348 ARG A C 1
ATOM 2760 O O . ARG A 1 348 ? 12.860 -28.605 -12.019 1.00 89.38 348 ARG A O 1
ATOM 2767 N N . GLU A 1 349 ? 12.620 -29.548 -9.993 1.00 89.50 349 GLU A N 1
ATOM 2768 C CA . GLU A 1 349 ? 11.210 -29.182 -9.784 1.00 89.50 349 GLU A CA 1
ATOM 2769 C C . GLU A 1 349 ? 10.993 -27.667 -9.850 1.00 89.50 349 GLU A C 1
ATOM 2771 O O . GLU A 1 349 ? 10.201 -27.198 -10.660 1.00 89.50 349 GLU A O 1
ATOM 2776 N N . GLN A 1 350 ? 11.804 -26.897 -9.125 1.00 86.00 350 GLN A N 1
ATOM 2777 C CA . GLN A 1 350 ? 11.767 -25.431 -9.156 1.00 86.00 350 GLN A CA 1
ATOM 2778 C C . GLN A 1 350 ? 12.070 -24.869 -10.553 1.00 86.00 350 GLN A C 1
ATOM 2780 O O . GLN A 1 350 ? 11.452 -23.903 -10.994 1.00 86.00 350 GLN A O 1
ATOM 2785 N N . ARG A 1 351 ? 13.007 -25.483 -11.289 1.00 88.00 351 ARG A N 1
ATOM 2786 C CA . ARG A 1 351 ? 13.282 -25.094 -12.682 1.00 88.00 351 ARG A CA 1
ATOM 2787 C C . ARG A 1 351 ? 12.085 -25.359 -13.599 1.00 88.00 351 ARG A C 1
ATOM 2789 O O . ARG A 1 351 ? 11.799 -24.515 -14.443 1.00 88.00 351 ARG A O 1
ATOM 2796 N N . MET A 1 352 ? 11.383 -26.482 -13.423 1.00 89.38 352 MET A N 1
ATOM 2797 C CA . MET A 1 352 ? 10.167 -26.803 -14.183 1.00 89.38 352 MET A CA 1
ATOM 2798 C C . MET A 1 352 ? 9.022 -25.831 -13.868 1.00 89.38 352 MET A C 1
ATOM 2800 O O . MET A 1 352 ? 8.309 -25.421 -14.783 1.00 89.38 352 MET A O 1
ATOM 2804 N N . GLU A 1 353 ? 8.868 -25.419 -12.607 1.00 90.06 353 GLU A N 1
ATOM 2805 C CA . GLU A 1 353 ? 7.895 -24.393 -12.211 1.00 90.06 353 GLU A CA 1
ATOM 2806 C C . GLU A 1 353 ? 8.190 -23.056 -12.900 1.00 90.06 353 GLU A C 1
ATOM 2808 O O . GLU A 1 353 ? 7.312 -22.490 -13.550 1.00 90.06 353 GLU A O 1
ATOM 2813 N N . ILE A 1 354 ? 9.442 -22.587 -12.864 1.00 88.88 354 ILE A N 1
ATOM 2814 C CA . ILE A 1 354 ? 9.847 -21.352 -13.557 1.00 88.88 354 ILE A CA 1
ATOM 2815 C C . ILE A 1 354 ? 9.634 -21.478 -15.073 1.00 88.88 354 ILE A C 1
ATOM 2817 O O . ILE A 1 354 ? 9.112 -20.561 -15.707 1.00 88.88 354 ILE A O 1
ATOM 2821 N N . ALA A 1 355 ? 9.985 -22.621 -15.668 1.00 90.06 355 ALA A N 1
ATOM 2822 C CA . ALA A 1 355 ? 9.746 -22.893 -17.082 1.00 90.06 355 ALA A CA 1
ATOM 2823 C C . ALA A 1 355 ? 8.250 -22.840 -17.442 1.00 90.06 355 ALA A C 1
ATOM 2825 O O . ALA A 1 355 ? 7.877 -22.299 -18.487 1.00 90.06 355 ALA A O 1
ATOM 2826 N N . ALA A 1 356 ? 7.379 -23.380 -16.583 1.00 91.25 356 ALA A N 1
ATOM 2827 C CA . ALA A 1 356 ? 5.932 -23.303 -16.747 1.00 91.25 356 ALA A CA 1
ATOM 2828 C C . ALA A 1 356 ? 5.429 -21.854 -16.676 1.00 91.25 356 ALA A C 1
ATOM 2830 O O . ALA A 1 356 ? 4.683 -21.439 -17.563 1.00 91.25 356 ALA A O 1
ATOM 2831 N N . VAL A 1 357 ? 5.906 -21.066 -15.708 1.00 91.62 357 VAL A N 1
ATOM 2832 C CA . VAL A 1 357 ? 5.563 -19.641 -15.580 1.00 91.62 357 VAL A CA 1
ATOM 2833 C C . VAL A 1 357 ? 6.005 -18.851 -16.817 1.00 91.62 357 VAL A C 1
ATOM 2835 O O . VAL A 1 357 ? 5.208 -18.106 -17.385 1.00 91.62 357 VAL A O 1
ATOM 2838 N N . HIS A 1 358 ? 7.227 -19.060 -17.321 1.00 90.06 358 HIS A N 1
ATOM 2839 C CA . HIS A 1 358 ? 7.685 -18.408 -18.555 1.00 90.06 358 HIS A CA 1
ATOM 2840 C C . HIS A 1 358 ? 6.820 -18.760 -19.775 1.00 90.06 358 HIS A C 1
ATOM 2842 O O . HIS A 1 358 ? 6.599 -17.906 -20.635 1.00 90.06 358 HIS A O 1
ATOM 2848 N N . ARG A 1 359 ? 6.336 -20.007 -19.872 1.00 90.44 359 ARG A N 1
ATOM 2849 C CA . ARG A 1 359 ? 5.407 -20.416 -20.940 1.00 90.44 359 ARG A CA 1
ATOM 2850 C C . ARG A 1 359 ? 4.055 -19.729 -20.789 1.00 90.44 359 ARG A C 1
ATOM 2852 O O . ARG A 1 359 ? 3.540 -19.204 -21.768 1.00 90.44 359 ARG A O 1
ATOM 2859 N N . GLN A 1 360 ? 3.513 -19.699 -19.574 1.00 92.12 360 GLN A N 1
ATOM 2860 C CA . GLN A 1 360 ? 2.227 -19.071 -19.281 1.00 92.12 360 GLN A CA 1
ATOM 2861 C C . GLN A 1 360 ? 2.234 -17.565 -19.571 1.00 92.12 360 GLN A C 1
ATOM 2863 O O . GLN A 1 360 ? 1.254 -17.042 -20.092 1.00 92.12 360 GLN A O 1
ATOM 2868 N N . LEU A 1 361 ? 3.335 -16.878 -19.259 1.00 90.44 361 LEU A N 1
ATOM 2869 C CA . LEU A 1 361 ? 3.497 -15.450 -19.536 1.00 90.44 361 LEU A CA 1
ATOM 2870 C C . LEU A 1 361 ? 3.875 -15.144 -20.992 1.00 90.44 361 LEU A C 1
ATOM 2872 O O . LEU A 1 361 ? 3.920 -13.977 -21.352 1.00 90.44 361 LEU A O 1
ATOM 2876 N N . GLY A 1 362 ? 4.163 -16.150 -21.824 1.00 92.31 362 GLY A N 1
ATOM 2877 C CA . GLY A 1 362 ? 4.518 -15.929 -23.228 1.00 92.31 362 GLY A CA 1
ATOM 2878 C C . GLY A 1 362 ? 5.892 -15.284 -23.445 1.00 92.31 362 GLY A C 1
ATOM 2879 O O . GLY A 1 362 ? 6.107 -14.668 -24.487 1.00 92.31 362 GLY A O 1
ATOM 2880 N N . VAL A 1 363 ? 6.844 -15.467 -22.516 1.00 93.19 363 VAL A N 1
ATOM 2881 C CA . VAL A 1 363 ? 8.124 -14.724 -22.492 1.00 93.19 363 VAL A CA 1
ATOM 2882 C C . VAL A 1 363 ? 8.903 -14.816 -23.808 1.00 93.19 363 VAL A C 1
ATOM 2884 O O . VAL A 1 363 ? 9.454 -13.825 -24.277 1.00 93.19 363 VAL A O 1
ATOM 2887 N N . VAL A 1 364 ? 8.941 -15.994 -24.438 1.00 92.81 364 VAL A N 1
ATOM 2888 C CA . VAL A 1 364 ? 9.647 -16.195 -25.719 1.00 92.81 364 VAL A CA 1
ATOM 2889 C C . VAL A 1 364 ? 8.996 -15.398 -26.851 1.00 92.81 364 VAL A C 1
ATOM 2891 O O . VAL A 1 364 ? 9.706 -14.803 -27.655 1.00 92.81 364 VAL A O 1
ATOM 2894 N N . SER A 1 365 ? 7.662 -15.345 -26.892 1.00 92.19 365 SER A N 1
ATOM 2895 C CA . SER A 1 365 ? 6.928 -14.579 -27.905 1.00 92.19 365 SER A CA 1
ATOM 2896 C C . SER A 1 365 ? 7.167 -13.079 -27.743 1.00 92.19 365 SER A C 1
ATOM 2898 O O . SER A 1 365 ? 7.366 -12.376 -28.733 1.00 92.19 365 SER A O 1
ATOM 2900 N N . ASP A 1 366 ? 7.179 -12.589 -26.502 1.00 93.06 366 ASP A N 1
ATOM 2901 C CA . ASP A 1 366 ? 7.480 -11.188 -26.209 1.00 93.06 366 ASP A CA 1
ATOM 2902 C C . ASP A 1 366 ? 8.926 -10.837 -26.591 1.00 93.06 366 ASP A C 1
ATOM 2904 O O . ASP A 1 366 ? 9.168 -9.788 -27.187 1.00 93.06 366 ASP A O 1
ATOM 2908 N N . LEU A 1 367 ? 9.884 -11.734 -26.328 1.00 92.94 367 LEU A N 1
ATOM 2909 C CA . LEU A 1 367 ? 11.276 -11.564 -26.750 1.00 92.94 367 LEU A CA 1
ATOM 2910 C C . LEU A 1 367 ? 11.431 -11.562 -28.275 1.00 92.94 367 LEU A C 1
ATOM 2912 O O . LEU A 1 367 ? 12.147 -10.710 -28.795 1.00 92.94 367 LEU A O 1
ATOM 2916 N N . ASP A 1 368 ? 10.753 -12.457 -28.999 1.00 93.62 368 ASP A N 1
ATOM 2917 C CA . ASP A 1 368 ? 10.785 -12.488 -30.468 1.00 93.62 368 ASP A CA 1
ATOM 2918 C C . ASP A 1 368 ? 10.255 -11.171 -31.063 1.00 93.62 368 ASP A C 1
ATOM 2920 O O . ASP A 1 368 ? 10.865 -10.608 -31.978 1.00 93.62 368 ASP A O 1
ATOM 2924 N N . ARG A 1 369 ? 9.181 -10.619 -30.479 1.00 92.50 369 ARG A N 1
ATOM 2925 C CA . ARG A 1 369 ? 8.653 -9.296 -30.833 1.00 92.50 369 ARG A CA 1
ATOM 2926 C C . ARG A 1 369 ? 9.678 -8.191 -30.562 1.00 92.50 369 ARG A C 1
ATOM 2928 O O . ARG A 1 369 ? 10.011 -7.440 -31.477 1.00 92.50 369 ARG A O 1
ATOM 2935 N N . ILE A 1 370 ? 10.236 -8.126 -29.351 1.00 91.31 370 ILE A N 1
ATOM 2936 C CA . ILE A 1 370 ? 11.237 -7.115 -28.966 1.00 91.31 370 ILE A CA 1
ATOM 2937 C C . ILE A 1 370 ? 12.462 -7.172 -29.890 1.00 91.31 370 ILE A C 1
ATOM 2939 O O . ILE A 1 370 ? 12.909 -6.141 -30.380 1.00 91.31 370 ILE A O 1
ATOM 2943 N N . ILE A 1 371 ? 12.985 -8.362 -30.198 1.00 93.00 371 ILE A N 1
ATOM 2944 C CA . ILE A 1 371 ? 14.140 -8.533 -31.098 1.00 93.00 371 ILE A CA 1
ATOM 2945 C C . ILE A 1 371 ? 13.861 -7.949 -32.493 1.00 93.00 371 ILE A C 1
ATOM 2947 O O . ILE A 1 371 ? 14.785 -7.433 -33.128 1.00 93.00 371 ILE A O 1
ATOM 2951 N N . SER A 1 372 ? 12.613 -8.029 -32.969 1.00 92.06 372 SER A N 1
ATOM 2952 C CA . SER A 1 372 ? 12.203 -7.476 -34.266 1.00 92.06 372 SER A CA 1
ATOM 2953 C C . SER A 1 372 ? 12.037 -5.950 -34.261 1.00 92.06 372 SER A C 1
ATOM 2955 O O . SER A 1 372 ? 12.302 -5.316 -35.280 1.00 92.06 372 SER A O 1
ATOM 2957 N N . GLU A 1 373 ? 11.651 -5.367 -33.122 1.00 89.62 373 GLU A N 1
ATOM 2958 C CA . GLU A 1 373 ? 11.370 -3.931 -32.965 1.00 89.62 373 GLU A CA 1
ATOM 2959 C C . GLU A 1 373 ? 12.607 -3.113 -32.552 1.00 89.62 373 GLU A C 1
ATOM 2961 O O . GLU A 1 373 ? 12.726 -1.942 -32.901 1.00 89.62 373 GLU A O 1
ATOM 2966 N N . VAL A 1 374 ? 13.546 -3.709 -31.810 1.00 90.75 374 VAL A N 1
ATOM 2967 C CA . VAL A 1 374 ? 14.710 -2.999 -31.258 1.00 90.75 374 VAL A CA 1
ATOM 2968 C C . VAL A 1 374 ? 15.716 -2.643 -32.346 1.00 90.75 374 VAL A C 1
ATOM 2970 O O . VAL A 1 374 ? 16.287 -3.527 -32.988 1.00 90.75 374 VAL A O 1
ATOM 2973 N N . GLU A 1 375 ? 15.997 -1.350 -32.503 1.00 89.56 375 GLU A N 1
ATOM 2974 C CA . GLU A 1 375 ? 16.996 -0.828 -33.447 1.00 89.56 375 GLU A CA 1
ATOM 2975 C C . GLU A 1 375 ? 18.439 -0.930 -32.926 1.00 89.56 375 GLU A C 1
ATOM 2977 O O . GLU A 1 375 ? 19.361 -1.117 -33.718 1.00 89.56 375 GLU A O 1
ATOM 2982 N N . ASP A 1 376 ? 18.638 -0.857 -31.605 1.00 88.81 376 ASP A N 1
ATOM 2983 C CA . ASP A 1 376 ? 19.956 -0.935 -30.964 1.00 88.81 376 ASP A CA 1
ATOM 2984 C C . ASP A 1 376 ? 20.583 -2.338 -31.155 1.00 88.81 376 ASP A C 1
ATOM 2986 O O . ASP A 1 376 ? 20.057 -3.328 -30.629 1.00 88.81 376 ASP A O 1
ATOM 2990 N N . PRO A 1 377 ? 21.717 -2.459 -31.878 1.00 90.25 377 PRO A N 1
ATOM 2991 C CA . PRO A 1 377 ? 22.337 -3.751 -32.164 1.00 90.25 377 PRO A CA 1
ATOM 2992 C C . PRO A 1 377 ? 22.811 -4.509 -30.919 1.00 90.25 377 PRO A C 1
ATOM 2994 O O . PRO A 1 377 ? 22.768 -5.745 -30.907 1.00 90.25 377 PRO A O 1
ATOM 2997 N N . GLN A 1 378 ? 23.254 -3.797 -29.878 1.00 90.19 378 GLN A N 1
ATOM 2998 C CA . GLN A 1 378 ? 23.732 -4.419 -28.647 1.00 90.19 378 GLN A CA 1
ATOM 2999 C C . GLN A 1 378 ? 22.555 -4.979 -27.854 1.00 90.19 378 GLN A C 1
ATOM 3001 O O . GLN A 1 378 ? 22.561 -6.159 -27.512 1.00 90.19 378 GLN A O 1
ATOM 3006 N N . LEU A 1 379 ? 21.504 -4.180 -27.638 1.00 88.12 379 LEU A N 1
ATOM 3007 C CA . LEU A 1 379 ? 20.295 -4.663 -26.959 1.00 88.12 379 LEU A CA 1
ATOM 3008 C C . LEU A 1 379 ? 19.646 -5.821 -27.724 1.00 88.12 379 LEU A C 1
ATOM 3010 O O . LEU A 1 379 ? 19.219 -6.799 -27.113 1.00 88.12 379 LEU A O 1
ATOM 3014 N N . ARG A 1 380 ? 19.616 -5.759 -29.060 1.00 93.00 380 ARG A N 1
ATOM 3015 C CA . ARG A 1 380 ? 19.110 -6.856 -29.894 1.00 93.00 380 ARG A CA 1
ATOM 3016 C C . ARG A 1 380 ? 19.907 -8.148 -29.690 1.00 93.00 380 ARG A C 1
ATOM 3018 O O . ARG A 1 380 ? 19.315 -9.227 -29.684 1.00 93.00 380 ARG A O 1
ATOM 3025 N N . THR A 1 381 ? 21.228 -8.056 -29.545 1.00 94.44 381 THR A N 1
ATOM 3026 C CA . THR A 1 381 ? 22.094 -9.216 -29.275 1.00 94.44 381 THR A CA 1
ATOM 3027 C C . THR A 1 381 ? 21.823 -9.778 -27.882 1.00 94.44 381 THR A C 1
ATOM 3029 O O . THR A 1 381 ? 21.524 -10.964 -27.762 1.00 94.44 381 THR A O 1
ATOM 3032 N N . ASP A 1 382 ? 21.783 -8.916 -26.865 1.00 92.69 382 ASP A N 1
ATOM 3033 C CA . ASP A 1 382 ? 21.474 -9.304 -25.486 1.00 92.69 382 ASP A CA 1
ATOM 3034 C C . ASP A 1 382 ? 20.108 -10.020 -25.377 1.00 92.69 382 ASP A C 1
ATOM 3036 O O . ASP A 1 382 ? 19.970 -11.024 -24.677 1.00 92.69 382 ASP A O 1
ATOM 3040 N N . PHE A 1 383 ? 19.078 -9.540 -26.086 1.00 94.38 383 PHE A N 1
ATOM 3041 C CA . PHE A 1 383 ? 17.761 -10.187 -26.083 1.00 94.38 383 PHE A CA 1
ATOM 3042 C C . PHE A 1 383 ? 17.744 -11.525 -26.830 1.00 94.38 383 PHE A C 1
ATOM 3044 O O . PHE A 1 383 ? 17.004 -12.424 -26.429 1.00 94.38 383 PHE A O 1
ATOM 3051 N N . LYS A 1 384 ? 18.564 -11.706 -27.876 1.00 94.50 384 LYS A N 1
ATOM 3052 C CA . LYS A 1 384 ? 18.721 -13.013 -28.537 1.00 94.50 384 LYS A CA 1
ATOM 3053 C C . LYS A 1 384 ? 19.335 -14.049 -27.598 1.00 94.50 384 LYS A C 1
ATOM 3055 O O . LYS A 1 384 ? 18.871 -15.188 -27.595 1.00 94.50 384 LYS A O 1
ATOM 3060 N N . GLU A 1 385 ? 20.332 -13.659 -26.807 1.00 94.12 385 GLU A N 1
ATOM 3061 C CA . GLU A 1 385 ? 20.941 -14.522 -25.786 1.00 94.12 385 GLU A CA 1
ATOM 3062 C C . GLU A 1 385 ? 19.910 -14.913 -24.720 1.00 94.12 385 GLU A C 1
ATOM 3064 O O . GLU A 1 385 ? 19.671 -16.100 -24.500 1.00 94.12 385 GLU A O 1
ATOM 3069 N N . LEU A 1 386 ? 19.188 -13.933 -24.160 1.00 94.06 386 LEU A N 1
ATOM 3070 C CA . LEU A 1 386 ? 18.102 -14.188 -23.204 1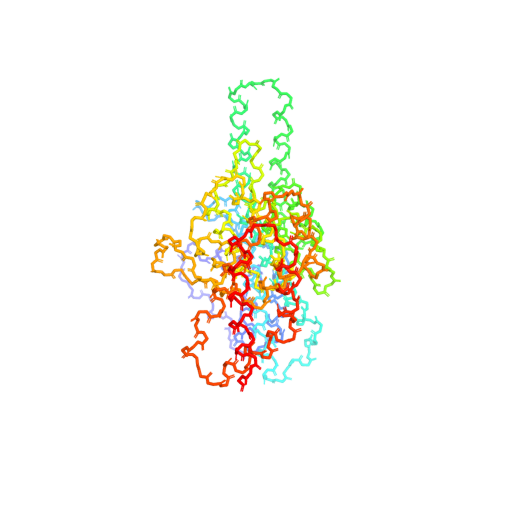.00 94.06 386 LEU A CA 1
ATOM 3071 C C . LEU A 1 386 ? 17.026 -15.121 -23.772 1.00 94.06 386 LEU A C 1
ATOM 3073 O O . LEU A 1 386 ? 16.557 -16.032 -23.094 1.00 94.06 386 LEU A O 1
ATOM 3077 N N . ARG A 1 387 ? 16.645 -14.931 -25.037 1.00 95.50 387 ARG A N 1
ATOM 3078 C CA . ARG A 1 387 ? 15.665 -15.780 -25.723 1.00 95.50 387 ARG A CA 1
ATOM 3079 C C . ARG A 1 387 ? 16.152 -17.221 -25.850 1.00 95.50 387 ARG A C 1
ATOM 3081 O O . ARG A 1 387 ? 15.355 -18.144 -25.672 1.00 95.50 387 ARG A O 1
ATOM 3088 N N . GLN A 1 388 ? 17.440 -17.435 -26.121 1.00 94.56 388 GLN A N 1
ATOM 3089 C CA . GLN A 1 388 ? 18.038 -18.772 -26.128 1.00 94.56 388 GLN A CA 1
ATOM 3090 C C . GLN A 1 388 ? 18.025 -19.404 -24.731 1.00 94.56 388 GLN A C 1
ATOM 3092 O O . GLN A 1 388 ? 17.591 -20.547 -24.605 1.00 94.56 388 GLN A O 1
ATOM 3097 N N . GLU A 1 389 ? 18.414 -18.665 -23.690 1.00 93.19 389 GLU A N 1
ATOM 3098 C CA . GLU A 1 389 ? 18.409 -19.152 -22.303 1.00 93.19 389 GLU A CA 1
ATOM 3099 C C . GLU A 1 389 ? 17.001 -19.542 -21.825 1.00 93.19 389 GLU A C 1
ATOM 3101 O O . GLU A 1 389 ? 16.804 -20.636 -21.290 1.00 93.19 389 GLU A O 1
ATOM 3106 N N . VAL A 1 390 ? 15.994 -18.694 -22.073 1.00 91.88 390 VAL A N 1
ATOM 3107 C CA . VAL A 1 390 ? 14.592 -18.996 -21.734 1.00 91.88 390 VAL A CA 1
ATOM 3108 C C . VAL A 1 390 ? 14.106 -20.231 -22.490 1.00 91.88 390 VAL A C 1
ATOM 3110 O O . VAL A 1 390 ? 13.452 -21.089 -21.900 1.00 91.88 390 VAL A O 1
ATOM 3113 N N . THR A 1 391 ? 14.447 -20.359 -23.776 1.00 92.06 391 THR A N 1
ATOM 3114 C CA . THR A 1 391 ? 14.063 -21.529 -24.581 1.00 92.06 391 THR A CA 1
ATOM 3115 C C . THR A 1 391 ? 14.696 -22.805 -24.027 1.00 92.06 391 THR A C 1
ATOM 3117 O O . THR A 1 391 ? 14.005 -23.806 -23.870 1.00 92.06 391 THR A O 1
ATOM 3120 N N . GLN A 1 392 ? 15.985 -22.776 -23.676 1.00 91.00 392 GLN A N 1
ATOM 3121 C CA . GLN A 1 392 ? 16.672 -23.920 -23.068 1.00 91.00 392 GLN A CA 1
ATOM 3122 C C . GLN A 1 392 ? 16.031 -24.329 -21.739 1.00 91.00 392 GLN A C 1
ATOM 3124 O O . GLN A 1 392 ? 15.847 -25.518 -21.487 1.00 91.00 392 GLN A O 1
ATOM 3129 N N . LEU A 1 393 ? 15.638 -23.357 -20.914 1.00 88.50 393 LEU A N 1
ATOM 3130 C CA . LEU A 1 393 ? 14.937 -23.615 -19.660 1.00 88.50 393 LEU A CA 1
ATOM 3131 C C . LEU A 1 393 ? 13.565 -24.273 -19.881 1.00 88.50 393 LEU A C 1
ATOM 3133 O O . LEU A 1 393 ? 13.174 -25.140 -19.106 1.00 88.50 393 LEU A O 1
ATOM 3137 N N . GLN A 1 394 ? 12.846 -23.900 -20.943 1.00 87.38 394 GLN A N 1
ATOM 3138 C CA . GLN A 1 394 ? 11.530 -24.461 -21.275 1.00 87.38 394 GLN A CA 1
ATOM 3139 C C . GLN A 1 394 ? 11.563 -25.900 -21.815 1.00 87.38 394 GLN A C 1
ATOM 3141 O O . GLN A 1 394 ? 10.504 -26.522 -21.921 1.00 87.38 394 GLN A O 1
ATOM 3146 N N . LEU A 1 395 ? 12.748 -26.422 -22.152 1.00 86.31 395 LEU A N 1
ATOM 3147 C CA . LEU A 1 395 ? 12.952 -27.799 -22.616 1.00 86.31 395 LEU A CA 1
ATOM 3148 C C . LEU A 1 395 ? 13.202 -28.805 -21.472 1.00 86.31 395 LEU A C 1
ATOM 3150 O O . LEU A 1 395 ? 13.288 -30.002 -21.747 1.00 86.31 395 LEU A O 1
ATOM 3154 N N . ILE A 1 396 ? 13.343 -28.334 -20.224 1.00 79.50 396 ILE A N 1
ATOM 3155 C CA . ILE A 1 396 ? 13.491 -29.160 -19.005 1.00 79.50 396 ILE A CA 1
ATOM 3156 C C . ILE A 1 396 ? 12.143 -29.746 -18.587 1.00 79.50 396 ILE A C 1
ATOM 3158 O O . ILE A 1 396 ? 12.143 -30.943 -18.191 1.00 79.50 396 ILE A O 1
#

pLDDT: mean 81.83, std 15.7, range [31.3, 96.25]

Solvent-accessible surface area (backbone atoms only — not comparable to full-atom values): 22108 Å² total; per-residue (Å²): 138,83,70,82,70,79,76,70,81,64,82,100,46,87,67,55,61,58,50,51,52,51,36,61,75,56,49,54,53,60,23,53,50,30,46,76,68,69,37,23,64,58,16,16,52,44,22,42,48,53,36,72,35,82,65,71,77,73,76,76,55,91,88,60,53,74,65,60,53,34,49,50,47,36,53,52,28,40,51,26,30,51,52,15,51,52,23,46,51,51,15,48,77,73,68,60,33,81,79,59,48,71,67,52,54,51,51,46,52,51,51,37,54,50,45,52,44,47,51,50,36,52,66,57,45,51,60,54,52,49,52,53,49,54,53,46,54,49,47,53,74,74,43,89,81,51,83,65,57,63,57,52,52,53,48,54,52,51,52,53,53,49,50,55,45,55,28,53,42,90,68,59,67,66,62,53,43,49,53,23,60,77,66,68,36,37,69,42,36,50,49,49,49,63,69,36,41,91,82,53,81,55,66,70,59,46,50,50,33,51,47,45,65,46,52,58,77,48,97,84,54,85,64,56,59,66,58,29,50,51,46,53,47,49,47,42,56,77,33,78,49,64,77,73,41,37,58,33,51,54,52,32,53,52,51,53,46,42,58,74,67,63,61,81,70,86,47,55,40,73,27,68,56,22,39,50,48,66,60,38,78,75,71,88,71,68,98,77,72,84,72,54,82,56,49,55,65,68,63,52,38,48,42,58,63,38,68,87,72,20,42,72,49,27,27,53,49,58,67,65,44,76,65,51,34,53,49,51,50,52,36,44,50,25,36,51,52,59,60,51,67,58,45,85,80,46,56,71,67,61,38,45,52,52,28,49,49,41,60,75,71,38,49,60,62,43,40,56,50,48,48,74,68,49,79,53,68,64,63,30,48,55,47,51,53,51,43,50,54,53,52,59,47,59,74,103

Nearest PDB structures (foldseek):
  8cmk-assembly1_B  TM=1.646E-01  e=1.102E+00  Homo sapiens
  5dlq-assembly1_B  TM=1.982E-01  e=3.604E+00  Mus musculus
  6gx9-assembly1_A  TM=1.585E-01  e=5.650E+00  Homo sapiens

Mean predicted aligned error: 10.26 Å